Protein AF-A0A8C2ZMA0-F1 (afdb_monomer_lite)

Foldseek 3Di:
DAEEFEDAVVRVVLLVLCVVPDPPLRYHYCVVPCLLVSVVVCLPPPQDAYEQEEALVSVVVNVVSLVVVVRVVFHAYEYAHDYLWRQVCVLLLNFLHDDPDRVVVVVVLSVPFDKDKFWKKFKDWDDDPDDDDPWDSDAPDRMFRWKKKWFPVLVLLVVLVVVCVVPVPQVSDSVSSLVSSVVSLVVVVVPPPQQCQLVFKWKAFPNRTCSVVCNVVRFRMKMWGLGQADSSRFGQAADCVPPPPDDPHDRHPLWIWIFGDDSVQVVCSVVRGHTHTRDIHAKMKMFGRAFIWMDGSSRITGHGGTIIMMHTDDIHIYGRRDQDDDDDDDPDDPPDQAQKAWAWEWEAEPVRCVVCQQPAVVSVVPTHTLAIAIDGSQAFQLRVVVRSLVSQVVVVPDDDDDDDDDRADPQKFWWQPRDDGGTDTDHPVCRRRDGPSSRDHHYTYIYRHDDGDDDDDDDDHDYDDDDPDDDDDPVCPPVQQPDADPVRDGPLLVCLLVLVLVVNLVSLVVPDDEPSLVNNVVNVNVNSNVSRVVSPYDPPDDDDDDDDDDDDDDDDDDDDDDDDDDDDD

Sequence (569 aa):
MPVTVGLSLQGAKVLQMFMWILNPRQVFDLSQGGLREALELYRKVPNLRILACGGDGTVGWILSTLDELQMNPQPPVAVLPLGTGNDLARTLNWGGGYTDEPVSKVLCHVEDGSVVQLDRWNLLVEKGAAEPEEGTQKLPLNVFNNYFSLGFDAHVTLEFHESREANPEKFNSRFRNKMFYAGAAFSDFLQRSSRDLSKHVRVVCDGTDLTPKIQELKFQCIVFLNIPRYCAGTMPWGNTGDHRDFEPQRHDDGCIEVIGFTVASLAALQVGGHGERLHQCREVVLTTFKTVPVQVDGEPCRLAPSTLRISLRNQANMVQKSKRRTSVPLLNDPHAVPDRLRLRVNRISLHEYDRLQYDKERLRDISIPVGIVVVRGDCDLETCRLYIDRLQEDESRGVPRTSSTSRLSPSWSFLDSTSADRFYRIDKAQEHLHFVTEICQDEVFILDHEGPTVNQGSMPDLVVEPTTGYVSRDTYNILFLLVRDSRGCSALHIAAQNGHEDLVGFILQQGVGDTALHKAASQKQHAVCRLLVKAGASLEKTNFQVNTHTRTHTHAHAHTRTHTHTHTL

Structure (mmCIF, N/CA/C/O backbone):
data_AF-A0A8C2ZMA0-F1
#
_entry.id   AF-A0A8C2ZMA0-F1
#
loop_
_atom_site.group_PDB
_atom_site.id
_atom_site.type_symbol
_atom_site.label_atom_id
_atom_site.label_alt_id
_atom_site.label_comp_id
_atom_site.label_asym_id
_atom_site.label_entity_id
_atom_site.label_seq_id
_atom_site.pdbx_PDB_ins_code
_atom_site.Cartn_x
_atom_site.Cartn_y
_atom_site.Cartn_z
_atom_site.occupancy
_atom_site.B_iso_or_equiv
_atom_site.auth_seq_id
_atom_site.auth_comp_id
_atom_site.auth_asym_id
_atom_site.auth_atom_id
_atom_site.pdbx_PDB_model_num
ATOM 1 N N . MET A 1 1 ? -1.664 2.440 -24.358 1.00 49.31 1 MET A N 1
ATOM 2 C CA . MET A 1 1 ? -1.348 2.504 -22.925 1.00 49.31 1 MET A CA 1
ATOM 3 C C . MET A 1 1 ? -1.259 3.964 -22.509 1.00 49.31 1 MET A C 1
ATOM 5 O O . MET A 1 1 ? -0.299 4.609 -22.913 1.00 49.31 1 MET A O 1
ATOM 9 N N . PRO A 1 2 ? -2.268 4.528 -21.829 1.00 58.03 2 PRO A N 1
ATOM 10 C CA . PRO A 1 2 ? -2.147 5.833 -21.202 1.00 58.03 2 PRO A CA 1
ATOM 11 C C . PRO A 1 2 ? -1.283 5.746 -19.932 1.00 58.03 2 PRO A C 1
ATOM 13 O O . PRO A 1 2 ? -1.392 4.795 -19.155 1.00 58.03 2 PRO A O 1
ATOM 16 N N . VAL A 1 3 ? -0.429 6.744 -19.737 1.00 63.84 3 VAL A N 1
ATOM 17 C CA . VAL A 1 3 ? 0.401 6.965 -18.554 1.00 63.84 3 VAL A CA 1
ATOM 18 C C . VAL A 1 3 ? -0.154 8.175 -17.828 1.00 63.84 3 VAL A C 1
ATOM 20 O O . VAL A 1 3 ? -0.266 9.249 -18.410 1.00 63.84 3 VAL A O 1
ATOM 23 N N . THR A 1 4 ? -0.491 8.008 -16.561 1.00 59.19 4 THR A N 1
ATOM 24 C CA . THR A 1 4 ? -1.005 9.080 -15.709 1.00 59.19 4 THR A CA 1
ATOM 25 C C . THR A 1 4 ? 0.021 9.394 -14.634 1.00 59.19 4 THR A C 1
ATOM 27 O O . THR A 1 4 ? 0.420 8.481 -13.914 1.00 59.19 4 THR A O 1
ATOM 30 N N . VAL A 1 5 ? 0.451 10.648 -14.506 1.00 56.09 5 VAL A N 1
ATOM 31 C CA . VAL A 1 5 ? 1.514 11.041 -13.569 1.00 56.09 5 VAL A CA 1
ATOM 32 C C . VAL A 1 5 ? 0.993 12.020 -12.522 1.00 56.09 5 VAL A C 1
ATOM 34 O O . VAL A 1 5 ? 0.485 13.083 -12.865 1.00 56.09 5 VAL A O 1
ATOM 37 N N . GLY A 1 6 ? 1.132 11.665 -11.243 1.00 53.16 6 GLY A N 1
ATOM 38 C CA . GLY A 1 6 ? 0.983 12.579 -10.109 1.00 53.16 6 GLY A CA 1
ATOM 39 C C . GLY A 1 6 ? 2.299 13.309 -9.820 1.00 53.16 6 GLY A C 1
ATOM 40 O O . GLY A 1 6 ? 3.372 12.699 -9.834 1.00 53.16 6 GLY A O 1
ATOM 41 N N . LEU A 1 7 ? 2.245 14.623 -9.577 1.00 48.62 7 LEU A N 1
ATOM 42 C CA . LEU A 1 7 ? 3.454 15.439 -9.445 1.00 48.62 7 LEU A CA 1
ATOM 43 C C . LEU A 1 7 ? 4.131 15.299 -8.072 1.00 48.62 7 LEU A C 1
ATOM 45 O O . LEU A 1 7 ? 3.634 15.743 -7.041 1.00 48.62 7 LEU A O 1
ATOM 49 N N . SER A 1 8 ? 5.345 14.756 -8.114 1.00 56.50 8 SER A N 1
ATOM 50 C CA . SER A 1 8 ? 6.469 15.073 -7.226 1.00 56.50 8 SER A CA 1
ATOM 51 C C . SER A 1 8 ? 7.621 15.615 -8.095 1.00 56.50 8 SER A C 1
ATOM 53 O O . SER A 1 8 ? 7.538 15.543 -9.324 1.00 56.50 8 SER A O 1
ATOM 55 N N . LEU A 1 9 ? 8.725 16.116 -7.518 1.00 59.09 9 LEU A N 1
ATOM 56 C CA . LEU A 1 9 ? 9.923 16.485 -8.305 1.00 59.09 9 LEU A CA 1
ATOM 57 C C . LEU A 1 9 ? 10.379 15.347 -9.242 1.00 59.09 9 LEU A C 1
ATOM 59 O O . LEU A 1 9 ? 10.783 15.588 -10.378 1.00 59.09 9 LEU A O 1
ATOM 63 N N . GLN A 1 10 ? 10.261 14.100 -8.781 1.00 70.94 10 GLN A N 1
ATOM 64 C CA . GLN A 1 10 ? 10.550 12.914 -9.583 1.00 70.94 10 GLN A CA 1
ATOM 65 C C . GLN A 1 10 ? 9.462 12.662 -10.643 1.00 70.94 10 GLN A C 1
ATOM 67 O O . GLN A 1 10 ? 9.783 12.291 -11.770 1.00 70.94 10 GLN A O 1
ATOM 72 N N . GLY A 1 11 ? 8.193 12.934 -10.320 1.00 78.75 11 GLY A N 1
ATOM 73 C CA . GLY A 1 11 ? 7.068 12.856 -11.257 1.00 78.75 11 GLY A CA 1
ATOM 74 C C . GLY A 1 11 ? 7.223 13.759 -12.480 1.00 78.75 11 GLY A C 1
ATOM 75 O O . GLY A 1 11 ? 7.008 13.292 -13.592 1.00 78.75 11 GLY A O 1
ATOM 76 N N . ALA A 1 12 ? 7.690 15.001 -12.320 1.00 80.31 12 ALA A N 1
ATOM 77 C CA . ALA A 1 12 ? 7.911 15.905 -13.456 1.00 80.31 12 ALA A CA 1
ATOM 78 C C . ALA A 1 12 ? 8.969 15.372 -14.444 1.00 80.31 12 ALA A C 1
ATOM 80 O O . ALA A 1 12 ? 8.774 15.414 -15.660 1.00 80.31 12 ALA A O 1
ATOM 81 N N . LYS A 1 13 ? 10.073 14.814 -13.926 1.00 83.56 13 LYS A N 1
ATOM 82 C CA . LYS A 1 13 ? 11.120 14.176 -14.742 1.00 83.56 13 LYS A CA 1
ATOM 83 C C . LYS A 1 13 ? 10.569 12.959 -15.489 1.00 83.56 13 LYS A C 1
ATOM 85 O O . LYS A 1 13 ? 10.774 12.830 -16.692 1.00 83.56 13 LYS A O 1
ATOM 90 N N . VAL A 1 14 ? 9.838 12.092 -14.788 1.00 87.00 14 VAL A N 1
ATOM 91 C CA . VAL A 1 14 ? 9.221 10.887 -15.365 1.00 87.00 14 VAL A CA 1
ATOM 92 C C . VAL A 1 14 ? 8.188 11.243 -16.437 1.00 87.00 14 VAL A C 1
ATOM 94 O O . VAL A 1 14 ? 8.183 10.630 -17.503 1.00 87.00 14 VAL A O 1
ATOM 97 N N . LEU A 1 15 ? 7.361 12.263 -16.195 1.00 87.25 15 LEU A N 1
ATOM 98 C CA . LEU A 1 15 ? 6.395 12.786 -17.161 1.00 87.25 15 LEU A CA 1
ATOM 99 C C . LEU A 1 15 ? 7.092 13.195 -18.463 1.00 87.25 15 LEU A C 1
ATOM 101 O O . LEU A 1 15 ? 6.713 12.720 -19.532 1.00 87.25 15 LEU A O 1
ATOM 105 N N . GLN A 1 16 ? 8.152 14.006 -18.369 1.00 85.88 16 GLN A N 1
ATOM 106 C CA . GLN A 1 16 ? 8.937 14.404 -19.540 1.00 85.88 16 GLN A CA 1
ATOM 107 C C . GLN A 1 16 ? 9.507 13.186 -20.270 1.00 85.88 16 GLN A C 1
ATOM 109 O O . GLN A 1 16 ? 9.354 13.085 -21.483 1.00 85.88 16 GLN A O 1
ATOM 114 N N . MET A 1 17 ? 10.116 12.239 -19.548 1.00 89.00 17 MET A N 1
ATOM 115 C CA . MET A 1 17 ? 10.682 11.024 -20.145 1.00 89.00 17 MET A CA 1
ATOM 116 C C . MET A 1 17 ? 9.637 10.223 -20.934 1.00 89.00 17 MET A C 1
ATOM 118 O O . MET A 1 17 ? 9.930 9.793 -22.046 1.00 89.00 17 MET A O 1
ATOM 122 N N . PHE A 1 18 ? 8.416 10.061 -20.412 1.00 91.25 18 PHE A N 1
ATOM 123 C CA . PHE A 1 18 ? 7.342 9.382 -21.143 1.00 91.25 18 PHE A CA 1
ATOM 124 C C . PHE A 1 18 ? 6.853 10.175 -22.358 1.00 91.25 18 PHE A C 1
ATOM 126 O O . PHE A 1 18 ? 6.614 9.570 -23.401 1.00 91.25 18 PHE A O 1
ATOM 133 N N . MET A 1 19 ? 6.756 11.506 -22.273 1.00 87.50 19 MET A N 1
ATOM 134 C CA . MET A 1 19 ? 6.372 12.353 -23.415 1.00 87.50 19 MET A CA 1
ATOM 135 C C . MET A 1 19 ? 7.363 12.276 -24.587 1.00 87.50 19 MET A C 1
ATOM 137 O O . MET A 1 19 ? 6.974 12.543 -25.721 1.00 87.50 19 MET A O 1
ATOM 141 N N . TRP A 1 20 ? 8.625 11.909 -24.334 1.00 87.25 20 TRP A N 1
ATOM 142 C CA . TRP A 1 20 ? 9.629 11.703 -25.384 1.00 87.25 20 TRP A CA 1
ATOM 143 C C . TRP A 1 20 ? 9.455 10.394 -26.159 1.00 87.25 20 TRP A C 1
ATOM 145 O O . TRP A 1 20 ? 9.854 10.327 -27.320 1.00 87.25 20 TRP A O 1
ATOM 155 N N . ILE A 1 21 ? 8.903 9.353 -25.529 1.00 86.44 21 ILE A N 1
ATOM 156 C CA . ILE A 1 21 ? 8.849 8.000 -26.109 1.00 86.44 21 ILE A CA 1
ATOM 157 C C . ILE A 1 21 ? 7.435 7.540 -26.478 1.00 86.44 21 ILE A C 1
ATOM 159 O O . ILE A 1 21 ? 7.282 6.642 -27.302 1.00 86.44 21 ILE A O 1
ATOM 163 N N . LEU A 1 22 ? 6.404 8.140 -25.882 1.00 88.75 22 LEU A N 1
ATOM 164 C CA . LEU A 1 22 ? 5.000 7.860 -26.167 1.00 88.75 22 LEU A CA 1
ATOM 165 C C . LEU A 1 22 ? 4.364 9.012 -26.941 1.00 88.75 22 LEU A C 1
ATOM 167 O O . LEU A 1 22 ? 4.846 10.144 -26.939 1.00 88.75 22 LEU A O 1
ATOM 171 N N . ASN A 1 23 ? 3.226 8.739 -27.578 1.00 87.31 23 ASN A N 1
ATOM 172 C CA . ASN A 1 23 ? 2.427 9.808 -28.160 1.00 87.31 23 ASN A CA 1
ATOM 173 C C . ASN A 1 23 ? 1.961 10.757 -27.034 1.00 87.31 23 ASN A C 1
ATOM 175 O O . ASN A 1 23 ? 1.447 10.263 -26.031 1.00 87.31 23 ASN A O 1
ATOM 179 N N . PRO A 1 24 ? 2.041 12.093 -27.183 1.00 84.75 24 PRO A N 1
ATOM 180 C CA . PRO A 1 24 ? 1.600 13.028 -26.144 1.00 84.75 24 PRO A CA 1
ATOM 181 C C . PRO A 1 24 ? 0.149 12.829 -25.686 1.00 84.75 24 PRO A C 1
ATOM 183 O O . PRO A 1 24 ? -0.176 13.106 -24.541 1.00 84.75 24 PRO A O 1
ATOM 186 N N . ARG A 1 25 ? -0.729 12.284 -26.542 1.00 86.00 25 ARG A N 1
ATOM 187 C CA . ARG A 1 25 ? -2.114 11.939 -26.167 1.00 86.00 25 ARG A CA 1
ATOM 188 C C . ARG A 1 25 ? -2.220 10.746 -25.219 1.00 86.00 25 ARG A C 1
ATOM 190 O O . ARG A 1 25 ? -3.303 10.483 -24.709 1.00 86.00 25 ARG A O 1
ATOM 197 N N . GLN A 1 26 ? -1.143 9.988 -25.044 1.00 89.00 26 GLN A N 1
ATOM 198 C CA . GLN A 1 26 ? -1.043 8.849 -24.135 1.00 89.00 26 GLN A CA 1
ATOM 199 C C . GLN A 1 26 ? -0.445 9.244 -22.787 1.00 89.00 26 GLN A C 1
ATOM 201 O O . GLN A 1 26 ? -0.376 8.390 -21.917 1.00 89.00 26 GLN A O 1
ATOM 206 N N . VAL A 1 27 ? -0.005 10.485 -22.584 1.00 91.56 27 VAL A N 1
ATOM 207 C CA . VAL A 1 27 ? 0.631 10.901 -21.332 1.00 91.56 27 VAL A CA 1
ATOM 208 C C . VAL A 1 27 ? -0.193 12.018 -20.705 1.00 91.56 27 VAL A C 1
ATOM 210 O O . VAL A 1 27 ? -0.379 13.073 -21.303 1.00 91.56 27 VAL A O 1
ATOM 213 N N . PHE A 1 28 ? -0.697 11.771 -19.500 1.00 89.88 28 PHE A N 1
ATOM 214 C CA . PHE A 1 28 ? -1.606 12.649 -18.774 1.00 89.88 28 PHE A CA 1
ATOM 215 C C . PHE A 1 28 ? -0.977 13.110 -17.466 1.00 89.88 28 PHE A C 1
ATOM 217 O O . PHE A 1 28 ? -0.553 12.299 -16.639 1.00 89.88 28 PHE A O 1
ATOM 224 N N . ASP A 1 29 ? -0.953 14.422 -17.268 1.00 88.12 29 ASP A N 1
ATOM 225 C CA . ASP A 1 29 ? -0.571 15.043 -16.006 1.00 88.12 29 ASP A CA 1
ATOM 226 C C . ASP A 1 29 ? -1.811 15.181 -15.119 1.00 88.12 29 ASP A C 1
ATOM 228 O O . ASP A 1 29 ? -2.701 15.987 -15.390 1.00 88.12 29 ASP A O 1
ATOM 232 N N . LEU A 1 30 ? -1.872 14.387 -14.050 1.00 83.56 30 LEU A N 1
ATOM 233 C CA . LEU A 1 30 ? -3.025 14.362 -13.153 1.00 83.56 30 LEU A CA 1
ATOM 234 C C . LEU A 1 30 ? -3.133 15.610 -12.276 1.00 83.56 30 LEU A C 1
ATOM 236 O O . LEU A 1 30 ? -4.203 15.871 -11.727 1.00 83.56 30 LEU A O 1
ATOM 240 N N . SER A 1 31 ? -2.062 16.398 -12.148 1.00 77.19 31 SER A N 1
ATOM 241 C CA . SER A 1 31 ? -2.116 17.661 -11.402 1.00 77.19 31 SER A CA 1
ATOM 242 C C . SER A 1 31 ? -3.009 18.706 -12.074 1.00 77.19 31 SER A C 1
ATOM 244 O O . SER A 1 31 ? -3.521 19.603 -11.408 1.00 77.19 31 SER A O 1
ATOM 246 N N . GLN A 1 32 ? -3.241 18.561 -13.381 1.00 79.62 32 GLN A N 1
ATOM 247 C CA . GLN A 1 32 ? -4.104 19.441 -14.167 1.00 79.62 32 GLN A CA 1
ATOM 248 C C . GLN A 1 32 ? -5.574 18.989 -14.137 1.00 79.62 32 GLN A C 1
ATOM 250 O O . GLN A 1 32 ? -6.426 19.601 -14.781 1.00 79.62 32 GLN A O 1
ATOM 255 N N . GLY A 1 33 ? -5.889 17.930 -13.379 1.00 76.81 33 GLY A N 1
ATOM 256 C CA . GLY A 1 33 ? -7.208 17.310 -13.360 1.00 76.81 33 GLY A CA 1
ATOM 257 C C . GLY A 1 33 ? -7.492 16.530 -14.645 1.00 76.81 33 GLY A C 1
ATOM 258 O O . GLY A 1 33 ? -6.590 15.984 -15.274 1.00 76.81 33 GLY A O 1
ATOM 259 N N . GLY A 1 34 ? -8.768 16.438 -15.025 1.00 81.69 34 GLY A N 1
ATOM 260 C CA . GLY A 1 34 ? -9.155 15.899 -16.332 1.00 81.69 34 GLY A CA 1
ATOM 261 C C . GLY A 1 34 ? -9.022 14.379 -16.497 1.00 81.69 34 GLY A C 1
ATOM 262 O O . GLY A 1 34 ? -9.092 13.881 -17.618 1.00 81.69 34 GLY A O 1
ATOM 263 N N . LEU A 1 35 ? -8.800 13.623 -15.412 1.00 89.19 35 LEU A N 1
ATOM 264 C CA . LEU A 1 35 ? -8.616 12.165 -15.467 1.00 89.19 35 LEU A CA 1
ATOM 265 C C . LEU A 1 35 ? -9.816 11.454 -16.107 1.00 89.19 35 LEU A C 1
ATOM 267 O O . LEU A 1 35 ? -9.644 10.522 -16.891 1.00 89.19 35 LEU A O 1
ATOM 271 N N . ARG A 1 36 ? -11.032 11.910 -15.798 1.00 91.44 36 ARG A N 1
ATOM 272 C CA . ARG A 1 36 ? -12.263 11.340 -16.346 1.00 91.44 36 ARG A CA 1
ATOM 273 C C . ARG A 1 36 ? -12.320 11.517 -17.860 1.00 91.44 36 ARG A C 1
ATOM 275 O O . ARG A 1 36 ? -12.523 10.548 -18.585 1.00 91.44 36 ARG A O 1
ATOM 282 N N . GLU A 1 37 ? -12.084 12.735 -18.335 1.00 89.31 37 GLU A N 1
ATOM 283 C CA . GLU A 1 37 ? -12.036 13.072 -19.757 1.00 89.31 37 GLU A CA 1
ATOM 284 C C . GLU A 1 37 ? -10.911 12.305 -20.462 1.00 89.31 37 GLU A C 1
ATOM 286 O O . GLU A 1 37 ? -11.116 11.775 -21.553 1.00 89.31 37 GLU A O 1
ATOM 291 N N . ALA A 1 38 ? -9.746 12.187 -19.820 1.00 88.88 38 ALA A N 1
ATOM 292 C CA . ALA A 1 38 ? -8.602 11.440 -20.328 1.00 88.88 38 ALA A CA 1
ATOM 293 C C . ALA A 1 38 ? -8.917 9.951 -20.520 1.00 88.88 38 ALA A C 1
ATOM 295 O O . ALA A 1 38 ? -8.612 9.396 -21.575 1.00 88.88 38 ALA A O 1
ATOM 296 N N . LEU A 1 39 ? -9.539 9.303 -19.533 1.00 91.69 39 LEU A N 1
ATOM 297 C CA . LEU A 1 39 ? -9.908 7.888 -19.614 1.00 91.69 39 LEU A CA 1
ATOM 298 C C . LEU A 1 39 ? -11.035 7.644 -20.628 1.00 91.69 39 LEU A C 1
ATOM 300 O O . LEU A 1 39 ? -10.986 6.651 -21.358 1.00 91.69 39 LEU A O 1
ATOM 304 N N . GLU A 1 40 ? -11.992 8.568 -20.749 1.00 90.75 40 GLU A N 1
ATOM 305 C CA . GLU A 1 40 ? -13.092 8.469 -21.717 1.00 90.75 40 GLU A CA 1
ATOM 306 C C . GLU A 1 40 ? -12.582 8.418 -23.172 1.00 90.75 40 GLU A C 1
ATOM 308 O O . GLU A 1 40 ? -13.131 7.681 -23.995 1.00 90.75 40 GLU A O 1
ATOM 313 N N . LEU A 1 41 ? -11.472 9.107 -23.491 1.00 90.31 41 LEU A N 1
ATOM 314 C CA . LEU A 1 41 ? -10.830 9.042 -24.818 1.00 90.31 41 LEU A CA 1
ATOM 315 C C . LEU A 1 41 ? -10.422 7.616 -25.219 1.00 90.31 41 LEU A C 1
ATOM 317 O O . LEU A 1 41 ? -10.374 7.299 -26.410 1.00 90.31 41 LEU A O 1
ATOM 321 N N . TYR A 1 42 ? -10.133 6.754 -24.242 1.00 90.69 42 TYR A N 1
ATOM 322 C CA . TYR A 1 42 ? -9.668 5.384 -24.459 1.00 90.69 42 TYR A CA 1
ATOM 323 C C . TYR A 1 42 ? -10.765 4.332 -24.292 1.00 90.69 42 TYR A C 1
ATOM 325 O O . TYR A 1 42 ? -10.484 3.144 -24.442 1.00 90.69 42 TYR A O 1
ATOM 333 N N . ARG A 1 43 ? -12.021 4.733 -24.062 1.00 89.94 43 ARG A N 1
ATOM 334 C CA . ARG A 1 43 ? -13.144 3.819 -23.792 1.00 89.94 43 ARG A CA 1
ATOM 335 C C . ARG A 1 43 ? -13.348 2.719 -24.830 1.00 89.94 43 ARG A C 1
ATOM 337 O O . ARG A 1 43 ? -13.800 1.632 -24.495 1.00 89.94 43 ARG A O 1
ATOM 344 N N . LYS A 1 44 ? -13.025 2.998 -26.095 1.00 87.38 44 LYS A N 1
ATOM 345 C CA . LYS A 1 44 ? -13.190 2.061 -27.221 1.00 87.38 44 LYS A CA 1
ATOM 346 C C . LYS A 1 44 ? -11.898 1.342 -27.619 1.00 87.38 44 LYS A C 1
ATOM 348 O O . LYS A 1 44 ? -11.896 0.624 -28.615 1.00 87.38 44 LYS A O 1
ATOM 353 N N . VAL A 1 45 ? -10.795 1.562 -26.903 1.00 88.94 45 VAL A N 1
ATOM 354 C CA . VAL A 1 45 ? -9.496 0.975 -27.244 1.00 88.94 45 VAL A CA 1
ATOM 355 C C . VAL A 1 45 ? -9.415 -0.443 -26.669 1.00 88.94 45 VAL A C 1
ATOM 357 O O . VAL A 1 45 ? -9.469 -0.598 -25.448 1.00 88.94 45 VAL A O 1
ATOM 360 N N . PRO A 1 46 ? -9.275 -1.488 -27.507 1.00 86.44 46 PRO A N 1
ATOM 361 C CA . PRO A 1 46 ? -9.104 -2.851 -27.017 1.00 86.44 46 PRO A CA 1
ATOM 362 C C . PRO A 1 46 ? -7.720 -3.026 -26.376 1.00 86.44 46 PRO A C 1
ATOM 364 O O . PRO A 1 46 ? -6.774 -2.320 -26.724 1.00 86.44 46 PRO A O 1
ATOM 367 N N . ASN A 1 47 ? -7.587 -3.997 -25.467 1.00 87.00 47 ASN A N 1
ATOM 368 C CA . ASN A 1 47 ? -6.320 -4.344 -24.802 1.00 87.00 47 ASN A CA 1
ATOM 369 C C . ASN A 1 47 ? -5.638 -3.151 -24.103 1.00 87.00 47 ASN A C 1
ATOM 371 O O . ASN A 1 47 ? -4.412 -3.029 -24.068 1.00 87.00 47 ASN A O 1
ATOM 375 N N . LEU A 1 48 ? -6.445 -2.242 -23.554 1.00 93.25 48 LEU A N 1
ATOM 376 C CA . LEU A 1 48 ? -5.972 -1.066 -22.841 1.00 93.25 48 LEU A CA 1
ATOM 377 C C . LEU A 1 48 ? -5.338 -1.462 -21.501 1.00 93.25 48 LEU A C 1
ATOM 379 O O . LEU A 1 48 ? -6.021 -1.996 -20.637 1.00 93.25 48 LEU A O 1
ATOM 383 N N . ARG A 1 49 ? -4.060 -1.131 -21.302 1.00 95.81 49 ARG A N 1
ATOM 384 C CA . ARG A 1 49 ? -3.398 -1.114 -19.986 1.00 95.81 49 ARG A CA 1
ATOM 385 C C . ARG A 1 49 ? -3.092 0.322 -19.577 1.00 95.81 49 ARG A C 1
ATOM 387 O O . ARG A 1 49 ? -2.703 1.113 -20.441 1.00 95.81 49 ARG A O 1
ATOM 394 N N . ILE A 1 50 ? -3.250 0.650 -18.299 1.00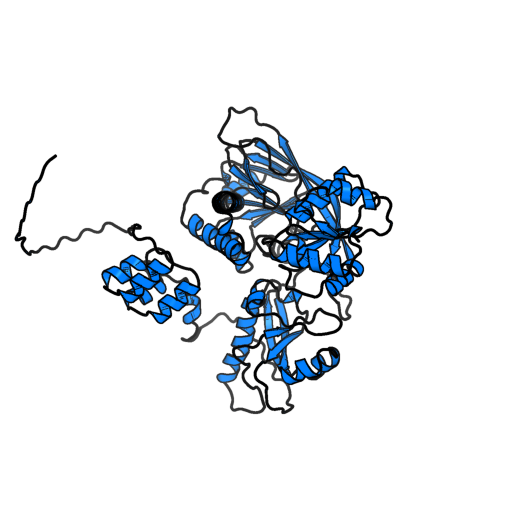 96.88 50 ILE A N 1
ATOM 395 C CA . ILE A 1 50 ? -2.996 1.987 -17.737 1.00 96.88 50 ILE A CA 1
ATOM 396 C C . ILE A 1 50 ? -1.766 1.909 -16.831 1.00 96.88 50 ILE A C 1
ATOM 398 O O . ILE A 1 50 ? -1.649 0.962 -16.061 1.00 96.88 50 ILE A O 1
ATOM 402 N N . LEU A 1 51 ? -0.864 2.891 -16.887 1.00 97.12 51 LEU A N 1
ATOM 403 C CA . LEU A 1 51 ? 0.228 3.028 -15.916 1.00 97.12 51 LEU A CA 1
ATOM 404 C C . LEU A 1 51 ? 0.005 4.242 -15.018 1.00 97.12 51 LEU A C 1
ATOM 406 O O . LEU A 1 51 ? 0.063 5.385 -15.473 1.00 97.12 51 LEU A O 1
ATOM 410 N N . ALA A 1 52 ? -0.212 3.971 -13.736 1.00 96.00 52 ALA A N 1
ATOM 411 C CA . ALA A 1 52 ? -0.340 4.952 -12.675 1.00 96.00 52 ALA A CA 1
ATOM 412 C C . ALA A 1 52 ? 1.037 5.291 -12.088 1.00 96.00 52 ALA A C 1
ATOM 414 O O . ALA A 1 52 ? 1.599 4.525 -11.310 1.00 96.00 52 ALA A O 1
ATOM 415 N N . CYS A 1 53 ? 1.583 6.449 -12.442 1.00 94.12 53 CYS A N 1
ATOM 416 C CA . CYS A 1 53 ? 2.823 6.980 -11.888 1.00 94.12 53 CYS A CA 1
ATOM 417 C C . CYS A 1 53 ? 2.508 7.888 -10.697 1.00 94.12 53 CYS A C 1
ATOM 419 O O . CYS A 1 53 ? 2.183 9.061 -10.871 1.00 94.12 53 CYS A O 1
ATOM 421 N N . GLY A 1 54 ? 2.594 7.361 -9.479 1.00 91.31 54 GLY A N 1
ATOM 422 C CA . GLY A 1 54 ? 2.159 8.079 -8.283 1.00 91.31 54 GLY A CA 1
ATOM 423 C C . GLY A 1 54 ? 2.338 7.273 -7.001 1.00 91.31 54 GLY A C 1
ATOM 424 O O . GLY A 1 54 ? 3.113 6.319 -6.961 1.00 91.31 54 GLY A O 1
ATOM 425 N N . GLY A 1 55 ? 1.647 7.693 -5.941 1.00 89.94 55 GLY A N 1
ATOM 426 C CA . GLY A 1 55 ? 1.481 6.894 -4.722 1.00 89.94 55 GLY A CA 1
ATOM 427 C C . GLY A 1 55 ? 0.173 6.102 -4.737 1.00 89.94 55 GLY A C 1
ATOM 428 O O . GLY A 1 55 ? -0.574 6.152 -5.715 1.00 89.94 55 GLY A O 1
ATOM 429 N N . ASP A 1 56 ? -0.142 5.432 -3.629 1.00 91.19 56 ASP A N 1
ATOM 430 C CA . ASP A 1 56 ? -1.361 4.619 -3.495 1.00 91.19 56 ASP A CA 1
ATOM 431 C C . ASP A 1 56 ? -2.645 5.432 -3.757 1.00 91.19 56 ASP A C 1
ATOM 433 O O . ASP A 1 56 ? -3.514 4.989 -4.505 1.00 91.19 56 ASP A O 1
ATOM 437 N N . GLY A 1 57 ? -2.718 6.680 -3.273 1.00 90.75 57 GLY A N 1
ATOM 438 C CA . GLY A 1 57 ? -3.855 7.574 -3.537 1.00 90.75 57 GLY A CA 1
ATOM 439 C C . GLY A 1 57 ? -4.065 7.902 -5.024 1.00 90.75 57 GLY A C 1
ATOM 440 O O . GLY A 1 57 ? -5.199 8.027 -5.482 1.00 90.75 57 GLY A O 1
ATOM 441 N N . THR A 1 58 ? -2.990 7.968 -5.822 1.00 92.12 58 THR A N 1
ATOM 442 C CA . THR A 1 58 ? -3.095 8.144 -7.282 1.00 92.12 58 THR A CA 1
ATOM 443 C C . THR A 1 58 ? -3.755 6.933 -7.934 1.00 92.12 58 THR A C 1
ATOM 445 O O . THR A 1 58 ? -4.613 7.089 -8.802 1.00 92.12 58 THR A O 1
ATOM 448 N N . VAL A 1 59 ? -3.386 5.726 -7.496 1.00 94.94 59 VAL A N 1
ATOM 449 C CA . VAL A 1 59 ? -3.995 4.482 -7.979 1.00 94.94 59 VAL A CA 1
ATOM 450 C C . VAL A 1 59 ? -5.469 4.429 -7.574 1.00 94.94 59 VAL A C 1
ATOM 452 O O . VAL A 1 59 ? -6.322 4.184 -8.426 1.00 94.94 59 VAL A O 1
ATOM 455 N N . GLY A 1 60 ? -5.789 4.757 -6.318 1.00 94.62 60 GLY A N 1
ATOM 456 C CA . GLY A 1 60 ? -7.167 4.813 -5.822 1.00 94.62 60 GLY A CA 1
ATOM 457 C C . GLY A 1 60 ? -8.065 5.778 -6.608 1.00 94.62 60 GLY A C 1
ATOM 458 O O . GLY A 1 60 ? -9.215 5.444 -6.911 1.00 94.62 60 GLY A O 1
ATOM 459 N N . TRP A 1 61 ? -7.540 6.939 -7.015 1.00 93.12 61 TRP A N 1
ATOM 460 C CA . TRP A 1 61 ? -8.275 7.898 -7.849 1.00 93.12 61 TRP A CA 1
ATOM 461 C C . TRP A 1 61 ? -8.581 7.343 -9.248 1.00 93.12 61 TRP A C 1
ATOM 463 O O . TRP A 1 61 ? -9.712 7.459 -9.732 1.00 93.12 61 TRP A O 1
ATOM 473 N N . ILE A 1 62 ? -7.610 6.676 -9.879 1.00 95.38 62 ILE A N 1
ATOM 474 C CA . ILE A 1 62 ? -7.797 6.015 -11.179 1.00 95.38 62 ILE A CA 1
ATOM 475 C C . ILE A 1 62 ? -8.848 4.913 -11.080 1.00 95.38 62 ILE A C 1
ATOM 477 O O . ILE A 1 62 ? -9.782 4.904 -11.878 1.00 95.38 62 ILE A O 1
ATOM 481 N N . LEU A 1 63 ? -8.750 4.032 -10.083 1.00 96.50 63 LEU A N 1
ATOM 482 C CA . LEU A 1 63 ? -9.710 2.941 -9.893 1.00 96.50 63 LEU A CA 1
ATOM 483 C C . LEU A 1 63 ? -11.134 3.459 -9.650 1.00 96.50 63 LEU A C 1
ATOM 485 O O . LEU A 1 63 ? -12.087 2.943 -10.232 1.00 96.50 63 LEU A O 1
ATOM 489 N N . SER A 1 64 ? -11.282 4.522 -8.857 1.00 94.38 64 SER A N 1
ATOM 490 C CA . SER A 1 64 ? -12.586 5.156 -8.617 1.00 94.38 64 SER A CA 1
ATOM 491 C C . SER A 1 64 ? -13.155 5.785 -9.891 1.00 94.38 64 SER A C 1
ATOM 493 O O . SER A 1 64 ? -14.333 5.616 -10.190 1.00 94.38 64 SER A O 1
ATOM 495 N N . THR A 1 65 ? -12.312 6.428 -10.703 1.00 94.88 65 THR A N 1
ATOM 496 C CA . THR A 1 65 ? -12.756 7.014 -11.978 1.00 94.88 65 THR A CA 1
ATOM 497 C C . THR A 1 65 ? -13.145 5.929 -12.990 1.00 94.88 65 THR A C 1
ATOM 499 O O . THR A 1 65 ? -14.112 6.088 -13.732 1.00 94.88 65 THR A O 1
ATOM 502 N N . LEU A 1 66 ? -12.437 4.795 -13.013 1.00 95.00 66 LEU A N 1
ATOM 503 C CA . LEU A 1 66 ? -12.796 3.645 -13.851 1.00 95.00 66 LEU A CA 1
ATOM 504 C C . LEU A 1 66 ? -14.155 3.041 -13.464 1.00 95.00 66 LEU A C 1
ATOM 506 O O . LEU A 1 66 ? -14.914 2.677 -14.366 1.00 95.00 66 LEU A O 1
ATOM 510 N N . ASP A 1 67 ? -14.476 2.972 -12.165 1.00 93.12 67 ASP A N 1
ATOM 511 C CA . ASP A 1 67 ? -15.808 2.562 -11.689 1.00 93.12 67 ASP A CA 1
ATOM 512 C C . ASP A 1 67 ? -16.896 3.519 -12.195 1.00 93.12 67 ASP A C 1
ATOM 514 O O . ASP A 1 67 ? -17.915 3.077 -12.725 1.00 93.12 67 ASP A O 1
ATOM 518 N N . GLU A 1 68 ? -16.685 4.830 -12.044 1.00 93.62 68 GLU A N 1
ATOM 519 C CA . GLU A 1 68 ? -17.640 5.866 -12.463 1.00 93.62 68 GLU A CA 1
ATOM 520 C C . GLU A 1 68 ? -17.904 5.837 -13.971 1.00 93.62 68 GLU A C 1
ATOM 522 O O . GLU A 1 68 ? -19.034 6.050 -14.418 1.00 93.62 68 GLU A O 1
ATOM 527 N N . LEU A 1 69 ? -16.864 5.566 -14.763 1.00 93.44 69 LEU A N 1
ATOM 528 C CA . LEU A 1 69 ? -16.968 5.445 -16.214 1.00 93.44 69 LEU A CA 1
ATOM 529 C C . LEU A 1 69 ? -17.561 4.109 -16.668 1.00 93.44 69 LEU A C 1
ATOM 531 O O . LEU A 1 69 ? -17.960 4.004 -17.828 1.00 93.44 69 LEU A O 1
ATOM 535 N N . GLN A 1 70 ? -17.639 3.102 -15.790 1.00 92.31 70 GLN A N 1
ATOM 536 C CA . GLN A 1 70 ? -18.125 1.756 -16.116 1.00 92.31 70 GLN A CA 1
ATOM 537 C C . GLN A 1 70 ? -17.430 1.191 -17.369 1.00 92.31 70 GLN A C 1
ATOM 539 O O . GLN A 1 70 ? -18.071 0.762 -18.334 1.00 92.31 70 GLN A O 1
ATOM 544 N N . MET A 1 71 ? -16.096 1.272 -17.393 1.00 87.50 71 MET A N 1
ATOM 545 C CA . MET A 1 71 ? -15.276 0.791 -18.510 1.00 87.50 71 MET A CA 1
ATOM 546 C C . MET A 1 71 ? -15.448 -0.721 -18.702 1.00 87.50 71 MET A C 1
ATOM 548 O O . MET A 1 71 ? -15.325 -1.486 -17.747 1.00 87.50 71 MET A O 1
ATOM 552 N N . ASN A 1 72 ? -15.701 -1.158 -19.939 1.00 85.75 72 ASN A N 1
ATOM 553 C CA . ASN A 1 72 ? -15.897 -2.569 -20.270 1.00 85.75 72 ASN A CA 1
ATOM 554 C C . ASN A 1 72 ? -15.176 -2.941 -21.586 1.00 85.75 72 ASN A C 1
ATOM 556 O O . ASN A 1 72 ? -15.541 -2.393 -22.630 1.00 85.75 72 ASN A O 1
ATOM 560 N N . PRO A 1 73 ? -14.195 -3.867 -21.570 1.00 88.12 73 PRO A N 1
ATOM 561 C CA . PRO A 1 73 ? -13.629 -4.525 -20.386 1.00 88.12 73 PRO A CA 1
ATOM 562 C C . PRO A 1 73 ? -12.888 -3.531 -19.477 1.00 88.12 73 PRO A C 1
ATOM 564 O O . PRO A 1 73 ? -12.355 -2.527 -19.954 1.00 88.12 73 PRO A O 1
ATOM 567 N N . GLN A 1 74 ? -12.849 -3.802 -18.169 1.00 91.12 74 GLN A N 1
ATOM 568 C CA . GLN A 1 74 ? -12.137 -2.943 -17.222 1.00 91.12 74 GLN A CA 1
ATOM 569 C C . GLN A 1 74 ? -10.621 -3.046 -17.471 1.00 91.12 74 GLN A C 1
ATOM 571 O O . GLN A 1 74 ? -10.066 -4.148 -17.391 1.00 91.12 74 GLN A O 1
ATOM 576 N N . PRO A 1 75 ? -9.932 -1.937 -17.788 1.00 95.44 75 PRO A N 1
ATOM 577 C CA . PRO A 1 75 ? -8.515 -1.982 -18.124 1.00 95.44 75 PRO A CA 1
ATOM 578 C C . PRO A 1 75 ? -7.660 -2.283 -16.883 1.00 95.44 75 PRO A C 1
ATOM 580 O O . PRO A 1 75 ? -7.899 -1.678 -15.836 1.00 95.44 75 PRO A O 1
ATOM 583 N N . PRO A 1 76 ? -6.648 -3.168 -16.975 1.00 97.25 76 PRO A N 1
ATOM 584 C CA . PRO A 1 76 ? -5.709 -3.378 -15.884 1.00 97.25 76 PRO A CA 1
ATOM 585 C C . PRO A 1 76 ? -4.831 -2.147 -15.623 1.00 97.25 76 PRO A C 1
ATOM 587 O O . PRO A 1 76 ? -4.371 -1.482 -16.562 1.00 97.25 76 PRO A O 1
ATOM 590 N N . VAL A 1 77 ? -4.560 -1.883 -14.343 1.00 98.25 77 VAL A N 1
ATOM 591 C CA . VAL A 1 77 ? -3.731 -0.759 -13.880 1.00 98.25 77 VAL A CA 1
ATOM 592 C C . VAL A 1 77 ? -2.389 -1.260 -13.339 1.00 98.25 77 VAL A C 1
ATOM 594 O O . VAL A 1 77 ? -2.330 -2.060 -12.409 1.00 98.25 77 VAL A O 1
ATOM 597 N N . ALA A 1 78 ? -1.295 -0.786 -13.926 1.00 97.75 78 ALA A N 1
ATOM 598 C CA . ALA A 1 78 ? 0.067 -0.939 -13.424 1.00 97.75 78 ALA A CA 1
ATOM 599 C C . ALA A 1 78 ? 0.462 0.256 -12.551 1.00 97.75 78 ALA A C 1
ATOM 601 O O . ALA A 1 78 ? -0.083 1.348 -12.715 1.00 97.75 78 ALA A O 1
ATOM 602 N N . VAL A 1 79 ? 1.450 0.077 -11.671 1.00 95.50 79 VAL A N 1
ATOM 603 C CA . VAL A 1 79 ? 1.888 1.122 -10.735 1.00 95.50 79 VAL A CA 1
ATOM 604 C C . VAL A 1 79 ? 3.371 1.424 -10.927 1.00 95.50 79 VAL A C 1
ATOM 606 O O . VAL A 1 79 ? 4.201 0.528 -10.848 1.00 95.50 79 VAL A O 1
ATOM 609 N N . LEU A 1 80 ? 3.719 2.695 -11.123 1.00 95.00 80 LEU A N 1
ATOM 610 C CA . LEU A 1 80 ? 5.087 3.188 -10.974 1.00 95.00 80 LEU A CA 1
ATOM 611 C C . LEU A 1 80 ? 5.185 3.949 -9.638 1.00 95.00 80 LEU A C 1
ATOM 613 O O . LEU A 1 80 ? 4.595 5.029 -9.518 1.00 95.00 80 LEU A O 1
ATOM 617 N N . PRO A 1 81 ? 5.905 3.413 -8.633 1.00 92.50 81 PRO A N 1
ATOM 618 C CA . PRO A 1 81 ? 5.880 3.919 -7.260 1.00 92.50 81 PRO A CA 1
ATOM 619 C C . PRO A 1 81 ? 6.655 5.235 -7.104 1.00 92.50 81 PRO A C 1
ATOM 621 O O . PRO A 1 81 ? 7.861 5.260 -6.842 1.00 92.50 81 PRO A O 1
ATOM 624 N N . LEU A 1 82 ? 5.954 6.360 -7.237 1.00 89.38 82 LEU A N 1
ATOM 625 C CA . LEU A 1 82 ? 6.500 7.709 -7.041 1.00 89.38 82 LEU A CA 1
ATOM 626 C C . LEU A 1 82 ? 6.143 8.310 -5.670 1.00 89.38 82 LEU A C 1
ATOM 628 O O . LEU A 1 82 ? 6.658 9.374 -5.318 1.00 89.38 82 LEU A O 1
ATOM 632 N N . GLY A 1 83 ? 5.281 7.645 -4.893 1.00 82.12 83 GLY A N 1
ATOM 633 C CA . GLY A 1 83 ? 4.860 8.069 -3.556 1.00 82.12 83 GLY A CA 1
ATOM 634 C C . GLY A 1 83 ? 5.857 7.731 -2.439 1.00 82.12 83 GLY A C 1
ATOM 635 O O . GLY A 1 83 ? 6.977 7.280 -2.687 1.00 82.12 83 GLY A O 1
ATOM 636 N N . THR A 1 84 ? 5.438 7.964 -1.187 1.00 75.88 84 THR A N 1
ATOM 637 C CA . THR A 1 84 ? 6.202 7.601 0.029 1.00 75.88 84 THR A CA 1
ATOM 638 C C . THR A 1 84 ? 5.777 6.231 0.586 1.00 75.88 84 THR A C 1
ATOM 640 O O . THR A 1 84 ? 6.647 5.460 0.989 1.00 75.88 84 THR A O 1
ATOM 643 N N . GLY A 1 85 ? 4.464 5.941 0.582 1.00 77.56 85 GLY A N 1
ATOM 644 C CA . GLY A 1 85 ? 3.829 4.730 1.130 1.00 77.56 85 GLY A CA 1
ATOM 645 C C . GLY A 1 85 ? 3.987 3.502 0.235 1.00 77.56 85 GLY A C 1
ATOM 646 O O . GLY A 1 85 ? 4.620 2.558 0.666 1.00 77.56 85 GLY A O 1
ATOM 647 N N . ASN A 1 86 ? 3.541 3.548 -1.023 1.00 90.12 86 ASN A N 1
ATOM 648 C CA . ASN A 1 86 ? 3.743 2.562 -2.106 1.00 90.12 86 ASN A CA 1
ATOM 649 C C . ASN A 1 86 ? 3.517 1.085 -1.720 1.00 90.12 86 ASN A C 1
ATOM 651 O O . ASN A 1 86 ? 4.146 0.187 -2.289 1.00 90.12 86 ASN A O 1
ATOM 655 N N . ASP A 1 87 ? 2.641 0.809 -0.760 1.00 94.06 87 ASP A N 1
ATOM 656 C CA . ASP A 1 87 ? 2.418 -0.553 -0.271 1.00 94.06 87 ASP A CA 1
ATOM 657 C C . ASP A 1 87 ? 1.674 -1.415 -1.302 1.00 94.06 87 ASP A C 1
ATOM 659 O O . ASP A 1 87 ? 1.986 -2.603 -1.463 1.00 94.06 87 ASP A O 1
ATOM 663 N N . LEU A 1 88 ? 0.798 -0.810 -2.112 1.00 95.81 88 LEU A N 1
ATOM 664 C CA . LEU A 1 88 ? 0.167 -1.498 -3.238 1.00 95.81 88 LEU A CA 1
ATOM 665 C C . LEU A 1 88 ? 1.198 -1.884 -4.305 1.00 95.81 88 LEU A C 1
ATOM 667 O O . LEU A 1 88 ? 1.188 -3.000 -4.822 1.00 95.81 88 LEU A O 1
ATOM 671 N N . ALA A 1 89 ? 2.139 -0.983 -4.600 1.00 94.56 89 ALA A N 1
ATOM 672 C CA . ALA A 1 89 ? 3.207 -1.246 -5.560 1.00 94.56 89 ALA A CA 1
ATOM 673 C C . ALA A 1 89 ? 4.102 -2.408 -5.101 1.00 94.56 89 ALA A C 1
ATOM 675 O O . ALA A 1 89 ? 4.412 -3.290 -5.903 1.00 94.56 89 ALA A O 1
ATOM 676 N N . ARG A 1 90 ? 4.458 -2.466 -3.809 1.00 90.94 90 ARG A N 1
ATOM 677 C CA . ARG A 1 90 ? 5.201 -3.600 -3.231 1.00 90.94 90 ARG A CA 1
ATOM 678 C C . ARG A 1 90 ? 4.425 -4.909 -3.327 1.00 90.94 90 ARG A C 1
ATOM 680 O O . ARG A 1 90 ? 5.003 -5.926 -3.698 1.00 90.94 90 ARG A O 1
ATOM 687 N N . THR A 1 91 ? 3.123 -4.882 -3.042 1.00 93.12 91 THR A N 1
ATOM 688 C CA . THR A 1 91 ? 2.236 -6.055 -3.169 1.00 93.12 91 THR A CA 1
ATOM 689 C C . THR A 1 91 ? 2.218 -6.594 -4.603 1.00 93.12 91 THR A C 1
ATOM 691 O O . THR A 1 91 ? 2.272 -7.801 -4.833 1.00 93.12 91 THR A O 1
ATOM 694 N N . LEU A 1 92 ? 2.231 -5.691 -5.584 1.00 94.62 92 LEU A N 1
ATOM 695 C CA . LEU A 1 92 ? 2.210 -6.008 -7.011 1.00 94.62 92 LEU A CA 1
ATOM 696 C C . LEU A 1 92 ? 3.613 -6.170 -7.635 1.00 94.62 92 LEU A C 1
ATOM 698 O O . LEU A 1 92 ? 3.740 -6.223 -8.859 1.00 94.62 92 LEU A O 1
ATOM 702 N N . ASN A 1 93 ? 4.663 -6.283 -6.813 1.00 91.19 93 ASN A N 1
ATOM 703 C CA . ASN A 1 93 ? 6.069 -6.454 -7.211 1.00 91.19 93 ASN A CA 1
ATOM 704 C C . ASN A 1 93 ? 6.688 -5.292 -8.014 1.00 91.19 93 ASN A C 1
ATOM 706 O O . ASN A 1 93 ? 7.723 -5.470 -8.651 1.00 91.19 93 ASN A O 1
ATOM 710 N N . TRP A 1 94 ? 6.096 -4.100 -7.984 1.00 90.56 94 TRP A N 1
ATOM 711 C CA . TRP A 1 94 ? 6.663 -2.891 -8.598 1.00 90.56 94 TRP A CA 1
ATOM 712 C C . TRP A 1 94 ? 7.704 -2.192 -7.712 1.00 90.56 94 TRP A C 1
ATOM 714 O O . TRP A 1 94 ? 8.411 -1.305 -8.187 1.00 90.56 94 TRP A O 1
ATOM 724 N N . GLY A 1 95 ? 7.827 -2.623 -6.453 1.00 85.50 95 GLY A N 1
ATOM 725 C CA . GLY A 1 95 ? 8.836 -2.164 -5.500 1.00 85.50 95 GLY A CA 1
ATOM 726 C C . GLY A 1 95 ? 8.411 -0.956 -4.664 1.00 85.50 95 GLY A C 1
ATOM 727 O O . GLY A 1 95 ? 7.321 -0.401 -4.817 1.00 85.50 95 GLY A O 1
ATOM 728 N N . GLY A 1 96 ? 9.288 -0.551 -3.741 1.00 81.56 96 GLY A N 1
ATOM 729 C CA . GLY A 1 96 ? 9.018 0.523 -2.780 1.00 81.56 96 GLY A CA 1
ATOM 730 C C . GLY A 1 96 ? 9.186 1.952 -3.308 1.00 81.56 96 GLY A C 1
ATOM 731 O O . GLY A 1 96 ? 8.765 2.906 -2.645 1.00 81.56 96 GLY A O 1
ATOM 732 N N . GLY A 1 97 ? 9.795 2.130 -4.479 1.00 85.25 97 GLY A N 1
ATOM 733 C CA . GLY A 1 97 ? 10.036 3.440 -5.074 1.00 85.25 97 GLY A CA 1
ATOM 734 C C . GLY A 1 97 ? 10.752 3.361 -6.420 1.00 85.25 97 GLY A C 1
ATOM 735 O O . GLY A 1 97 ? 11.544 2.458 -6.654 1.00 85.25 97 GLY A O 1
ATOM 736 N N . TYR A 1 98 ? 10.506 4.336 -7.294 1.00 84.69 98 TYR A N 1
ATOM 737 C CA . TYR A 1 98 ? 11.215 4.452 -8.568 1.00 84.69 98 TYR A CA 1
ATOM 738 C C . TYR A 1 98 ? 12.669 4.905 -8.369 1.00 84.69 98 TYR A C 1
ATOM 740 O O . TYR A 1 98 ? 12.934 5.899 -7.674 1.00 84.69 98 TYR A O 1
ATOM 748 N N . THR A 1 99 ? 13.593 4.192 -9.014 1.00 80.69 99 THR A N 1
ATOM 749 C CA . THR A 1 99 ? 15.053 4.363 -8.916 1.00 80.69 99 THR A CA 1
ATOM 750 C C . THR A 1 99 ? 15.703 4.767 -10.242 1.00 80.69 99 THR A C 1
ATOM 752 O O . THR A 1 99 ? 16.831 4.385 -10.530 1.00 80.69 99 THR A O 1
ATOM 755 N N . ASP A 1 100 ? 15.008 5.582 -11.046 1.00 78.81 100 ASP A N 1
ATOM 756 C CA . ASP A 1 100 ? 15.513 6.097 -12.331 1.00 78.81 100 ASP A CA 1
ATOM 757 C C . ASP A 1 100 ? 15.845 5.001 -13.371 1.00 78.81 100 ASP A C 1
ATOM 759 O O . ASP A 1 100 ? 16.646 5.218 -14.284 1.00 78.81 100 ASP A O 1
ATOM 763 N N . GLU A 1 101 ? 15.208 3.827 -13.281 1.00 80.00 101 GLU A N 1
ATOM 764 C CA . GLU A 1 101 ? 15.315 2.818 -14.338 1.00 80.00 101 GLU A CA 1
ATOM 765 C C . GLU A 1 101 ? 14.753 3.348 -15.673 1.00 80.00 101 GLU A C 1
ATOM 767 O O . GLU A 1 101 ? 13.828 4.160 -15.672 1.00 80.00 101 GLU A O 1
ATOM 772 N N . PRO A 1 102 ? 15.269 2.920 -16.841 1.00 81.56 102 PRO A N 1
ATOM 773 C CA . PRO A 1 102 ? 14.781 3.428 -18.119 1.00 81.56 102 PRO A CA 1
ATOM 774 C C . PRO A 1 102 ? 13.264 3.255 -18.267 1.00 81.56 102 PRO A C 1
ATOM 776 O O . PRO A 1 102 ? 12.745 2.149 -18.135 1.00 81.56 102 PRO A O 1
ATOM 779 N N . VAL A 1 103 ? 12.546 4.327 -18.613 1.00 86.94 103 VAL A N 1
ATOM 780 C CA . VAL A 1 103 ? 11.081 4.279 -18.785 1.00 86.94 103 VAL A CA 1
ATOM 781 C C . VAL A 1 103 ? 10.638 3.271 -19.851 1.00 86.94 103 VAL A C 1
ATOM 783 O O . VAL A 1 103 ? 9.562 2.700 -19.734 1.00 86.94 103 VAL A O 1
ATOM 786 N N . SER A 1 104 ? 11.479 2.972 -20.846 1.00 81.12 104 SER A N 1
ATOM 787 C CA . SER A 1 104 ? 11.234 1.893 -21.812 1.00 81.12 104 SER A CA 1
ATOM 788 C C . SER A 1 104 ? 11.156 0.516 -21.147 1.00 81.12 104 SER A C 1
ATOM 790 O O . SER A 1 104 ? 10.276 -0.272 -21.475 1.00 81.12 104 SER A O 1
ATOM 792 N N . LYS A 1 105 ? 12.018 0.244 -20.162 1.00 83.31 105 LYS A N 1
ATOM 793 C CA . LYS A 1 105 ? 11.999 -0.995 -19.374 1.00 83.31 105 LYS A CA 1
ATOM 794 C C . LYS A 1 105 ? 10.731 -1.090 -18.525 1.00 83.31 105 LYS A C 1
ATOM 796 O O . LYS A 1 105 ? 10.125 -2.156 -18.447 1.00 83.31 105 LYS A O 1
ATOM 801 N N . VAL A 1 106 ? 10.289 0.031 -17.950 1.00 89.62 106 VAL A N 1
ATOM 802 C CA . VAL A 1 106 ? 8.997 0.108 -17.251 1.00 89.62 106 VAL A CA 1
ATOM 803 C C . VAL A 1 106 ? 7.856 -0.268 -18.198 1.00 89.62 106 VAL A C 1
ATOM 805 O O . VAL A 1 106 ? 7.020 -1.085 -17.827 1.00 89.62 106 VAL A O 1
ATOM 808 N N . LEU A 1 107 ? 7.836 0.263 -19.427 1.00 88.69 107 LEU A N 1
ATOM 809 C CA . LEU A 1 107 ? 6.809 -0.086 -20.416 1.00 88.69 107 LEU A CA 1
ATOM 810 C C . LEU A 1 107 ? 6.815 -1.579 -20.760 1.00 88.69 107 LEU A C 1
ATOM 812 O O . LEU A 1 107 ? 5.741 -2.175 -20.765 1.00 88.69 107 LEU A O 1
ATOM 816 N N . CYS A 1 108 ? 7.988 -2.196 -20.952 1.00 87.62 108 CYS A N 1
ATOM 817 C CA . CYS A 1 108 ? 8.081 -3.646 -21.163 1.00 87.62 108 CYS A CA 1
ATOM 818 C C . CYS A 1 108 ? 7.487 -4.423 -19.981 1.00 87.62 108 CYS A C 1
ATOM 820 O O . CYS A 1 108 ? 6.709 -5.348 -20.174 1.00 87.62 108 CYS A O 1
ATOM 822 N N . HIS A 1 109 ? 7.775 -4.014 -18.741 1.00 89.81 109 HIS A N 1
ATOM 823 C CA . HIS A 1 109 ? 7.173 -4.646 -17.565 1.00 89.81 109 HIS A CA 1
ATOM 824 C C . HIS A 1 109 ? 5.651 -4.479 -17.502 1.00 89.81 109 HIS A C 1
ATOM 826 O O . HIS A 1 109 ? 4.965 -5.375 -17.011 1.00 89.81 109 HIS A O 1
ATOM 832 N N . VAL A 1 110 ? 5.109 -3.358 -17.988 1.00 93.44 110 VAL A N 1
ATOM 833 C CA . VAL A 1 110 ? 3.653 -3.174 -18.059 1.00 93.44 110 VAL A CA 1
ATOM 834 C C . VAL A 1 110 ? 3.041 -4.038 -19.153 1.00 93.44 110 VAL A C 1
ATOM 836 O O . VAL A 1 110 ? 1.933 -4.532 -18.966 1.00 93.44 110 VAL A O 1
ATOM 839 N N . GLU A 1 111 ? 3.731 -4.230 -20.272 1.00 89.00 111 GLU A N 1
ATOM 840 C CA . GLU A 1 111 ? 3.299 -5.118 -21.352 1.00 89.00 111 GLU A CA 1
ATOM 841 C C . GLU A 1 111 ? 3.322 -6.593 -20.913 1.00 89.00 111 GLU A C 1
ATOM 843 O O . GLU A 1 111 ? 2.293 -7.267 -20.990 1.00 89.00 111 GLU A O 1
ATOM 848 N N . ASP A 1 112 ? 4.445 -7.046 -20.349 1.00 89.50 112 ASP A N 1
ATOM 849 C CA . ASP A 1 112 ? 4.708 -8.440 -19.957 1.00 89.50 112 ASP A CA 1
ATOM 850 C C . ASP A 1 112 ? 4.040 -8.859 -18.637 1.00 89.50 112 ASP A C 1
ATOM 852 O O . ASP A 1 112 ? 3.976 -10.048 -18.313 1.00 89.50 112 ASP A O 1
ATOM 856 N N . GLY A 1 113 ? 3.598 -7.895 -17.826 1.00 91.94 113 GLY A N 1
ATOM 857 C CA . GLY A 1 113 ? 3.022 -8.163 -16.511 1.00 91.94 113 GLY A CA 1
ATOM 858 C C . GLY A 1 113 ? 1.737 -8.993 -16.578 1.00 91.94 113 GLY A C 1
ATOM 859 O O . GLY A 1 113 ? 0.908 -8.829 -17.485 1.00 91.94 113 GLY A O 1
ATOM 860 N N . SER A 1 114 ? 1.540 -9.864 -15.590 1.00 94.12 114 SER A N 1
ATOM 861 C CA . SER A 1 114 ? 0.306 -10.639 -15.444 1.00 94.12 114 SER A CA 1
ATOM 862 C C . SER A 1 114 ? -0.811 -9.780 -14.861 1.00 94.12 114 SER A C 1
ATOM 864 O O . SER A 1 114 ? -0.570 -8.923 -14.013 1.00 94.12 114 SER A O 1
ATOM 866 N N . VAL A 1 115 ? -2.046 -10.024 -15.296 1.00 96.31 115 VAL A N 1
ATOM 867 C CA . VAL A 1 115 ? -3.220 -9.388 -14.692 1.00 96.31 115 VAL A CA 1
ATOM 868 C C . VAL A 1 115 ? -3.646 -10.195 -13.469 1.00 96.31 115 VAL A C 1
ATOM 870 O O . VAL A 1 115 ? -3.857 -11.401 -13.577 1.00 96.31 115 VAL A O 1
ATOM 873 N N . VAL A 1 116 ? -3.765 -9.527 -12.325 1.00 96.50 116 VAL A N 1
ATOM 874 C CA . VAL A 1 116 ? -4.266 -10.074 -11.057 1.00 96.50 116 VAL A CA 1
ATOM 875 C C . VAL A 1 116 ? -5.486 -9.275 -10.603 1.00 96.50 116 VAL A C 1
ATOM 877 O O . VAL A 1 116 ? -5.680 -8.140 -11.047 1.00 96.50 116 VAL A O 1
ATOM 880 N N . GLN A 1 117 ? -6.324 -9.872 -9.760 1.00 97.81 117 GLN A N 1
ATOM 881 C CA . GLN A 1 117 ? -7.450 -9.167 -9.150 1.00 97.81 117 GLN A CA 1
ATOM 882 C C . GLN A 1 117 ? -6.996 -8.450 -7.877 1.00 97.81 117 GLN A C 1
ATOM 884 O O . GLN A 1 117 ? -6.068 -8.891 -7.209 1.00 97.81 117 GLN A O 1
ATOM 889 N N . LEU A 1 118 ? -7.654 -7.339 -7.566 1.00 98.31 118 LEU A N 1
ATOM 890 C CA . LEU A 1 118 ? -7.533 -6.627 -6.302 1.00 98.31 118 LEU A CA 1
ATOM 891 C C . LEU A 1 118 ? -8.935 -6.368 -5.762 1.00 98.31 118 LEU A C 1
ATOM 893 O O . LEU A 1 118 ? -9.692 -5.614 -6.377 1.00 98.31 118 LEU A O 1
ATOM 897 N N . ASP A 1 119 ? -9.266 -6.964 -4.625 1.00 98.56 119 ASP A N 1
ATOM 898 C CA . ASP A 1 119 ? -10.492 -6.673 -3.895 1.00 98.56 119 ASP A CA 1
ATOM 899 C C . ASP A 1 119 ? -10.522 -5.209 -3.463 1.00 98.56 119 ASP A C 1
ATOM 901 O O . ASP A 1 119 ? -9.505 -4.597 -3.136 1.00 9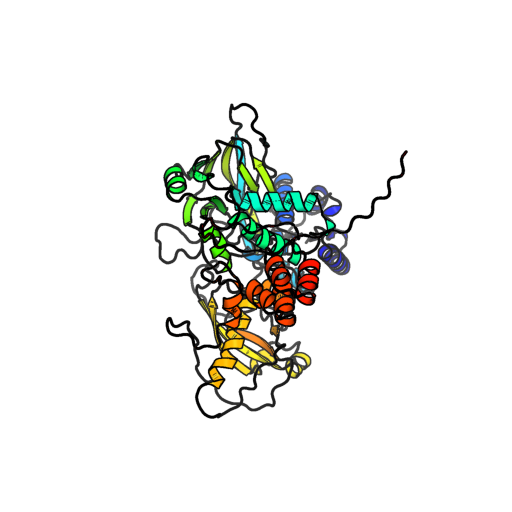8.56 119 ASP A O 1
ATOM 905 N N . ARG A 1 120 ? -11.706 -4.607 -3.496 1.00 98.25 120 ARG A N 1
ATOM 906 C CA . ARG A 1 120 ? -11.928 -3.220 -3.082 1.00 98.25 120 ARG A CA 1
ATOM 907 C C . ARG A 1 120 ? -13.115 -3.173 -2.153 1.00 98.25 120 ARG A C 1
ATOM 909 O O . ARG A 1 120 ? -14.091 -3.893 -2.356 1.00 98.25 120 ARG A O 1
ATOM 916 N N . TRP A 1 121 ? -13.062 -2.294 -1.161 1.00 98.50 121 TRP A N 1
ATOM 917 C CA . TRP A 1 121 ? -13.956 -2.371 -0.010 1.00 98.50 121 TRP A CA 1
ATOM 918 C C . TRP A 1 121 ? -14.699 -1.066 0.208 1.00 98.50 121 TRP A C 1
ATOM 920 O O . TRP A 1 121 ? -14.092 -0.001 0.279 1.00 98.50 121 TRP A O 1
ATOM 930 N N . ASN A 1 122 ? -16.023 -1.146 0.315 1.00 98.06 122 ASN A N 1
ATOM 931 C CA . ASN A 1 122 ? -16.870 -0.006 0.642 1.00 98.06 122 ASN A CA 1
ATOM 932 C C . ASN A 1 122 ? -16.759 0.344 2.128 1.00 98.06 122 ASN A C 1
ATOM 934 O O . ASN A 1 122 ? -16.734 -0.544 2.977 1.00 98.06 122 ASN A O 1
ATOM 938 N N . LEU A 1 123 ? -16.804 1.640 2.429 1.00 96.75 123 LEU A N 1
ATOM 939 C CA . LEU A 1 123 ? -16.937 2.204 3.770 1.00 96.75 123 LEU A CA 1
ATOM 940 C C . LEU A 1 123 ? -18.216 3.038 3.838 1.00 96.75 123 LEU A C 1
ATOM 942 O O . LEU A 1 123 ? -18.261 4.188 3.393 1.00 96.75 123 LEU A O 1
ATOM 946 N N . LEU A 1 124 ? -19.272 2.453 4.400 1.00 95.94 124 LEU A N 1
ATOM 947 C CA . LEU A 1 124 ? -20.536 3.148 4.629 1.00 95.94 124 LEU A CA 1
ATOM 948 C C . LEU A 1 124 ? -20.575 3.684 6.060 1.00 95.94 124 LEU A C 1
ATOM 950 O O . LEU A 1 124 ? -20.498 2.903 7.003 1.00 95.94 124 LEU A O 1
ATOM 954 N N . VAL A 1 125 ? -20.744 4.998 6.220 1.00 94.06 125 VAL A N 1
ATOM 955 C CA . VAL A 1 125 ? -20.921 5.636 7.532 1.00 94.06 125 VAL A CA 1
ATOM 956 C C . VAL A 1 125 ? -22.408 5.854 7.802 1.00 94.06 125 VAL A C 1
ATOM 958 O O . VAL A 1 125 ? -23.065 6.651 7.131 1.00 94.06 125 VAL A O 1
ATOM 961 N N . GLU A 1 126 ? -22.934 5.165 8.807 1.00 90.50 126 GLU A N 1
ATOM 962 C CA . GLU A 1 126 ? -24.264 5.387 9.364 1.00 90.50 126 GLU A CA 1
ATOM 963 C C . GLU A 1 126 ? -24.166 6.389 10.521 1.00 90.50 126 GLU A C 1
ATOM 965 O O . GLU A 1 126 ? -23.376 6.227 11.459 1.00 90.50 126 GLU A O 1
ATOM 970 N N . LYS A 1 127 ? -24.971 7.455 10.448 1.00 72.44 127 LYS A N 1
ATOM 971 C CA . LYS A 1 127 ? -24.973 8.515 11.459 1.00 72.44 127 LYS A CA 1
ATOM 972 C C . LYS A 1 127 ? -25.512 7.990 12.787 1.00 72.44 127 LYS A C 1
ATOM 974 O O . LYS A 1 127 ? -26.622 7.462 12.840 1.00 72.44 127 LYS A O 1
ATOM 979 N N . GLY A 1 128 ? -24.756 8.207 13.862 1.00 65.56 128 GLY A N 1
ATOM 980 C CA . GLY A 1 128 ? -25.270 8.075 15.222 1.00 65.56 128 GLY A CA 1
ATOM 981 C C . GLY A 1 128 ? -26.288 9.176 15.541 1.00 65.56 128 GLY A C 1
ATOM 982 O O . GLY A 1 128 ? -26.202 10.284 15.018 1.00 65.56 128 GLY A O 1
ATOM 983 N N . ALA A 1 129 ? -27.249 8.882 16.418 1.00 57.19 129 ALA A N 1
ATOM 984 C CA . ALA A 1 129 ? -28.283 9.823 16.865 1.00 57.19 129 ALA A CA 1
ATOM 985 C C . ALA A 1 129 ? -27.792 10.860 17.906 1.00 57.19 129 ALA A C 1
ATOM 987 O O . ALA A 1 129 ? -28.611 11.527 18.531 1.00 57.19 129 ALA A O 1
ATOM 988 N N . ALA A 1 130 ? -26.480 10.959 18.144 1.00 57.62 130 ALA A N 1
ATOM 989 C CA . ALA A 1 130 ? -25.907 11.765 19.219 1.00 57.62 130 ALA A CA 1
ATOM 990 C C . ALA A 1 130 ? -25.560 13.203 18.779 1.00 57.62 130 ALA A C 1
ATOM 992 O O . ALA A 1 130 ? -25.179 13.441 17.633 1.00 57.62 130 ALA A O 1
ATOM 993 N N . GLU A 1 131 ? -25.693 14.134 19.730 1.00 57.53 131 GLU A N 1
ATOM 994 C CA . GLU A 1 131 ? -25.273 15.546 19.680 1.00 57.53 131 GLU A CA 1
ATOM 995 C C . GLU A 1 131 ? -23.783 15.703 19.283 1.00 57.53 131 GLU A C 1
ATOM 997 O O . GLU A 1 131 ? -22.999 14.763 19.443 1.00 57.53 131 GLU A O 1
ATOM 1002 N N . PRO A 1 132 ? -23.368 16.867 18.749 1.00 54.91 132 PRO A N 1
ATOM 1003 C CA . PRO A 1 132 ? -22.084 17.022 18.072 1.00 54.91 132 PRO A CA 1
ATOM 1004 C C . PRO A 1 132 ? -20.897 16.980 19.050 1.00 54.91 132 PRO A C 1
ATOM 1006 O O . PRO A 1 132 ? -20.581 17.973 19.701 1.00 54.91 132 PRO A O 1
ATOM 1009 N N . GLU A 1 133 ? -20.196 15.844 19.119 1.00 62.38 133 GLU A N 1
ATOM 1010 C CA . GLU A 1 133 ? -18.780 15.834 19.517 1.00 62.38 133 GLU A CA 1
ATOM 1011 C C . GLU A 1 133 ? -17.921 16.490 18.415 1.00 62.38 133 GLU A C 1
ATOM 1013 O O . GLU A 1 133 ? -18.289 16.486 17.237 1.00 62.38 133 GLU A O 1
ATOM 1018 N N . GLU A 1 134 ? -16.757 17.044 18.779 1.00 71.81 134 GLU A N 1
ATOM 1019 C CA . GLU A 1 134 ? -15.760 17.521 17.808 1.00 71.81 134 GLU A CA 1
ATOM 1020 C C . GLU A 1 134 ? -15.363 16.377 16.865 1.00 71.81 134 GLU A C 1
ATOM 1022 O O . GLU A 1 134 ? -14.803 15.381 17.311 1.00 71.81 134 GLU A O 1
ATOM 1027 N N . GLY A 1 135 ? -15.636 16.497 15.565 1.00 75.81 135 GLY A N 1
ATOM 1028 C CA . GLY A 1 135 ? -15.273 15.487 14.568 1.00 75.81 135 GLY A CA 1
ATOM 1029 C C . GLY A 1 135 ? -16.126 15.564 13.302 1.00 75.81 135 GLY A C 1
ATOM 1030 O O . GLY A 1 135 ? -17.189 16.183 13.276 1.00 75.81 135 GLY A O 1
ATOM 1031 N N . THR A 1 136 ? -15.663 14.931 12.227 1.00 84.56 136 THR A N 1
ATOM 1032 C CA . THR A 1 136 ? -16.433 14.794 10.984 1.00 84.56 136 THR A CA 1
ATOM 1033 C C . THR A 1 136 ? -17.345 13.570 11.046 1.00 84.56 136 THR A C 1
ATOM 1035 O O . THR A 1 136 ? -16.983 12.531 11.591 1.00 84.56 136 THR A O 1
ATOM 1038 N N . GLN A 1 137 ? -18.533 13.676 10.448 1.00 83.38 137 GLN A N 1
ATOM 1039 C CA . GLN A 1 137 ? -19.444 12.545 10.204 1.00 83.38 137 GLN A CA 1
ATOM 1040 C C . GLN A 1 137 ? -19.223 11.893 8.827 1.00 83.38 137 GLN A C 1
ATOM 1042 O O . GLN A 1 137 ? -20.001 11.040 8.405 1.00 83.38 137 GLN A O 1
ATOM 1047 N N . LYS A 1 138 ? -18.215 12.348 8.077 1.00 88.00 138 LYS A N 1
ATOM 1048 C CA . LYS A 1 138 ? -17.865 11.845 6.748 1.00 88.00 138 LYS A CA 1
ATOM 1049 C C . LYS A 1 138 ? -16.402 11.439 6.722 1.00 88.00 138 LYS A C 1
ATOM 1051 O O . LYS A 1 138 ? -15.550 12.207 7.166 1.00 88.00 138 LYS A O 1
ATOM 1056 N N . LEU A 1 139 ? -16.138 10.267 6.159 1.00 92.50 139 LEU A N 1
ATOM 1057 C CA . LEU A 1 139 ? -14.786 9.826 5.843 1.00 92.50 139 LEU A CA 1
ATOM 1058 C C . LEU A 1 139 ? -14.244 10.566 4.608 1.00 92.50 139 LEU A C 1
ATOM 1060 O O . LEU A 1 139 ? -15.041 10.961 3.751 1.00 92.50 139 LEU A O 1
ATOM 1064 N N . PRO A 1 140 ? -12.912 10.720 4.493 1.00 89.88 140 PRO A N 1
ATOM 1065 C CA . PRO A 1 140 ? -12.278 11.309 3.312 1.00 89.88 140 PRO A CA 1
ATOM 1066 C C . PRO A 1 140 ? -12.489 10.451 2.058 1.00 89.88 140 PRO A C 1
ATOM 1068 O O . PRO A 1 140 ? -12.639 10.987 0.964 1.00 89.88 140 PRO A O 1
ATOM 1071 N N . LEU A 1 141 ? -12.558 9.128 2.230 1.00 93.19 141 LEU A N 1
ATOM 1072 C CA . LEU A 1 141 ? -12.816 8.152 1.177 1.00 93.19 141 LEU A CA 1
ATOM 1073 C C . LEU A 1 141 ? -13.921 7.187 1.624 1.00 93.19 141 LEU A C 1
ATOM 1075 O O . LEU A 1 141 ? -13.993 6.798 2.789 1.00 93.19 141 LEU A O 1
ATOM 1079 N N . ASN A 1 142 ? -14.782 6.792 0.687 1.00 94.50 142 ASN A N 1
ATOM 1080 C CA . ASN A 1 142 ? -15.840 5.795 0.889 1.00 94.50 142 ASN A CA 1
ATOM 1081 C C . ASN A 1 142 ? -15.472 4.409 0.331 1.00 94.50 142 ASN A C 1
ATOM 1083 O O . ASN A 1 142 ? -16.296 3.495 0.369 1.00 94.50 142 ASN A O 1
ATOM 1087 N N . VAL A 1 143 ? -14.263 4.264 -0.212 1.00 96.50 143 VAL A N 1
ATOM 1088 C CA . VAL A 1 143 ? -13.690 3.014 -0.710 1.00 96.50 143 VAL A CA 1
ATOM 1089 C C . VAL A 1 143 ? -12.224 2.974 -0.310 1.00 96.50 143 VAL A C 1
ATOM 1091 O O . VAL A 1 143 ? -11.548 3.997 -0.411 1.00 96.50 143 VAL A O 1
ATOM 1094 N N . PHE A 1 144 ? -11.734 1.808 0.100 1.00 97.56 144 PHE A N 1
ATOM 1095 C CA . PHE A 1 144 ? -10.303 1.569 0.267 1.00 97.56 144 PHE A CA 1
ATOM 1096 C C . PHE A 1 144 ? -9.841 0.371 -0.559 1.00 97.56 144 PHE A C 1
ATOM 1098 O O . PHE A 1 144 ? -10.611 -0.551 -0.846 1.00 97.56 144 PHE A O 1
ATOM 1105 N N . ASN A 1 145 ? -8.577 0.426 -0.964 1.00 97.69 145 ASN A N 1
ATOM 1106 C CA . ASN A 1 145 ? -7.891 -0.565 -1.786 1.00 97.69 145 ASN A CA 1
ATOM 1107 C C . ASN A 1 145 ? -6.749 -1.228 -1.007 1.00 97.69 145 ASN A C 1
ATOM 1109 O O . ASN A 1 145 ? -6.392 -2.359 -1.317 1.00 97.69 145 ASN A O 1
ATOM 1113 N N . ASN A 1 146 ? -6.184 -0.555 -0.000 1.00 97.25 146 ASN A N 1
ATOM 1114 C CA . ASN A 1 146 ? -5.060 -1.071 0.771 1.00 97.25 146 ASN A CA 1
ATOM 1115 C C . ASN A 1 146 ? -5.495 -1.440 2.185 1.00 97.25 146 ASN A C 1
ATOM 1117 O O . ASN A 1 146 ? -5.435 -2.612 2.563 1.00 97.25 146 ASN A O 1
ATOM 1121 N N . TYR A 1 147 ? -5.904 -0.447 2.977 1.00 97.06 147 TYR A N 1
ATOM 1122 C CA . TYR A 1 147 ? -6.276 -0.666 4.372 1.00 97.06 147 TYR A CA 1
ATOM 1123 C C . TYR A 1 147 ? -7.027 0.523 4.987 1.00 97.06 147 TYR A C 1
ATOM 1125 O O . TYR A 1 147 ? -6.806 1.694 4.664 1.00 97.06 147 TYR A O 1
ATOM 1133 N N . PHE A 1 148 ? -7.878 0.204 5.958 1.00 97.94 148 PHE A N 1
ATOM 1134 C CA . PHE A 1 148 ? -8.552 1.149 6.846 1.00 97.94 148 PHE A CA 1
ATOM 1135 C C . PHE A 1 148 ? -8.073 0.909 8.282 1.00 97.94 148 PHE A C 1
ATOM 1137 O O . PHE A 1 148 ? -7.977 -0.237 8.719 1.00 97.94 148 PHE A O 1
ATOM 1144 N N . SER A 1 149 ? -7.758 1.960 9.042 1.00 96.25 149 SER A N 1
ATOM 1145 C CA . SER A 1 149 ? -7.323 1.798 10.438 1.00 96.25 149 SER A CA 1
ATOM 1146 C C . SER A 1 149 ? -7.863 2.882 11.361 1.00 96.25 149 SER A C 1
ATOM 1148 O O . SER A 1 149 ? -8.239 3.980 10.942 1.00 96.25 149 SER A O 1
ATOM 1150 N N . LEU A 1 150 ? -7.901 2.553 12.651 1.00 95.06 150 LEU A N 1
ATOM 1151 C CA . LEU A 1 150 ? -8.282 3.457 13.727 1.00 95.06 150 LEU A CA 1
ATOM 1152 C C . LEU A 1 150 ? -7.320 3.345 14.906 1.00 95.06 150 LEU A C 1
ATOM 1154 O O . LEU A 1 150 ? -6.725 2.291 15.155 1.00 95.06 150 LEU A O 1
ATOM 1158 N N . GLY A 1 151 ? -7.200 4.438 15.657 1.00 91.50 151 GLY A N 1
ATOM 1159 C CA . GLY A 1 151 ? -6.322 4.518 16.820 1.00 91.50 151 GLY A CA 1
ATOM 1160 C C . GLY A 1 151 ? -4.943 5.076 16.496 1.00 91.50 151 GLY A C 1
ATOM 1161 O O . GLY A 1 151 ? -4.826 6.041 15.750 1.00 91.50 151 GLY A O 1
ATOM 1162 N N . PHE A 1 152 ? -3.906 4.494 17.100 1.00 86.94 152 PHE A N 1
ATOM 1163 C CA . PHE A 1 152 ? -2.543 5.037 17.089 1.00 86.94 152 PHE A CA 1
ATOM 1164 C C . PHE A 1 152 ? -2.002 5.313 15.677 1.00 86.94 152 PHE A C 1
ATOM 1166 O O . PHE A 1 152 ? -1.516 6.406 15.421 1.00 86.94 152 PHE A O 1
ATOM 1173 N N . ASP A 1 153 ? -2.140 4.367 14.747 1.00 87.44 153 ASP A N 1
ATOM 1174 C CA . ASP A 1 153 ? -1.690 4.543 13.358 1.00 87.44 153 ASP A CA 1
ATOM 1175 C C . ASP A 1 153 ? -2.371 5.730 12.658 1.00 87.44 153 ASP A C 1
ATOM 1177 O O . ASP A 1 153 ? -1.725 6.615 12.092 1.00 87.44 153 ASP A O 1
ATOM 1181 N N . ALA A 1 154 ? -3.697 5.797 12.767 1.00 91.12 154 ALA A N 1
ATOM 1182 C CA . ALA A 1 154 ? -4.472 6.900 12.226 1.00 91.12 154 ALA A CA 1
ATOM 1183 C C . ALA A 1 154 ? -4.135 8.238 12.900 1.00 91.12 154 ALA A C 1
ATOM 1185 O O . ALA A 1 154 ? -4.181 9.278 12.250 1.00 91.12 154 ALA A O 1
ATOM 1186 N N . HIS A 1 155 ? -3.784 8.224 14.189 1.00 88.75 155 HIS A N 1
ATOM 1187 C CA . HIS A 1 155 ? -3.364 9.418 14.915 1.00 88.75 155 HIS A CA 1
ATOM 1188 C C . HIS A 1 155 ? -2.046 9.974 14.375 1.00 88.75 155 HIS A C 1
ATOM 1190 O O . HIS A 1 155 ? -1.986 11.153 14.037 1.00 88.75 155 HIS A O 1
ATOM 1196 N N . VAL A 1 156 ? -1.036 9.116 14.206 1.00 84.06 156 VAL A N 1
ATOM 1197 C CA . VAL A 1 156 ? 0.254 9.494 13.606 1.00 84.06 156 VAL A CA 1
ATOM 1198 C C . VAL A 1 156 ? 0.063 9.979 12.168 1.00 84.06 156 VAL A C 1
ATOM 1200 O O . VAL A 1 156 ? 0.659 10.972 11.752 1.00 84.06 156 VAL A O 1
ATOM 1203 N N . THR A 1 157 ? -0.808 9.313 11.407 1.00 85.69 157 THR A N 1
ATOM 1204 C CA . THR A 1 157 ? -1.144 9.723 10.037 1.00 85.69 157 THR A CA 1
ATOM 1205 C C . THR A 1 157 ? -1.815 11.099 10.013 1.00 85.69 157 THR A C 1
ATOM 1207 O O . THR A 1 157 ? -1.477 11.928 9.167 1.00 85.69 157 THR A O 1
ATOM 1210 N N . LEU A 1 158 ? -2.716 11.378 10.960 1.00 86.00 158 LEU A N 1
ATOM 1211 C CA . LEU A 1 158 ? -3.362 12.681 11.113 1.00 86.00 158 LEU A CA 1
ATOM 1212 C C . LEU A 1 158 ? -2.357 13.779 11.473 1.00 86.00 158 LEU A C 1
ATOM 1214 O O . LEU A 1 158 ? -2.349 14.820 10.824 1.00 86.00 158 LEU A O 1
ATOM 1218 N N . GLU A 1 159 ? -1.478 13.536 12.445 1.00 83.38 159 GLU A N 1
ATOM 1219 C CA . GLU A 1 159 ? -0.445 14.498 12.846 1.00 83.38 159 GLU A CA 1
ATOM 1220 C C . GLU A 1 159 ? 0.523 14.800 11.692 1.00 83.38 159 GLU A C 1
ATOM 1222 O O . GLU A 1 159 ? 0.898 15.955 11.470 1.00 83.38 159 GLU A O 1
ATOM 1227 N N . PHE A 1 160 ? 0.892 13.778 10.909 1.00 80.88 160 PHE A N 1
ATOM 1228 C CA . PHE A 1 160 ? 1.679 13.954 9.688 1.00 80.88 160 PHE A CA 1
ATOM 1229 C C . PHE A 1 160 ? 0.960 14.853 8.682 1.00 80.88 160 PHE A C 1
ATOM 1231 O O . PHE A 1 160 ? 1.574 15.764 8.123 1.00 80.88 160 PHE A O 1
ATOM 1238 N N . HIS A 1 161 ? -0.333 14.614 8.454 1.00 82.38 161 HIS A N 1
ATOM 1239 C CA . HIS A 1 161 ? -1.139 15.394 7.520 1.00 82.38 161 HIS A CA 1
ATOM 1240 C C . HIS A 1 161 ? -1.246 16.861 7.959 1.00 82.38 161 HIS A C 1
ATOM 1242 O O . HIS A 1 161 ? -0.870 17.744 7.189 1.00 82.38 161 HIS A O 1
ATOM 1248 N N . GLU A 1 162 ? -1.642 17.115 9.209 1.00 81.50 162 GLU A N 1
ATOM 1249 C CA . GLU A 1 162 ? -1.748 18.462 9.794 1.00 81.50 162 GLU A CA 1
ATOM 1250 C C . GLU A 1 162 ? -0.387 19.193 9.755 1.00 81.50 162 GLU A C 1
ATOM 1252 O O . GLU A 1 162 ? -0.295 20.361 9.367 1.00 81.50 162 GLU A O 1
ATOM 1257 N N . SER A 1 163 ? 0.708 18.489 10.070 1.00 77.81 163 SER A N 1
ATOM 1258 C CA . SER A 1 163 ? 2.069 19.041 10.003 1.00 77.81 163 SER A CA 1
ATOM 1259 C C . SER A 1 163 ? 2.494 19.389 8.577 1.00 77.81 163 SER A C 1
ATOM 1261 O O . SER A 1 163 ? 3.166 20.407 8.361 1.00 77.81 163 SER A O 1
ATOM 1263 N N . ARG A 1 164 ? 2.117 18.551 7.604 1.00 74.88 164 ARG A N 1
ATOM 1264 C CA . ARG A 1 164 ? 2.413 18.745 6.181 1.00 74.88 164 ARG A CA 1
ATOM 1265 C C . ARG A 1 164 ? 1.642 19.920 5.603 1.00 74.88 164 ARG A C 1
ATOM 1267 O O . ARG A 1 164 ? 2.239 20.705 4.871 1.00 74.88 164 ARG A O 1
ATOM 1274 N N . GLU A 1 165 ? 0.367 20.063 5.947 1.00 75.00 165 GLU A N 1
ATOM 1275 C CA . GLU A 1 165 ? -0.446 21.218 5.552 1.00 75.00 165 GLU A CA 1
ATOM 1276 C C . GLU A 1 165 ? 0.095 22.519 6.155 1.00 75.00 165 GLU A C 1
ATOM 1278 O O . GLU A 1 165 ? 0.178 23.534 5.465 1.00 75.00 165 GLU A O 1
ATOM 1283 N N . ALA A 1 166 ? 0.555 22.478 7.409 1.00 74.12 166 ALA A N 1
ATOM 1284 C CA . ALA A 1 166 ? 1.142 23.639 8.068 1.00 74.12 166 ALA A CA 1
ATOM 1285 C C . ALA A 1 166 ? 2.528 24.026 7.515 1.00 74.12 166 ALA A C 1
ATOM 1287 O O . ALA A 1 166 ? 2.893 25.200 7.547 1.00 74.12 166 ALA A O 1
ATOM 1288 N N . ASN A 1 167 ? 3.335 23.063 7.041 1.00 72.94 167 ASN A N 1
ATOM 1289 C CA . ASN A 1 167 ? 4.711 23.313 6.586 1.00 72.94 167 ASN A CA 1
ATOM 1290 C C . ASN A 1 167 ? 5.113 22.512 5.323 1.00 72.94 167 ASN A C 1
ATOM 1292 O O . ASN A 1 167 ? 6.043 21.703 5.405 1.00 72.94 167 ASN A O 1
ATOM 1296 N N . PRO A 1 168 ? 4.526 22.761 4.137 1.00 69.69 168 PRO A N 1
ATOM 1297 C CA . PRO A 1 168 ? 4.737 21.926 2.944 1.00 69.69 168 PRO A CA 1
ATOM 1298 C C . PRO A 1 168 ? 6.212 21.748 2.534 1.00 69.69 168 PRO A C 1
ATOM 1300 O O . PRO A 1 168 ? 6.642 20.650 2.176 1.00 69.69 168 PRO A O 1
ATOM 1303 N N . GLU A 1 169 ? 7.022 22.803 2.673 1.00 67.50 169 GLU A N 1
ATOM 1304 C CA . GLU A 1 169 ? 8.462 22.835 2.352 1.00 67.50 169 GLU A CA 1
ATOM 1305 C C . GLU A 1 169 ? 9.297 21.789 3.123 1.00 67.50 169 GLU A C 1
ATOM 1307 O O . GLU A 1 169 ? 10.344 21.336 2.652 1.00 67.50 169 GLU A O 1
ATOM 1312 N N . LYS A 1 170 ? 8.848 21.364 4.313 1.00 61.22 170 LYS A N 1
ATOM 1313 C CA . LYS A 1 170 ? 9.562 20.368 5.134 1.00 61.22 170 LYS A CA 1
ATOM 1314 C C . LYS A 1 170 ? 9.335 18.927 4.660 1.00 61.22 170 LYS A C 1
ATOM 1316 O O . LYS A 1 170 ? 10.153 18.064 4.983 1.00 61.22 170 LYS A O 1
ATOM 1321 N N . PHE A 1 171 ? 8.299 18.686 3.852 1.00 61.34 171 PHE A N 1
ATOM 1322 C CA . PHE A 1 171 ? 7.807 17.353 3.469 1.00 61.34 171 PHE A CA 1
ATOM 1323 C C . PHE A 1 171 ? 7.984 17.027 1.975 1.00 61.34 171 PHE A C 1
ATOM 1325 O O . PHE A 1 171 ? 7.372 16.105 1.431 1.00 61.34 171 PHE A O 1
ATOM 1332 N N . ASN A 1 172 ? 8.867 17.760 1.295 1.00 58.47 172 ASN A N 1
ATOM 1333 C CA . ASN A 1 172 ? 9.180 17.575 -0.126 1.00 58.47 172 ASN A CA 1
ATOM 1334 C C . ASN A 1 172 ? 10.091 16.366 -0.429 1.00 58.47 172 ASN A C 1
ATOM 1336 O O . ASN A 1 172 ? 10.448 16.134 -1.584 1.00 58.47 172 ASN A O 1
ATOM 1340 N N . SER A 1 173 ? 10.476 15.586 0.587 1.00 62.12 173 SER A N 1
ATOM 1341 C CA . SER A 1 173 ? 11.389 14.451 0.450 1.00 62.12 173 SER A CA 1
ATOM 1342 C C . SER A 1 173 ? 10.816 13.195 1.092 1.00 62.12 173 SER A C 1
ATOM 1344 O O . SER A 1 173 ? 10.475 13.196 2.274 1.00 62.12 173 SER A O 1
ATOM 1346 N N . ARG A 1 174 ? 10.809 12.086 0.338 1.00 63.53 174 ARG A N 1
ATOM 1347 C CA . ARG A 1 174 ? 10.395 10.757 0.829 1.00 63.53 174 ARG A CA 1
ATOM 1348 C C . ARG A 1 174 ? 11.161 10.345 2.087 1.00 63.53 174 ARG A C 1
ATOM 1350 O O . ARG A 1 174 ? 10.565 9.795 3.003 1.00 63.53 174 ARG A O 1
ATOM 1357 N N . PHE A 1 175 ? 12.460 10.647 2.144 1.00 54.75 175 PHE A N 1
ATOM 1358 C CA . PHE A 1 175 ? 13.298 10.341 3.304 1.00 54.75 175 PHE A CA 1
ATOM 1359 C C . PHE A 1 175 ? 12.835 11.102 4.553 1.00 54.75 175 PHE A C 1
ATOM 1361 O O . PHE A 1 175 ? 12.641 10.506 5.608 1.00 54.75 175 PHE A O 1
ATOM 1368 N N . ARG A 1 176 ? 12.584 12.413 4.422 1.00 59.97 176 ARG A N 1
ATOM 1369 C CA . ARG A 1 176 ? 12.081 13.242 5.531 1.00 59.97 176 ARG A CA 1
ATOM 1370 C C . ARG A 1 176 ? 10.694 12.800 5.982 1.00 59.97 176 ARG A C 1
ATOM 1372 O O . ARG A 1 176 ? 10.437 12.745 7.178 1.00 59.97 176 ARG A O 1
ATOM 1379 N N . ASN A 1 177 ? 9.839 12.429 5.033 1.00 64.88 177 ASN A N 1
ATOM 1380 C CA . ASN A 1 177 ? 8.498 11.939 5.326 1.00 64.88 177 ASN A CA 1
ATOM 1381 C C . ASN A 1 177 ? 8.559 10.630 6.120 1.00 64.88 177 ASN A C 1
ATOM 1383 O O . ASN A 1 177 ? 7.929 10.532 7.165 1.00 64.88 177 ASN A O 1
ATOM 1387 N N . LYS A 1 178 ? 9.387 9.662 5.698 1.00 62.41 178 LYS A N 1
ATOM 1388 C CA . LYS A 1 178 ? 9.620 8.425 6.464 1.00 62.41 178 LYS A CA 1
ATOM 1389 C C . LYS A 1 178 ? 10.173 8.704 7.866 1.00 62.41 178 LYS A C 1
ATOM 1391 O O . LYS A 1 178 ? 9.716 8.096 8.829 1.00 62.41 178 LYS A O 1
ATOM 1396 N N . MET A 1 179 ? 11.109 9.648 7.990 1.00 57.69 179 MET A N 1
ATOM 1397 C CA . MET A 1 179 ? 11.687 10.029 9.283 1.00 57.69 179 MET A CA 1
ATOM 1398 C C . MET A 1 179 ? 10.648 10.645 10.228 1.00 57.69 179 MET A C 1
ATOM 1400 O O . MET A 1 179 ? 10.711 10.409 11.431 1.00 57.69 179 MET A O 1
ATOM 1404 N N . PHE A 1 180 ? 9.668 11.388 9.704 1.00 65.44 180 PHE A N 1
ATOM 1405 C CA . PHE A 1 180 ? 8.548 11.867 10.512 1.00 65.44 180 PHE A CA 1
ATOM 1406 C C . PHE A 1 180 ? 7.772 10.697 11.114 1.00 65.44 180 PHE A C 1
ATOM 1408 O O . PHE A 1 180 ? 7.576 10.677 12.322 1.00 65.44 180 PHE A O 1
ATOM 1415 N N . TYR A 1 181 ? 7.378 9.708 10.305 1.00 61.38 181 TYR A N 1
ATOM 1416 C CA . TYR A 1 181 ? 6.636 8.545 10.805 1.00 61.38 181 TYR A CA 1
ATOM 1417 C C . TYR A 1 181 ? 7.428 7.776 11.871 1.00 61.38 181 TYR A C 1
ATOM 1419 O O . TYR A 1 181 ? 6.868 7.404 12.901 1.00 61.38 181 TYR A O 1
ATOM 1427 N N . ALA A 1 182 ? 8.739 7.604 11.671 1.00 59.38 182 ALA A N 1
ATOM 1428 C CA . ALA A 1 182 ? 9.616 6.991 12.668 1.00 59.38 182 ALA A CA 1
ATOM 1429 C C . ALA A 1 182 ? 9.699 7.821 13.966 1.00 59.38 182 ALA A C 1
ATOM 1431 O O . ALA A 1 182 ? 9.636 7.269 15.065 1.00 59.38 182 ALA A O 1
ATOM 1432 N N . GLY A 1 183 ? 9.808 9.148 13.845 1.00 57.97 183 GLY A N 1
ATOM 1433 C CA . GLY A 1 183 ? 9.876 10.076 14.974 1.00 57.97 183 GLY A CA 1
ATOM 1434 C C . GLY A 1 183 ? 8.567 10.178 15.758 1.00 57.97 183 GLY A C 1
ATOM 1435 O O . GLY A 1 183 ? 8.602 10.121 16.984 1.00 57.97 183 GLY A O 1
ATOM 1436 N N . ALA A 1 184 ? 7.429 10.259 15.068 1.00 58.44 184 ALA A N 1
ATOM 1437 C CA . ALA A 1 184 ? 6.092 10.336 15.654 1.00 58.44 184 ALA A CA 1
ATOM 1438 C C . ALA A 1 184 ? 5.724 9.043 16.398 1.00 58.44 184 ALA A C 1
ATOM 1440 O O . ALA A 1 184 ? 5.280 9.077 17.546 1.00 58.44 184 ALA A O 1
ATOM 1441 N N . ALA A 1 185 ? 6.033 7.883 15.803 1.00 54.56 185 ALA A N 1
ATOM 1442 C CA . ALA A 1 185 ? 5.889 6.595 16.479 1.00 54.56 185 ALA A CA 1
ATOM 1443 C C . ALA A 1 185 ? 6.698 6.535 17.793 1.00 54.56 185 ALA A C 1
ATOM 1445 O O . ALA A 1 185 ? 6.267 5.897 18.754 1.00 54.56 185 ALA A O 1
ATOM 1446 N N . PHE A 1 186 ? 7.843 7.227 17.864 1.00 52.09 186 PHE A N 1
ATOM 1447 C CA . PHE A 1 186 ? 8.694 7.293 19.054 1.00 52.09 186 PHE A CA 1
ATOM 1448 C C . PHE A 1 186 ? 8.265 8.370 20.069 1.00 52.09 186 PHE A C 1
ATOM 1450 O O . PHE A 1 186 ? 8.351 8.134 21.278 1.00 52.09 186 PHE A O 1
ATOM 1457 N N . SER A 1 187 ? 7.796 9.542 19.628 1.00 52.59 187 SER A N 1
ATOM 1458 C CA . SER A 1 187 ? 7.323 10.612 20.522 1.00 52.59 187 SER A CA 1
ATOM 1459 C C . SER A 1 187 ? 6.028 10.229 21.229 1.00 52.59 187 SER A C 1
ATOM 1461 O O . SER A 1 187 ? 5.912 10.430 22.440 1.00 52.59 187 SER A O 1
ATOM 1463 N N . ASP A 1 188 ? 5.104 9.585 20.520 1.00 54.69 188 ASP A N 1
ATOM 1464 C CA . ASP A 1 188 ? 3.839 9.132 21.096 1.00 54.69 188 ASP A CA 1
ATOM 1465 C C . ASP A 1 188 ? 3.965 7.820 21.868 1.00 54.69 188 ASP A C 1
ATOM 1467 O O . ASP A 1 188 ? 3.183 7.562 22.777 1.00 54.69 188 ASP A O 1
ATOM 1471 N N . PHE A 1 189 ? 5.018 7.027 21.643 1.00 49.06 189 PHE A N 1
ATOM 1472 C CA . PHE A 1 189 ? 5.395 5.972 22.592 1.00 49.06 189 PHE A CA 1
ATOM 1473 C C . PHE A 1 189 ? 5.663 6.549 23.999 1.00 49.06 189 PHE A C 1
ATOM 1475 O O . PHE A 1 189 ? 5.409 5.895 25.017 1.00 49.06 189 PHE A O 1
ATOM 1482 N N . LEU A 1 190 ? 6.156 7.793 24.071 1.00 43.44 190 LEU A N 1
ATOM 1483 C CA . LEU A 1 190 ? 6.411 8.509 25.321 1.00 43.44 190 LEU A CA 1
ATOM 1484 C C . LEU A 1 190 ? 5.179 9.281 25.830 1.00 43.44 190 LEU A C 1
ATOM 1486 O O . LEU A 1 190 ? 5.038 9.445 27.048 1.00 43.44 190 LEU A O 1
ATOM 1490 N N . GLN A 1 191 ? 4.270 9.712 24.947 1.00 47.72 191 GLN A N 1
ATOM 1491 C CA . GLN A 1 191 ? 3.023 10.390 25.317 1.00 47.72 191 GLN A CA 1
ATOM 1492 C C . GLN A 1 191 ? 1.853 9.408 25.510 1.00 47.72 191 GLN A C 1
ATOM 1494 O O . GLN A 1 191 ? 1.469 8.623 24.659 1.00 47.72 191 GLN A O 1
ATOM 1499 N N . ARG A 1 192 ? 1.225 9.441 26.687 1.00 53.66 192 ARG A N 1
ATOM 1500 C CA . ARG A 1 192 ? 0.208 8.460 27.120 1.00 53.66 192 ARG A CA 1
ATOM 1501 C C . ARG A 1 192 ? -1.191 8.651 26.492 1.00 53.66 192 ARG A C 1
ATOM 1503 O O . ARG A 1 192 ? -2.166 8.199 27.094 1.00 53.66 192 ARG A O 1
ATOM 1510 N N . SER A 1 193 ? -1.322 9.325 25.352 1.00 44.12 193 SER A N 1
ATOM 1511 C CA . SER A 1 193 ? -2.594 9.883 24.854 1.00 44.12 193 SER A CA 1
ATOM 1512 C C . SER A 1 193 ? -3.554 8.879 24.187 1.00 44.12 193 SER A C 1
ATOM 1514 O O . SER A 1 193 ? -4.744 9.165 24.130 1.00 44.12 193 SER A O 1
ATOM 1516 N N . SER A 1 194 ? -3.120 7.675 23.784 1.00 52.38 194 SER A N 1
ATOM 1517 C CA . SER A 1 194 ? -3.985 6.678 23.099 1.00 52.38 194 SER A CA 1
ATOM 1518 C C . SER A 1 194 ? -4.409 5.477 23.973 1.00 52.38 194 SER A C 1
ATOM 1520 O O . SER A 1 194 ? -4.526 4.338 23.523 1.00 52.38 194 SER A O 1
ATOM 1522 N N . ARG A 1 195 ? -4.593 5.673 25.285 1.00 58.97 195 ARG A N 1
ATOM 1523 C CA . ARG A 1 195 ? -4.747 4.542 26.227 1.00 58.97 195 ARG A CA 1
ATOM 1524 C C . ARG A 1 195 ? -6.112 3.849 26.250 1.00 58.97 195 ARG A C 1
ATOM 1526 O O . ARG A 1 195 ? -6.209 2.805 26.889 1.00 58.97 195 ARG A O 1
ATOM 1533 N N . ASP A 1 196 ? -7.125 4.368 25.558 1.00 74.31 196 ASP A N 1
ATOM 1534 C CA . ASP A 1 196 ? -8.506 3.904 25.744 1.00 74.31 196 ASP A CA 1
ATOM 1535 C C . ASP A 1 196 ? -9.275 3.565 24.452 1.00 74.31 196 ASP A C 1
ATOM 1537 O O . ASP A 1 196 ? -10.497 3.444 24.517 1.00 74.31 196 ASP A O 1
ATOM 1541 N N . LEU A 1 197 ? -8.623 3.372 23.293 1.00 85.12 197 LEU A N 1
ATOM 1542 C CA . LEU A 1 197 ? -9.332 2.992 22.052 1.00 85.12 197 LEU A CA 1
ATOM 1543 C C . LEU A 1 197 ? -10.265 1.794 22.277 1.00 85.12 197 LEU A C 1
ATOM 1545 O O . LEU A 1 197 ? -11.453 1.860 21.976 1.00 85.12 197 LEU A O 1
ATOM 1549 N N . SER A 1 198 ? -9.733 0.731 22.880 1.00 87.06 198 SER A N 1
ATOM 1550 C CA . SER A 1 198 ? -10.438 -0.527 23.131 1.00 87.06 198 SER A CA 1
ATOM 1551 C C . SER A 1 198 ? -11.731 -0.385 23.945 1.00 87.06 198 SER A C 1
ATOM 1553 O O . SER A 1 198 ? -12.631 -1.207 23.806 1.00 87.06 198 SER A O 1
ATOM 1555 N N . LYS A 1 199 ? -11.870 0.669 24.760 1.00 88.75 199 LYS A N 1
ATOM 1556 C CA . LYS A 1 199 ? -13.078 0.935 25.564 1.00 88.75 199 LYS A CA 1
ATOM 1557 C C . LYS A 1 199 ? -14.186 1.647 24.790 1.00 88.75 199 LYS A C 1
ATOM 1559 O O . LYS A 1 199 ? -15.313 1.707 25.271 1.00 88.75 199 LYS A O 1
ATOM 1564 N N . HIS A 1 200 ? -13.868 2.224 23.634 1.00 90.88 200 HIS A N 1
ATOM 1565 C CA . HIS A 1 200 ? -14.766 3.105 22.884 1.00 90.88 200 HIS A CA 1
ATOM 1566 C C . HIS A 1 200 ? -15.091 2.567 21.491 1.00 90.88 200 HIS A C 1
ATOM 1568 O O . HIS A 1 200 ? -15.586 3.314 20.646 1.00 90.88 200 HIS A O 1
ATOM 1574 N N . VAL A 1 201 ? -14.837 1.280 21.257 1.00 94.88 201 VAL A N 1
ATOM 1575 C CA . VAL A 1 201 ? -15.125 0.609 19.992 1.00 94.88 201 VAL A CA 1
ATOM 1576 C C . VAL A 1 201 ? -15.894 -0.681 20.234 1.00 94.88 201 VAL A C 1
ATOM 1578 O O . VAL A 1 201 ? -15.679 -1.367 21.233 1.00 94.88 201 VAL A O 1
ATOM 1581 N N . ARG A 1 202 ? -16.774 -1.011 19.294 1.00 97.19 202 ARG A N 1
ATOM 1582 C CA . ARG A 1 202 ? -17.374 -2.335 19.140 1.00 97.19 202 ARG A CA 1
ATOM 1583 C C . ARG A 1 202 ? -17.078 -2.820 17.731 1.00 97.19 202 ARG A C 1
ATOM 1585 O O . ARG A 1 202 ? -17.333 -2.078 16.784 1.00 97.19 202 ARG A O 1
ATOM 1592 N N . VAL A 1 203 ? -16.551 -4.031 17.592 1.00 98.31 203 VAL A N 1
ATOM 1593 C CA . VAL A 1 203 ? -16.176 -4.602 16.291 1.00 98.31 203 VAL A CA 1
ATOM 1594 C C . VAL A 1 203 ? -16.840 -5.955 16.137 1.00 98.31 203 VAL A C 1
ATOM 1596 O O . VAL A 1 203 ? -16.596 -6.854 16.936 1.00 98.31 203 VAL A O 1
ATOM 1599 N N . VAL A 1 204 ? -17.667 -6.089 15.106 1.00 98.56 204 VAL A N 1
ATOM 1600 C CA . VAL A 1 204 ? -18.327 -7.344 14.746 1.00 98.56 204 VAL A CA 1
ATOM 1601 C C . VAL A 1 204 ? -17.891 -7.732 13.339 1.00 98.56 204 VAL A C 1
ATOM 1603 O O . VAL A 1 204 ? -18.062 -6.936 12.418 1.00 98.56 204 VAL A O 1
ATOM 1606 N N . CYS A 1 205 ? -17.353 -8.937 13.181 1.00 98.31 205 CYS A N 1
ATOM 1607 C CA . CYS A 1 205 ? -16.851 -9.486 11.918 1.00 98.31 205 CYS A CA 1
ATOM 1608 C C . CYS A 1 205 ? -17.638 -10.751 11.577 1.00 98.31 205 CYS A C 1
ATOM 1610 O O . CYS A 1 205 ? -17.657 -11.674 12.386 1.00 98.31 205 CYS A O 1
ATOM 1612 N N . ASP A 1 206 ? -18.327 -10.780 10.434 1.00 97.56 206 ASP A N 1
ATOM 1613 C CA . ASP A 1 206 ? -19.193 -11.899 10.009 1.00 97.56 206 ASP A CA 1
ATOM 1614 C C . ASP A 1 206 ? -20.149 -12.409 11.116 1.00 97.56 206 ASP A C 1
ATOM 1616 O O . ASP A 1 206 ? -20.419 -13.599 11.259 1.00 97.56 206 ASP A O 1
ATOM 1620 N N . GLY A 1 207 ? -20.658 -11.490 11.945 1.00 96.44 207 GLY A N 1
ATOM 1621 C CA . GLY A 1 207 ? -21.533 -11.795 13.086 1.00 96.44 207 GLY A CA 1
ATOM 1622 C C . GLY A 1 207 ? -20.813 -12.150 14.396 1.00 96.44 207 GLY A C 1
ATOM 1623 O O . GLY A 1 207 ? -21.456 -12.166 15.446 1.00 96.44 207 GLY A O 1
ATOM 1624 N N . THR A 1 208 ? -19.496 -12.358 14.376 1.00 97.69 208 THR A N 1
ATOM 1625 C CA . THR A 1 208 ? -18.668 -12.606 15.565 1.00 97.69 208 THR A CA 1
ATOM 1626 C C . THR A 1 208 ? -18.278 -11.292 16.237 1.00 97.69 208 THR A C 1
ATOM 1628 O O . THR A 1 208 ? -17.626 -10.445 15.629 1.00 97.69 208 THR A O 1
ATOM 1631 N N . ASP A 1 209 ? -18.647 -11.111 17.507 1.00 98.19 209 ASP A N 1
ATOM 1632 C CA . ASP A 1 209 ? -18.264 -9.930 18.289 1.00 98.19 209 ASP A CA 1
ATOM 1633 C C . ASP A 1 209 ? -16.834 -10.065 18.840 1.00 98.19 209 ASP A C 1
ATOM 1635 O O . ASP A 1 209 ? -16.558 -10.872 19.730 1.00 98.19 209 ASP A O 1
ATOM 1639 N N . LEU A 1 210 ? -15.919 -9.248 18.316 1.00 97.50 210 LEU A N 1
ATOM 1640 C CA . LEU A 1 210 ? -14.503 -9.210 18.697 1.00 97.50 210 LEU A CA 1
ATOM 1641 C C . LEU A 1 210 ? -14.216 -8.230 19.840 1.00 97.50 210 LEU A C 1
ATOM 1643 O O . LEU A 1 210 ? -13.089 -8.165 20.340 1.00 97.50 210 LEU A O 1
ATOM 1647 N N . THR A 1 211 ? -15.219 -7.468 20.274 1.00 96.75 211 THR A N 1
ATOM 1648 C CA . THR A 1 211 ? -15.089 -6.431 21.306 1.00 96.75 211 THR A CA 1
ATOM 1649 C C . THR A 1 211 ? -14.482 -6.954 22.614 1.00 96.75 211 THR A C 1
ATOM 1651 O O . THR A 1 211 ? -13.582 -6.286 23.132 1.00 96.75 211 THR A O 1
ATOM 1654 N N . PRO A 1 212 ? -14.858 -8.145 23.134 1.00 96.69 212 PRO A N 1
ATOM 1655 C CA . PRO A 1 212 ? -14.238 -8.688 24.342 1.00 96.69 212 PRO A CA 1
ATOM 1656 C C . PRO A 1 212 ? -12.726 -8.902 24.187 1.00 96.69 212 PRO A C 1
ATOM 1658 O O . PRO A 1 212 ? -11.960 -8.447 25.036 1.00 96.69 212 PRO A O 1
ATOM 1661 N N . LYS A 1 213 ? -12.283 -9.496 23.066 1.00 95.44 213 LYS A N 1
ATOM 1662 C CA . LYS A 1 213 ? -10.856 -9.740 22.774 1.00 95.44 213 LYS A CA 1
ATOM 1663 C C . LYS A 1 213 ? -10.085 -8.421 22.640 1.00 95.44 213 LYS A C 1
ATOM 1665 O O . LYS A 1 213 ? -8.986 -8.281 23.174 1.00 95.44 213 LYS A O 1
ATOM 1670 N N . ILE A 1 214 ? -10.678 -7.422 21.978 1.00 95.31 214 ILE A N 1
ATOM 1671 C CA . ILE A 1 214 ? -10.089 -6.081 21.820 1.00 95.31 214 ILE A CA 1
ATOM 1672 C C . ILE A 1 214 ? -9.889 -5.387 23.176 1.00 95.31 214 ILE A C 1
ATOM 1674 O O . ILE A 1 214 ? -8.854 -4.750 23.406 1.00 95.31 214 ILE A O 1
ATOM 1678 N N . GLN A 1 215 ? -10.865 -5.505 24.078 1.00 93.94 215 GLN A N 1
ATOM 1679 C CA . GLN A 1 215 ? -10.810 -4.934 25.426 1.00 93.94 215 GLN A CA 1
ATOM 1680 C C . GLN A 1 215 ? -9.810 -5.657 26.327 1.00 93.94 215 GLN A C 1
ATOM 1682 O O . GLN A 1 215 ? -9.040 -4.998 27.029 1.00 93.94 215 GLN A O 1
ATOM 1687 N N . GLU A 1 216 ? -9.789 -6.988 26.276 1.00 94.25 216 GLU A N 1
ATOM 1688 C CA . GLU A 1 216 ? -8.877 -7.833 27.047 1.00 94.25 216 GLU A CA 1
ATOM 1689 C C . GLU A 1 216 ? -7.411 -7.541 26.703 1.00 94.25 216 GLU A C 1
ATOM 1691 O O . GLU A 1 216 ? -6.605 -7.249 27.592 1.00 94.25 216 GLU A O 1
ATOM 1696 N N . LEU A 1 217 ? -7.084 -7.531 25.407 1.00 92.12 217 LEU A N 1
ATOM 1697 C CA . LEU A 1 217 ? -5.723 -7.314 24.908 1.00 92.12 217 LEU A CA 1
ATOM 1698 C C . LEU A 1 217 ? -5.336 -5.830 24.819 1.00 92.12 217 LEU A C 1
ATOM 1700 O O . LEU A 1 217 ? -4.174 -5.499 24.585 1.00 92.12 217 LEU A O 1
ATOM 1704 N N . LYS A 1 218 ? -6.294 -4.926 25.066 1.00 91.88 218 LYS A N 1
ATOM 1705 C CA . LYS A 1 218 ? -6.104 -3.469 25.133 1.00 91.88 218 LYS A CA 1
ATOM 1706 C C . LYS A 1 218 ? -5.431 -2.889 23.888 1.00 91.88 218 LYS A C 1
ATOM 1708 O O . LYS A 1 218 ? -4.512 -2.071 24.007 1.00 91.88 218 LYS A O 1
ATOM 1713 N N . PHE A 1 219 ? -5.894 -3.286 22.705 1.00 92.81 219 PHE A N 1
ATOM 1714 C CA . PHE A 1 219 ? -5.349 -2.744 21.462 1.00 92.81 219 PHE A CA 1
ATOM 1715 C C . PHE A 1 219 ? -5.483 -1.221 21.402 1.00 92.81 219 PHE A C 1
ATOM 1717 O O . PHE A 1 219 ? -6.516 -0.649 21.759 1.00 92.81 219 PHE A O 1
ATOM 1724 N N . GLN A 1 220 ? -4.410 -0.577 20.944 1.00 89.44 220 GLN A N 1
ATOM 1725 C CA . GLN A 1 220 ? -4.352 0.865 20.688 1.00 89.44 220 GLN A CA 1
ATOM 1726 C C . GLN A 1 220 ? -4.496 1.190 19.203 1.00 89.44 220 GLN A C 1
ATOM 1728 O O . GLN A 1 220 ? -4.651 2.356 18.845 1.00 89.44 220 GLN A O 1
ATOM 1733 N N . CYS A 1 221 ? -4.438 0.181 18.341 1.00 92.62 221 CYS A N 1
ATOM 1734 C CA . CYS A 1 221 ? -4.703 0.312 16.923 1.00 92.62 221 CYS A CA 1
ATOM 1735 C C . CYS A 1 221 ? -5.387 -0.959 16.416 1.00 92.62 221 CYS A C 1
ATOM 1737 O O . CYS A 1 221 ? -5.046 -2.065 16.837 1.00 92.62 221 CYS A O 1
ATOM 1739 N N . ILE A 1 222 ? -6.381 -0.779 15.554 1.00 97.00 222 ILE A N 1
ATOM 1740 C CA . ILE A 1 222 ? -7.048 -1.860 14.829 1.00 97.00 222 ILE A CA 1
ATOM 1741 C C . ILE A 1 222 ? -6.906 -1.531 13.347 1.00 97.00 222 ILE A C 1
ATOM 1743 O O . ILE A 1 222 ? -7.142 -0.388 12.945 1.00 97.00 222 ILE A O 1
ATOM 1747 N N . VAL A 1 223 ? -6.500 -2.518 12.558 1.00 97.81 223 VAL A N 1
ATOM 1748 C CA . VAL A 1 223 ? -6.270 -2.377 11.120 1.00 97.81 223 VAL A CA 1
ATOM 1749 C C . VAL A 1 223 ? -7.103 -3.418 10.384 1.00 97.81 223 VAL A C 1
ATOM 1751 O O . VAL A 1 223 ? -7.097 -4.593 10.746 1.00 97.81 223 VAL A O 1
ATOM 1754 N N . PHE A 1 224 ? -7.808 -2.960 9.358 1.00 98.31 224 PHE A N 1
ATOM 1755 C CA . PHE A 1 224 ? -8.529 -3.761 8.379 1.00 98.31 224 PHE A CA 1
ATOM 1756 C C . PHE A 1 224 ? -7.709 -3.739 7.092 1.00 98.31 224 PHE A C 1
ATOM 1758 O O . PHE A 1 224 ? -7.631 -2.699 6.431 1.00 98.31 224 PHE A O 1
ATOM 1765 N N . LEU A 1 225 ? -7.039 -4.844 6.784 1.00 97.31 225 LEU A N 1
ATOM 1766 C CA . LEU A 1 225 ? -6.135 -4.957 5.646 1.00 97.31 225 LEU A CA 1
ATOM 1767 C C . LEU A 1 225 ? -6.785 -5.698 4.490 1.00 97.31 225 LEU A C 1
ATOM 1769 O O . LEU A 1 225 ? -7.453 -6.702 4.691 1.00 97.31 225 LEU A O 1
ATOM 1773 N N . ASN A 1 226 ? -6.530 -5.185 3.291 1.00 97.94 226 ASN A N 1
ATOM 1774 C CA . ASN A 1 226 ? -6.833 -5.846 2.029 1.00 97.94 226 ASN A CA 1
ATOM 1775 C C . ASN A 1 226 ? -5.561 -6.323 1.309 1.00 97.94 226 ASN A C 1
ATOM 1777 O O . ASN A 1 226 ? -5.592 -7.281 0.549 1.00 97.94 226 ASN A O 1
ATOM 1781 N N . ILE A 1 227 ? -4.427 -5.643 1.523 1.00 96.50 227 ILE A N 1
ATOM 1782 C CA . ILE A 1 227 ? -3.140 -6.026 0.930 1.00 96.50 227 ILE A CA 1
ATOM 1783 C C . ILE A 1 227 ? -2.142 -6.502 1.996 1.00 96.50 227 ILE A C 1
ATOM 1785 O O . ILE A 1 227 ? -2.184 -6.023 3.132 1.00 96.50 227 ILE A O 1
ATOM 1789 N N . PRO A 1 228 ? -1.167 -7.361 1.635 1.00 91.00 228 PRO A N 1
ATOM 1790 C CA . PRO A 1 228 ? -0.180 -7.876 2.584 1.00 91.00 228 PRO A CA 1
ATOM 1791 C C . PRO A 1 228 ? 0.832 -6.859 3.105 1.00 91.00 228 PRO A C 1
ATOM 1793 O O . PRO A 1 228 ? 1.547 -7.135 4.068 1.00 91.00 228 PRO A O 1
ATOM 1796 N N . ARG A 1 229 ? 0.965 -5.712 2.432 1.00 91.12 229 ARG A N 1
ATOM 1797 C CA . ARG A 1 229 ? 1.979 -4.704 2.739 1.00 91.12 229 ARG A CA 1
ATOM 1798 C C . ARG A 1 229 ? 1.363 -3.535 3.486 1.00 91.12 229 ARG A C 1
ATOM 1800 O O . ARG A 1 229 ? 0.323 -3.013 3.102 1.00 91.12 229 ARG A O 1
ATOM 1807 N N . TYR A 1 230 ? 2.051 -3.112 4.533 1.00 90.06 230 TYR A N 1
ATOM 1808 C CA . TYR A 1 230 ? 1.621 -2.029 5.403 1.00 90.06 230 TYR A CA 1
ATOM 1809 C C . TYR A 1 230 ? 2.836 -1.311 5.981 1.00 90.06 230 TYR A C 1
ATOM 1811 O O . TYR A 1 230 ? 3.890 -1.923 6.163 1.00 90.06 230 TYR A O 1
ATOM 1819 N N . CYS A 1 231 ? 2.690 -0.028 6.310 1.00 83.06 231 CYS A N 1
ATOM 1820 C CA . CYS A 1 231 ? 3.718 0.766 6.985 1.00 83.06 231 CYS A CA 1
ATOM 1821 C C . CYS A 1 231 ? 5.100 0.631 6.311 1.00 83.06 231 CYS A C 1
ATOM 1823 O O . CYS A 1 231 ? 6.077 0.204 6.928 1.00 83.06 231 CYS A O 1
ATOM 1825 N N . ALA A 1 232 ? 5.164 0.981 5.020 1.00 78.75 232 ALA A N 1
ATOM 1826 C CA . ALA A 1 232 ? 6.381 0.932 4.204 1.00 78.75 232 ALA A CA 1
ATOM 1827 C C . ALA A 1 232 ? 6.918 -0.485 3.914 1.00 78.75 232 ALA A C 1
ATOM 1829 O O . ALA A 1 232 ? 8.122 -0.679 3.748 1.00 78.75 232 ALA A O 1
ATOM 1830 N N . GLY A 1 233 ? 6.019 -1.454 3.749 1.00 77.94 233 GLY A N 1
ATOM 1831 C CA . GLY A 1 233 ? 6.338 -2.794 3.257 1.00 77.94 233 GLY A CA 1
ATOM 1832 C C . GLY A 1 233 ? 6.426 -3.891 4.315 1.00 77.94 233 GLY A C 1
ATOM 1833 O O . GLY A 1 233 ? 6.707 -5.034 3.948 1.00 77.94 233 GLY A O 1
ATOM 1834 N N . THR A 1 234 ? 6.148 -3.588 5.585 1.00 82.06 234 THR A N 1
ATOM 1835 C CA . THR A 1 234 ? 6.002 -4.612 6.634 1.00 82.06 234 THR A CA 1
ATOM 1836 C C . THR A 1 234 ? 4.820 -5.541 6.331 1.00 82.06 234 THR A C 1
ATOM 1838 O O . THR A 1 234 ? 3.933 -5.186 5.550 1.00 82.06 234 THR A O 1
ATOM 1841 N N . MET A 1 235 ? 4.818 -6.738 6.925 1.00 86.62 235 MET A N 1
ATOM 1842 C CA . MET A 1 235 ? 3.783 -7.761 6.717 1.00 86.62 235 MET A CA 1
ATOM 1843 C C . MET A 1 235 ? 3.030 -8.029 8.025 1.00 86.62 235 MET A C 1
ATOM 1845 O O . MET A 1 235 ? 3.378 -8.952 8.762 1.00 86.62 235 MET A O 1
ATOM 1849 N N . PRO A 1 236 ? 2.007 -7.224 8.347 1.00 89.56 236 PRO A N 1
ATOM 1850 C CA . PRO A 1 236 ? 1.380 -7.237 9.662 1.00 89.56 236 PRO A CA 1
ATOM 1851 C C . PRO A 1 236 ? 0.583 -8.510 9.949 1.00 89.56 236 PRO A C 1
ATOM 1853 O O . PRO A 1 236 ? 0.433 -8.853 11.120 1.00 89.56 236 PRO A O 1
ATOM 1856 N N . TRP A 1 237 ? 0.105 -9.214 8.915 1.00 90.88 237 TRP A N 1
ATOM 1857 C CA . TRP A 1 237 ? -0.529 -10.527 9.063 1.00 90.88 237 TRP A CA 1
ATOM 1858 C C . TRP A 1 237 ? 0.488 -11.637 9.340 1.00 90.88 237 TRP A C 1
ATOM 1860 O O . TRP A 1 237 ? 0.148 -12.616 9.995 1.00 90.88 237 TRP A O 1
ATOM 1870 N N . GLY A 1 238 ? 1.746 -11.497 8.909 1.00 83.88 238 GLY A N 1
ATOM 1871 C CA . GLY A 1 238 ? 2.787 -12.520 9.055 1.00 83.88 238 GLY A CA 1
ATOM 1872 C C . GLY A 1 238 ? 2.457 -13.859 8.373 1.00 83.88 238 GLY A C 1
ATOM 1873 O O . GLY A 1 238 ? 1.523 -13.957 7.583 1.00 83.88 238 GLY A O 1
ATOM 1874 N N . ASN A 1 239 ? 3.218 -14.907 8.702 1.00 76.81 239 ASN A N 1
ATOM 1875 C CA . ASN A 1 239 ? 3.001 -16.261 8.181 1.00 76.81 239 ASN A CA 1
ATOM 1876 C C . ASN A 1 239 ? 2.062 -17.068 9.103 1.00 76.81 239 ASN A C 1
ATOM 1878 O O . ASN A 1 239 ? 2.220 -17.037 10.328 1.00 76.81 239 ASN A O 1
ATOM 1882 N N . THR A 1 240 ? 1.073 -17.765 8.539 1.00 66.69 240 THR A N 1
ATOM 1883 C CA . THR A 1 240 ? 0.065 -18.547 9.285 1.00 66.69 240 THR A CA 1
ATOM 1884 C C . THR A 1 240 ? 0.510 -19.977 9.608 1.00 66.69 240 THR A C 1
ATOM 1886 O O . THR A 1 240 ? -0.218 -20.680 10.299 1.00 66.69 240 THR A O 1
ATOM 1889 N N . GLY A 1 241 ? 1.720 -20.380 9.188 1.00 53.66 241 GLY A N 1
ATOM 1890 C CA . GLY A 1 241 ? 2.233 -21.762 9.173 1.00 53.66 241 GLY A CA 1
ATOM 1891 C C . GLY A 1 241 ? 2.062 -22.638 10.427 1.00 53.66 241 GLY A C 1
ATOM 1892 O O . GLY A 1 241 ? 2.047 -23.858 10.284 1.00 53.66 241 GLY A O 1
ATOM 1893 N N . ASP A 1 242 ? 1.856 -22.062 11.616 1.00 47.75 242 ASP A N 1
ATOM 1894 C CA . ASP A 1 242 ? 1.660 -22.812 12.869 1.00 47.75 242 ASP A CA 1
ATOM 1895 C C . ASP A 1 242 ? 0.225 -22.744 13.443 1.00 47.75 242 ASP A C 1
ATOM 1897 O O . ASP A 1 242 ? -0.116 -23.508 14.350 1.00 47.75 242 ASP A O 1
ATOM 1901 N N . HIS A 1 243 ? -0.648 -21.874 12.919 1.00 54.09 243 HIS A N 1
ATOM 1902 C CA . HIS A 1 243 ? -2.004 -21.641 13.435 1.00 54.09 243 HIS A CA 1
ATOM 1903 C C . HIS A 1 243 ? -3.068 -22.030 12.401 1.00 54.09 243 HIS A C 1
ATOM 1905 O O . HIS A 1 243 ? -3.225 -21.367 11.383 1.00 54.09 243 HIS A O 1
ATOM 1911 N N . ARG A 1 244 ? -3.847 -23.083 12.687 1.00 62.88 244 ARG A N 1
ATOM 1912 C CA . ARG A 1 244 ? -4.885 -23.618 11.778 1.00 62.88 244 ARG A CA 1
ATOM 1913 C C . ARG A 1 244 ? -6.166 -22.780 11.683 1.00 62.88 244 ARG A C 1
ATOM 1915 O O . ARG A 1 244 ? -7.077 -23.172 10.966 1.00 62.88 244 ARG A O 1
ATOM 1922 N N . ASP A 1 245 ? -6.249 -21.673 12.413 1.00 79.62 245 ASP A N 1
ATOM 1923 C CA . ASP A 1 245 ? -7.477 -20.876 12.508 1.00 79.62 245 ASP A CA 1
ATOM 1924 C C . ASP A 1 245 ? -7.595 -19.824 11.390 1.00 79.62 245 ASP A C 1
ATOM 1926 O O . ASP A 1 245 ? -8.667 -19.252 11.204 1.00 79.62 245 ASP A O 1
ATOM 1930 N N . PHE A 1 246 ? -6.507 -19.563 10.652 1.00 87.69 246 PHE A N 1
ATOM 1931 C CA . PHE A 1 246 ? -6.431 -18.517 9.631 1.00 87.69 246 PHE A CA 1
ATOM 1932 C C . PHE A 1 246 ? -5.730 -18.997 8.361 1.00 87.69 246 PHE A C 1
ATOM 1934 O O . PHE A 1 246 ? -4.694 -19.660 8.426 1.00 87.69 246 PHE A O 1
ATOM 1941 N N . GLU A 1 247 ? -6.251 -18.579 7.210 1.00 87.69 247 GLU A N 1
ATOM 1942 C CA . GLU A 1 247 ? -5.622 -18.814 5.913 1.00 87.69 247 GLU A CA 1
ATOM 1943 C C . GLU A 1 247 ? -4.526 -17.767 5.618 1.00 87.69 247 GLU A C 1
ATOM 1945 O O . GLU A 1 247 ? -4.488 -16.688 6.233 1.00 87.69 247 GLU A O 1
ATOM 1950 N N . PRO A 1 248 ? -3.597 -18.062 4.687 1.00 87.38 248 PRO A N 1
ATOM 1951 C CA . PRO A 1 248 ? -2.673 -17.065 4.161 1.00 87.38 248 PRO A CA 1
ATOM 1952 C C . PRO A 1 248 ? -3.419 -15.852 3.594 1.00 87.38 248 PRO A C 1
ATOM 1954 O O . PRO A 1 248 ? -4.437 -15.993 2.919 1.00 87.38 248 PRO A O 1
ATOM 1957 N N . GLN A 1 249 ? -2.891 -14.655 3.850 1.00 90.12 249 GLN A N 1
ATOM 1958 C CA . GLN A 1 249 ? -3.491 -13.413 3.368 1.00 90.12 249 GLN A CA 1
ATOM 1959 C C . GLN A 1 249 ? -3.412 -13.314 1.843 1.00 90.12 249 GLN A C 1
ATOM 1961 O O . GLN A 1 249 ? -2.343 -13.481 1.244 1.00 90.12 249 GLN A O 1
ATOM 1966 N N . ARG A 1 250 ? -4.542 -12.965 1.229 1.00 91.12 250 ARG A N 1
ATOM 1967 C CA . ARG A 1 250 ? -4.687 -12.739 -0.209 1.00 91.12 250 ARG A CA 1
ATOM 1968 C C . ARG A 1 250 ? -5.453 -11.440 -0.434 1.00 91.12 250 ARG A C 1
ATOM 1970 O O . ARG A 1 250 ? -6.164 -10.982 0.440 1.00 91.12 250 ARG A O 1
ATOM 1977 N N . HIS A 1 251 ? -5.248 -10.823 -1.593 1.00 95.19 251 HIS A N 1
ATOM 1978 C CA . HIS A 1 251 ? -5.871 -9.538 -1.946 1.00 95.19 251 HIS A CA 1
ATOM 1979 C C . HIS A 1 251 ? -6.957 -9.702 -3.018 1.00 95.19 251 HIS A C 1
ATOM 1981 O O . HIS A 1 251 ? -7.316 -8.742 -3.695 1.00 95.19 251 HIS A O 1
ATOM 1987 N N . ASP A 1 252 ? -7.398 -10.940 -3.236 1.00 95.81 252 ASP A N 1
ATOM 1988 C CA . ASP A 1 252 ? -8.298 -11.375 -4.305 1.00 95.81 252 ASP A CA 1
ATOM 1989 C C . ASP A 1 252 ? -9.212 -12.545 -3.881 1.00 95.81 252 ASP A C 1
ATOM 1991 O O . ASP A 1 252 ? -9.702 -13.308 -4.722 1.00 95.81 252 ASP A O 1
ATOM 1995 N N . ASP A 1 253 ? -9.403 -12.746 -2.578 1.00 95.44 253 ASP A N 1
ATOM 1996 C CA . ASP A 1 253 ? -10.201 -13.830 -1.995 1.00 95.44 253 ASP A CA 1
ATOM 1997 C C . ASP A 1 253 ? -11.578 -13.380 -1.470 1.00 95.44 253 ASP A C 1
ATOM 1999 O O . ASP A 1 253 ? -12.398 -14.211 -1.059 1.00 95.44 253 ASP A O 1
ATOM 2003 N N . GLY A 1 254 ? -11.864 -12.082 -1.545 1.00 96.75 254 GLY A N 1
ATOM 2004 C CA . GLY A 1 254 ? -13.073 -11.458 -1.035 1.00 96.75 254 GLY A CA 1
ATOM 2005 C C . GLY A 1 254 ? -13.105 -11.358 0.488 1.00 96.75 254 GLY A C 1
ATOM 2006 O O . GLY A 1 254 ? -14.206 -11.263 1.036 1.00 96.75 254 GLY A O 1
ATOM 2007 N N . CYS A 1 255 ? -11.954 -11.405 1.162 1.00 97.19 255 CYS A N 1
ATOM 2008 C CA . CYS A 1 255 ? -11.821 -11.270 2.610 1.00 97.19 255 CYS A CA 1
ATOM 2009 C C . CYS A 1 255 ? -10.964 -10.051 2.998 1.00 97.19 255 CYS A C 1
ATOM 2011 O O . CYS A 1 255 ? -10.109 -9.603 2.243 1.00 97.19 255 CYS A O 1
ATOM 2013 N N . ILE A 1 256 ? -11.193 -9.516 4.200 1.00 97.31 256 ILE A N 1
ATOM 2014 C CA . ILE A 1 256 ? -10.275 -8.586 4.869 1.00 97.31 256 ILE A CA 1
ATOM 2015 C C . ILE A 1 256 ? -9.694 -9.210 6.123 1.00 97.31 256 ILE A C 1
ATOM 2017 O O . ILE A 1 256 ? -10.406 -9.842 6.916 1.00 97.31 256 ILE A O 1
ATOM 2021 N N . GLU A 1 257 ? -8.418 -8.940 6.355 1.00 97.38 257 GLU A N 1
ATOM 2022 C CA . GLU A 1 257 ? -7.722 -9.289 7.582 1.00 97.38 257 GLU A CA 1
ATOM 2023 C C . GLU A 1 257 ? -7.940 -8.214 8.645 1.00 97.38 257 GLU A C 1
ATOM 2025 O O . GLU A 1 257 ? -7.650 -7.031 8.451 1.00 97.38 257 GLU A O 1
ATOM 2030 N N . VAL A 1 258 ? -8.415 -8.634 9.815 1.00 97.94 258 VAL A N 1
ATOM 2031 C CA . VAL A 1 258 ? -8.609 -7.772 10.981 1.00 97.94 258 VAL A CA 1
ATOM 2032 C C . VAL A 1 258 ? -7.493 -8.041 11.976 1.00 97.94 258 VAL A C 1
ATOM 2034 O O . VAL A 1 258 ? -7.380 -9.144 12.520 1.00 97.94 258 VAL A O 1
ATOM 2037 N N . ILE A 1 259 ? -6.670 -7.024 12.221 1.00 96.56 259 ILE A N 1
ATOM 2038 C CA . ILE A 1 259 ? -5.468 -7.120 13.051 1.00 96.56 259 ILE A CA 1
ATOM 2039 C C . ILE A 1 259 ? -5.530 -6.113 14.195 1.00 96.56 259 ILE A C 1
ATOM 2041 O O . ILE A 1 259 ? -5.843 -4.936 14.001 1.00 96.56 259 ILE A O 1
ATOM 2045 N N . GLY A 1 260 ? -5.203 -6.578 15.399 1.00 95.81 260 GLY A N 1
ATOM 2046 C CA . GLY A 1 260 ? -5.045 -5.752 16.590 1.00 95.81 260 GLY A CA 1
ATOM 2047 C C . GLY A 1 260 ? -3.577 -5.467 16.895 1.00 95.81 260 GLY A C 1
ATOM 2048 O O . GLY A 1 260 ? -2.737 -6.367 16.893 1.00 95.81 260 GLY A O 1
ATOM 2049 N N . PHE A 1 261 ? -3.274 -4.215 17.230 1.00 92.56 261 PHE A N 1
ATOM 2050 C CA . PHE A 1 261 ? -1.946 -3.787 17.649 1.00 92.56 261 PHE A CA 1
ATOM 2051 C C . PHE A 1 261 ? -1.957 -3.178 19.044 1.00 92.56 261 PHE A C 1
ATOM 2053 O O . PHE A 1 261 ? -2.679 -2.225 19.355 1.00 92.56 261 PHE A O 1
ATOM 2060 N N . THR A 1 262 ? -1.069 -3.701 19.880 1.00 88.62 262 THR A N 1
ATOM 2061 C CA . THR A 1 262 ? -0.472 -2.931 20.968 1.00 88.62 262 THR A CA 1
ATOM 2062 C C . THR A 1 262 ? 0.657 -2.063 20.409 1.00 88.62 262 THR A C 1
ATOM 2064 O O . THR A 1 262 ? 1.223 -2.355 19.354 1.00 88.62 262 THR A O 1
ATOM 2067 N N . VAL A 1 263 ? 1.048 -1.030 21.147 1.00 77.81 263 VAL A N 1
ATOM 2068 C CA . VAL A 1 263 ? 2.206 -0.187 20.832 1.00 77.81 263 VAL A CA 1
ATOM 2069 C C . VAL A 1 263 ? 3.480 -1.031 20.668 1.00 77.81 263 VAL A C 1
ATOM 2071 O O . VAL A 1 263 ? 4.277 -0.773 19.771 1.00 77.81 263 VAL A O 1
ATOM 2074 N N . ALA A 1 264 ? 3.653 -2.082 21.478 1.00 77.69 264 ALA A N 1
ATOM 2075 C CA . ALA A 1 264 ? 4.806 -2.974 21.375 1.00 77.69 264 ALA A CA 1
ATOM 2076 C C . ALA A 1 264 ? 4.794 -3.794 20.075 1.00 77.69 264 ALA A C 1
ATOM 2078 O O . ALA A 1 264 ? 5.807 -3.852 19.382 1.00 77.69 264 ALA A O 1
ATOM 2079 N N . SER A 1 265 ? 3.651 -4.386 19.711 1.00 82.25 265 SER A N 1
ATOM 2080 C CA . SER A 1 265 ? 3.527 -5.145 18.457 1.00 82.25 265 SER A CA 1
ATOM 2081 C C . SER A 1 265 ? 3.646 -4.251 17.222 1.00 82.25 265 SER A C 1
ATOM 2083 O O . SER A 1 265 ? 4.214 -4.678 16.225 1.00 82.25 265 SER A O 1
ATOM 2085 N N . LEU A 1 266 ? 3.165 -3.004 17.294 1.00 80.81 266 LEU A N 1
ATOM 2086 C CA . LEU A 1 266 ? 3.303 -2.048 16.194 1.00 80.81 266 LEU A CA 1
ATOM 2087 C C . LEU A 1 266 ? 4.774 -1.659 15.987 1.00 80.81 266 LEU A C 1
ATOM 2089 O O . LEU A 1 266 ? 5.257 -1.661 14.860 1.00 80.81 266 LEU A O 1
ATOM 2093 N N . ALA A 1 267 ? 5.512 -1.407 17.074 1.00 72.56 267 ALA A N 1
ATOM 2094 C CA . ALA A 1 267 ? 6.951 -1.146 17.011 1.00 72.56 267 ALA A CA 1
ATOM 2095 C C . ALA A 1 267 ? 7.747 -2.359 16.492 1.00 72.56 267 ALA A C 1
ATOM 2097 O O . ALA A 1 267 ? 8.740 -2.195 15.785 1.00 72.56 267 ALA A O 1
ATOM 2098 N N . ALA A 1 268 ? 7.300 -3.577 16.808 1.00 74.50 268 ALA A N 1
ATOM 2099 C CA . ALA A 1 268 ? 7.946 -4.804 16.356 1.00 74.50 268 ALA A CA 1
ATOM 2100 C C . ALA A 1 268 ? 7.794 -5.066 14.844 1.00 74.50 268 ALA A C 1
ATOM 2102 O O . ALA A 1 268 ? 8.593 -5.825 14.299 1.00 74.50 268 ALA A O 1
ATOM 2103 N N . LEU A 1 269 ? 6.833 -4.442 14.145 1.00 74.31 269 LEU A N 1
ATOM 2104 C CA . LEU A 1 269 ? 6.636 -4.641 12.699 1.00 74.31 269 LEU A CA 1
ATOM 2105 C C . LEU A 1 269 ? 7.902 -4.356 11.880 1.00 74.31 269 LEU A C 1
ATOM 2107 O O . LEU A 1 269 ? 8.205 -5.086 10.941 1.00 74.31 269 LEU A O 1
ATOM 2111 N N . GLN A 1 270 ? 8.672 -3.337 12.270 1.00 68.88 270 GLN A N 1
ATOM 2112 C CA . GLN A 1 270 ? 9.886 -2.926 11.554 1.00 68.88 270 GLN A CA 1
ATOM 2113 C C . GLN A 1 270 ? 11.030 -3.947 11.662 1.00 68.88 270 GLN A C 1
ATOM 2115 O O . GLN A 1 270 ? 11.941 -3.942 10.846 1.00 68.88 270 GLN A O 1
ATOM 2120 N N . VAL A 1 271 ? 10.981 -4.851 12.646 1.00 65.12 271 VAL A N 1
ATOM 2121 C CA . VAL A 1 271 ? 11.937 -5.966 12.793 1.00 65.12 271 VAL A CA 1
ATOM 2122 C C . VAL A 1 271 ? 11.318 -7.305 12.377 1.00 65.12 271 VAL A C 1
ATOM 2124 O O . VAL A 1 271 ? 11.778 -8.378 12.779 1.00 65.12 271 VAL A O 1
ATOM 2127 N N . GLY A 1 272 ? 10.247 -7.241 11.580 1.00 64.19 272 GLY A N 1
ATOM 2128 C CA . GLY A 1 272 ? 9.538 -8.400 11.058 1.00 64.19 272 GLY A CA 1
ATOM 2129 C C . GLY A 1 272 ? 8.648 -9.099 12.090 1.00 64.19 272 GLY A C 1
ATOM 2130 O O . GLY A 1 272 ? 8.436 -10.312 12.015 1.00 64.19 272 GLY A O 1
ATOM 2131 N N . GLY A 1 273 ? 8.170 -8.364 13.094 1.00 75.50 273 GLY A N 1
ATOM 2132 C CA . GLY A 1 273 ? 7.035 -8.784 13.909 1.00 75.50 273 GLY A CA 1
ATOM 2133 C C . GLY A 1 273 ? 5.721 -8.730 13.123 1.00 75.50 273 GLY A C 1
ATOM 2134 O O . GLY A 1 273 ? 5.669 -8.262 11.989 1.00 75.50 273 GLY A O 1
ATOM 2135 N N . HIS A 1 274 ? 4.647 -9.183 13.759 1.00 87.62 274 HIS A N 1
ATOM 2136 C CA . HIS A 1 274 ? 3.281 -9.168 13.229 1.00 87.62 274 HIS A CA 1
ATOM 2137 C C . HIS A 1 274 ? 2.303 -8.667 14.302 1.00 87.62 274 HIS A C 1
ATOM 2139 O O . HIS A 1 274 ? 2.634 -8.658 15.496 1.00 87.62 274 HIS A O 1
ATOM 2145 N N . GLY A 1 275 ? 1.102 -8.266 13.894 1.00 90.38 275 GLY A N 1
ATOM 2146 C CA . GLY A 1 275 ? 0.023 -7.948 14.828 1.00 90.38 275 GLY A CA 1
ATOM 2147 C C . GLY A 1 275 ? -0.713 -9.192 15.325 1.00 90.38 275 GLY A C 1
ATOM 2148 O O . GLY A 1 275 ? -0.476 -10.306 14.862 1.00 90.38 275 GLY A O 1
ATOM 2149 N N . GLU A 1 276 ? -1.627 -8.997 16.273 1.00 93.62 276 GLU A N 1
ATOM 2150 C CA . GLU A 1 276 ? -2.522 -10.067 16.716 1.00 93.62 276 GLU A CA 1
ATOM 2151 C C . GLU A 1 276 ? -3.627 -10.266 15.673 1.00 93.62 276 GLU A C 1
ATOM 2153 O O . GLU A 1 276 ? -4.395 -9.343 15.392 1.00 93.62 276 GLU A O 1
ATOM 2158 N N . ARG A 1 277 ? -3.737 -11.478 15.126 1.00 94.50 277 ARG A N 1
ATOM 2159 C CA . ARG A 1 277 ? -4.787 -11.841 14.164 1.00 94.50 277 ARG A CA 1
ATOM 2160 C C . ARG A 1 277 ? -6.123 -11.981 14.891 1.00 94.50 277 ARG A C 1
ATOM 2162 O O . ARG A 1 277 ? -6.248 -12.736 15.862 1.00 94.50 277 ARG A O 1
ATOM 2169 N N . LEU A 1 278 ? -7.125 -11.223 14.455 1.00 95.38 278 LEU A N 1
ATOM 2170 C CA . LEU A 1 278 ? -8.449 -11.222 15.078 1.00 95.38 278 LEU A CA 1
ATOM 2171 C C . LEU A 1 278 ? -9.475 -11.962 14.230 1.00 95.38 278 LEU A C 1
ATOM 2173 O O . LEU A 1 278 ? -10.238 -12.748 14.784 1.00 95.38 278 LEU A O 1
ATOM 2177 N N . HIS A 1 279 ? -9.496 -11.713 12.920 1.00 96.44 279 HIS A N 1
ATOM 2178 C CA . HIS A 1 279 ? -10.430 -12.352 11.994 1.00 96.44 279 HIS A CA 1
ATOM 2179 C C . HIS A 1 279 ? -9.945 -12.232 10.544 1.00 96.44 279 HIS A C 1
ATOM 2181 O O . HIS A 1 279 ? -9.219 -11.296 10.220 1.00 96.44 279 HIS A O 1
ATOM 2187 N N . GLN A 1 280 ? -10.410 -13.127 9.674 1.00 96.06 280 GLN A N 1
ATOM 2188 C CA . GLN A 1 280 ? -10.449 -12.940 8.221 1.00 96.06 280 GLN A CA 1
ATOM 2189 C C . GLN A 1 280 ? -11.928 -12.998 7.807 1.00 96.06 280 GLN A C 1
ATOM 2191 O O . GLN A 1 280 ? -12.593 -13.980 8.133 1.00 96.06 280 GLN A O 1
ATOM 2196 N N . CYS A 1 281 ? -12.498 -11.914 7.274 1.00 96.81 281 CYS A N 1
ATOM 2197 C CA . CYS A 1 281 ? -13.964 -11.758 7.170 1.00 96.81 281 CYS A CA 1
ATOM 2198 C C . CYS A 1 281 ? -14.433 -11.027 5.910 1.00 96.81 281 CYS A C 1
ATOM 2200 O O . CYS A 1 281 ? -13.643 -10.359 5.250 1.00 96.81 281 CYS A O 1
ATOM 2202 N N . ARG A 1 282 ? -15.732 -11.124 5.596 1.00 97.62 282 ARG A N 1
ATOM 2203 C CA . ARG A 1 282 ? -16.354 -10.477 4.421 1.00 97.62 282 ARG A CA 1
ATOM 2204 C C . ARG A 1 282 ? -17.185 -9.249 4.758 1.00 97.62 282 ARG A C 1
ATOM 2206 O O . ARG A 1 282 ? -17.418 -8.404 3.895 1.00 97.62 282 ARG A O 1
ATOM 2213 N N . GLU A 1 283 ? -17.660 -9.152 5.991 1.00 97.88 283 GLU A N 1
ATOM 2214 C CA . GLU A 1 283 ? -18.412 -8.004 6.472 1.00 97.88 283 GLU A CA 1
ATOM 2215 C C . GLU A 1 283 ? -17.938 -7.590 7.862 1.00 97.88 283 GLU A C 1
ATOM 2217 O O . GLU A 1 283 ? -17.762 -8.414 8.764 1.00 97.88 283 GLU A O 1
ATOM 2222 N N . VAL A 1 284 ? -17.791 -6.277 8.055 1.00 98.62 284 VAL A N 1
ATOM 2223 C CA . VAL A 1 284 ? -17.495 -5.697 9.368 1.00 98.62 284 VAL A CA 1
ATOM 2224 C C . VAL A 1 284 ? -18.503 -4.624 9.717 1.00 98.62 284 VAL A C 1
ATOM 2226 O O . VAL A 1 284 ? -18.797 -3.739 8.915 1.00 98.62 284 VAL A O 1
ATOM 2229 N N . VAL A 1 285 ? -18.971 -4.664 10.963 1.00 98.44 285 VAL A N 1
ATOM 2230 C CA . VAL A 1 285 ? -19.682 -3.565 11.612 1.00 98.44 285 VAL A CA 1
ATOM 2231 C C . VAL A 1 285 ? -18.806 -3.023 12.738 1.00 98.44 285 VAL A C 1
ATOM 2233 O O . VAL A 1 285 ? -18.630 -3.665 13.775 1.00 98.44 285 VAL A O 1
ATOM 2236 N N . LEU A 1 286 ? -18.262 -1.826 12.530 1.00 97.62 286 LEU A N 1
ATOM 2237 C CA . LEU A 1 286 ? -17.467 -1.090 13.510 1.00 97.62 286 LEU A CA 1
ATOM 2238 C C . LEU A 1 286 ? -18.320 0.040 14.085 1.00 97.62 286 LEU A C 1
ATOM 2240 O O . LEU A 1 286 ? -18.752 0.918 13.352 1.00 97.62 286 LEU A O 1
ATOM 2244 N N . THR A 1 287 ? -18.535 0.068 15.394 1.00 96.44 287 THR A N 1
ATOM 2245 C CA . THR A 1 287 ? -19.184 1.197 16.075 1.00 96.44 287 THR A CA 1
ATOM 2246 C C . THR A 1 287 ? -18.160 1.920 16.943 1.00 96.44 287 THR A C 1
ATOM 2248 O O . THR A 1 287 ? -17.497 1.284 17.762 1.00 96.44 287 THR A O 1
ATOM 2251 N N . THR A 1 288 ? -18.050 3.240 16.795 1.00 93.62 288 THR A N 1
ATOM 2252 C CA . THR A 1 288 ? -17.243 4.111 17.659 1.00 93.62 288 THR A CA 1
ATOM 2253 C C . THR A 1 288 ? -18.161 4.902 18.592 1.00 93.62 288 THR A C 1
ATOM 2255 O O . THR A 1 288 ? -19.189 5.433 18.174 1.00 93.62 288 THR A O 1
ATOM 2258 N N . PHE A 1 289 ? -17.807 4.971 19.876 1.00 91.88 289 PHE A N 1
ATOM 2259 C CA . PHE A 1 289 ? -18.609 5.646 20.910 1.00 91.88 289 PHE A CA 1
ATOM 2260 C C . PHE A 1 289 ? -18.044 7.005 21.337 1.00 91.88 289 PHE A C 1
ATOM 2262 O O . PHE A 1 289 ? -18.624 7.665 22.193 1.00 91.88 289 PHE A O 1
ATOM 2269 N N . LYS A 1 290 ? -16.902 7.395 20.766 1.00 90.19 290 LYS A N 1
ATOM 2270 C CA . LYS A 1 290 ? -16.250 8.698 20.923 1.00 90.19 290 LYS A CA 1
ATOM 2271 C C . LYS A 1 290 ? -15.618 9.105 19.605 1.00 90.19 290 LYS A C 1
ATOM 2273 O O . LYS A 1 290 ? -15.362 8.236 18.762 1.00 90.19 290 LYS A O 1
ATOM 2278 N N . THR A 1 291 ? -15.295 10.385 19.469 1.00 90.75 291 THR A N 1
ATOM 2279 C CA . THR A 1 291 ? -14.411 10.827 18.396 1.00 90.75 291 THR A CA 1
ATOM 2280 C C . THR A 1 291 ? -13.085 10.078 18.448 1.00 90.75 291 THR A C 1
ATOM 2282 O O . THR A 1 291 ? -12.374 10.103 19.456 1.00 90.75 291 THR A O 1
ATOM 2285 N N . VAL A 1 292 ? -12.731 9.432 17.338 1.00 91.00 292 VAL A N 1
ATOM 2286 C CA . VAL A 1 292 ? -11.476 8.690 17.190 1.00 91.00 292 VAL A CA 1
ATOM 2287 C C . VAL A 1 292 ? -10.757 9.089 15.901 1.00 91.00 292 VAL A C 1
ATOM 2289 O O . VAL A 1 292 ? -11.408 9.354 14.887 1.00 91.00 292 VAL A O 1
ATOM 2292 N N . PRO A 1 293 ? -9.414 9.142 15.903 1.00 93.12 293 PRO A N 1
ATOM 2293 C CA . PRO A 1 293 ? -8.663 9.259 14.666 1.00 93.12 293 PRO A CA 1
ATOM 2294 C C . PRO A 1 293 ? -8.821 7.969 13.856 1.00 93.12 293 PRO A C 1
ATOM 2296 O O . PRO A 1 293 ? -8.648 6.861 14.380 1.00 93.12 293 PRO A O 1
ATOM 2299 N N . VAL A 1 294 ? -9.142 8.134 12.578 1.00 95.75 294 VAL A N 1
ATOM 2300 C CA . VAL A 1 294 ? -9.221 7.061 11.580 1.00 95.75 294 VAL A CA 1
ATOM 2301 C C . VAL A 1 294 ? -8.472 7.482 10.320 1.00 95.75 294 VAL A C 1
ATOM 2303 O O . VAL A 1 294 ? -8.310 8.678 10.076 1.00 95.75 294 VAL A O 1
ATOM 2306 N N . GLN A 1 295 ? -8.026 6.521 9.519 1.00 95.25 295 GLN A N 1
ATOM 2307 C CA . GLN A 1 295 ? -7.461 6.786 8.197 1.00 95.25 295 GLN A CA 1
ATOM 2308 C C . GLN A 1 295 ? -7.949 5.755 7.181 1.00 95.25 295 GLN A C 1
ATOM 2310 O O . GLN A 1 295 ? -8.195 4.599 7.535 1.00 95.25 295 GLN A O 1
ATOM 2315 N N . VAL A 1 296 ? -8.089 6.190 5.931 1.00 96.88 296 VAL A N 1
ATOM 2316 C CA . VAL A 1 296 ? -8.487 5.360 4.790 1.00 96.88 296 VAL A CA 1
ATOM 2317 C C . VAL A 1 296 ? -7.419 5.499 3.706 1.00 96.88 296 VAL A C 1
ATOM 2319 O O . VAL A 1 296 ? -7.242 6.599 3.191 1.00 96.88 296 VAL A O 1
ATOM 2322 N N . ASP A 1 297 ? -6.700 4.425 3.361 1.00 95.00 297 ASP A N 1
ATOM 2323 C CA . ASP A 1 297 ? -5.631 4.432 2.338 1.00 95.00 297 ASP A CA 1
ATOM 2324 C C . ASP A 1 297 ? -4.601 5.584 2.481 1.00 95.00 297 ASP A C 1
ATOM 2326 O O . ASP A 1 297 ? -4.052 6.092 1.503 1.00 95.00 297 ASP A O 1
ATOM 2330 N N . GLY A 1 298 ? -4.311 5.995 3.717 1.00 90.62 298 GLY A N 1
ATOM 2331 C CA . GLY A 1 298 ? -3.383 7.077 4.053 1.00 90.62 298 GLY A CA 1
ATOM 2332 C C . GLY A 1 298 ? -4.020 8.461 4.215 1.00 90.62 298 GLY A C 1
ATOM 2333 O O . GLY A 1 298 ? -3.305 9.393 4.578 1.00 90.62 298 GLY A O 1
ATOM 2334 N N . GLU A 1 299 ? -5.332 8.608 4.004 1.00 92.06 299 GLU A N 1
ATOM 2335 C CA . GLU A 1 299 ? -6.071 9.860 4.213 1.00 92.06 299 GLU A CA 1
ATOM 2336 C C . GLU A 1 299 ? -6.744 9.871 5.602 1.00 92.06 299 GLU A C 1
ATOM 2338 O O . GLU A 1 299 ? -7.686 9.102 5.836 1.00 92.06 299 GLU A O 1
ATOM 2343 N N . PRO A 1 300 ? -6.273 10.701 6.554 1.00 93.88 300 PRO A N 1
ATOM 2344 C CA . PRO A 1 300 ? -6.750 10.689 7.933 1.00 93.88 300 PRO A CA 1
ATOM 2345 C C . PRO A 1 300 ? -7.913 11.658 8.187 1.00 93.88 300 PRO A C 1
ATOM 2347 O O . PRO A 1 300 ? -8.048 12.694 7.540 1.00 93.88 300 PRO A O 1
ATOM 2350 N N . CYS A 1 301 ? -8.728 11.369 9.203 1.00 93.81 301 CYS A N 1
ATOM 2351 C CA . CYS A 1 301 ? -9.681 12.326 9.769 1.00 93.81 301 CYS A CA 1
ATOM 2352 C C . CYS A 1 301 ? -10.030 11.998 11.232 1.00 93.81 301 CYS A C 1
ATOM 2354 O O . CYS A 1 301 ? -9.838 10.875 11.702 1.00 93.81 301 CYS A O 1
ATOM 2356 N N . ARG A 1 302 ? -10.607 12.967 11.953 1.00 93.00 302 ARG A N 1
ATOM 2357 C CA . ARG A 1 302 ? -11.237 12.735 13.265 1.00 93.00 302 ARG A CA 1
ATOM 2358 C C . ARG A 1 302 ? -12.693 12.337 13.063 1.00 93.00 302 ARG A C 1
ATOM 2360 O O . ARG A 1 302 ? -13.521 13.198 12.777 1.00 93.00 302 ARG A O 1
ATOM 2367 N N . LEU A 1 303 ? -13.008 11.055 13.198 1.00 92.25 303 LEU A N 1
ATOM 2368 C CA . LEU A 1 303 ? -14.358 10.540 12.992 1.00 92.25 303 LEU A CA 1
ATOM 2369 C C . LEU A 1 303 ? -15.176 10.675 14.276 1.00 92.25 303 LEU A C 1
ATOM 2371 O O . LEU A 1 303 ? -14.814 10.076 15.286 1.00 92.25 303 LEU A O 1
ATOM 2375 N N . ALA A 1 304 ? -16.277 11.423 14.218 1.00 92.06 304 ALA A N 1
ATOM 2376 C CA . ALA A 1 304 ? -17.261 11.512 15.298 1.00 92.06 304 ALA A CA 1
ATOM 2377 C C . ALA A 1 304 ? -17.934 10.142 15.557 1.00 92.06 304 ALA A C 1
ATOM 2379 O O . ALA A 1 304 ? -17.933 9.295 14.656 1.00 92.06 304 ALA A O 1
ATOM 2380 N N . PRO A 1 305 ? -18.551 9.905 16.733 1.00 93.00 305 PRO A N 1
ATOM 2381 C CA . PRO A 1 305 ? -19.226 8.641 17.050 1.00 93.00 305 PRO A CA 1
ATOM 2382 C C . PRO A 1 305 ? -20.153 8.162 15.924 1.00 93.00 305 PRO A C 1
ATOM 2384 O O . PRO A 1 305 ? -21.125 8.834 15.571 1.00 93.00 305 PRO A O 1
ATOM 2387 N N . SER A 1 306 ? -19.829 7.015 15.326 1.00 93.31 306 SER A N 1
ATOM 2388 C CA . SER A 1 306 ? -20.479 6.522 14.106 1.00 93.31 306 SER A CA 1
ATOM 2389 C C . SER A 1 306 ? -20.510 4.997 14.063 1.00 93.31 306 SER A C 1
ATOM 2391 O O . SER A 1 306 ? -19.711 4.327 14.719 1.00 93.31 306 SER A O 1
ATOM 2393 N N . THR A 1 307 ? -21.413 4.436 13.255 1.00 95.94 307 THR A N 1
ATOM 2394 C CA . THR A 1 307 ? -21.336 3.023 12.858 1.00 95.94 307 THR A CA 1
ATOM 2395 C C . THR A 1 307 ? -20.874 2.937 11.412 1.00 95.94 307 THR A C 1
ATOM 2397 O O . THR A 1 307 ? -21.466 3.548 10.530 1.00 95.94 307 THR A O 1
ATOM 2400 N N . LEU A 1 308 ? -19.801 2.196 11.173 1.00 96.62 308 LEU A N 1
ATOM 2401 C CA . LEU A 1 308 ? -19.243 1.937 9.859 1.00 96.62 308 LEU A CA 1
ATOM 2402 C C . LEU A 1 308 ? -19.551 0.508 9.443 1.00 96.62 308 LEU A C 1
ATOM 2404 O O . LEU A 1 308 ? -19.415 -0.419 10.246 1.00 96.62 308 LEU A O 1
ATOM 2408 N N . ARG A 1 309 ? -19.916 0.339 8.175 1.00 97.94 309 ARG A N 1
ATOM 2409 C CA . ARG A 1 309 ? -20.047 -0.971 7.542 1.00 97.94 309 ARG A CA 1
ATOM 2410 C C . ARG A 1 309 ? -18.997 -1.116 6.459 1.00 97.94 309 ARG A C 1
ATOM 2412 O O . ARG A 1 309 ? -18.930 -0.281 5.554 1.00 97.94 309 ARG A O 1
ATOM 2419 N N . ILE A 1 310 ? -18.207 -2.176 6.575 1.00 98.50 310 ILE A N 1
ATOM 2420 C CA . ILE A 1 310 ? -17.205 -2.578 5.594 1.00 98.50 310 ILE A CA 1
ATOM 2421 C C . ILE A 1 310 ? -17.745 -3.789 4.850 1.00 98.50 310 ILE A C 1
ATOM 2423 O O . ILE A 1 310 ? -18.198 -4.742 5.480 1.00 98.50 310 ILE A O 1
ATOM 2427 N N . SER A 1 311 ? -17.730 -3.728 3.523 1.00 98.12 311 SER A N 1
ATOM 2428 C CA . SER A 1 311 ? -18.204 -4.811 2.654 1.00 98.12 311 SER A CA 1
ATOM 2429 C C . SER A 1 311 ? -17.468 -4.790 1.323 1.00 98.12 311 SER A C 1
ATOM 2431 O O . SER A 1 311 ? -17.025 -3.726 0.872 1.00 98.12 311 SER A O 1
ATOM 2433 N N . LEU A 1 312 ? -17.352 -5.954 0.688 1.00 98.19 312 LEU A N 1
ATOM 2434 C CA . LEU A 1 312 ? -16.739 -6.070 -0.628 1.00 98.19 312 LEU A CA 1
ATOM 2435 C C . LEU A 1 312 ? -17.516 -5.216 -1.647 1.00 98.19 312 LEU A C 1
ATOM 2437 O O . LEU A 1 312 ? -18.744 -5.272 -1.730 1.00 98.19 312 LEU A O 1
ATOM 2441 N N . ARG A 1 313 ? -16.796 -4.402 -2.419 1.00 96.44 313 ARG A N 1
ATOM 2442 C CA . ARG A 1 313 ? -17.344 -3.545 -3.479 1.00 96.44 313 ARG A CA 1
ATOM 2443 C C . ARG A 1 313 ? -17.309 -4.260 -4.819 1.00 96.44 313 ARG A C 1
ATOM 2445 O O . ARG A 1 313 ? -18.348 -4.498 -5.427 1.00 96.44 313 ARG A O 1
ATOM 2452 N N . ASN A 1 314 ? -16.098 -4.505 -5.301 1.00 96.00 314 ASN A N 1
ATOM 2453 C CA . ASN A 1 314 ? -15.775 -5.142 -6.569 1.00 96.00 314 ASN A CA 1
ATOM 2454 C C . ASN A 1 314 ? -14.305 -5.584 -6.551 1.00 96.00 314 ASN A C 1
ATOM 2456 O O . ASN A 1 314 ? -13.592 -5.337 -5.579 1.00 96.00 314 ASN A O 1
ATOM 2460 N N . GLN A 1 315 ? -13.870 -6.210 -7.641 1.00 96.94 315 GLN A N 1
ATOM 2461 C CA . GLN A 1 315 ? -12.464 -6.472 -7.916 1.00 96.94 315 GLN A CA 1
ATOM 2462 C C . GLN A 1 315 ? -11.981 -5.565 -9.047 1.00 96.94 315 GLN A C 1
ATOM 2464 O O . GLN A 1 315 ? -12.719 -5.307 -9.999 1.00 96.94 315 GLN A O 1
ATOM 2469 N N . ALA A 1 316 ? -10.756 -5.061 -8.929 1.00 97.38 316 ALA A N 1
ATOM 2470 C CA . ALA A 1 316 ? -10.076 -4.311 -9.973 1.00 97.38 316 ALA A CA 1
ATOM 2471 C C . ALA A 1 316 ? -8.987 -5.157 -10.634 1.00 97.38 316 ALA A C 1
ATOM 2473 O O . ALA A 1 316 ? -8.232 -5.863 -9.969 1.00 97.38 316 ALA A O 1
ATOM 2474 N N . ASN A 1 317 ? -8.849 -5.006 -11.949 1.00 97.88 317 ASN A N 1
ATOM 2475 C CA . ASN A 1 317 ? -7.730 -5.577 -12.685 1.00 97.88 317 ASN A CA 1
ATOM 2476 C C . ASN A 1 317 ? -6.452 -4.772 -12.399 1.00 97.88 317 ASN A C 1
ATOM 2478 O O . ASN A 1 317 ? -6.368 -3.584 -12.721 1.00 97.88 317 ASN A O 1
ATOM 2482 N N . MET A 1 318 ? -5.430 -5.430 -11.866 1.00 98.06 318 MET A N 1
ATOM 2483 C CA . MET A 1 318 ? -4.114 -4.845 -11.612 1.00 98.06 318 MET A CA 1
ATOM 2484 C C . MET A 1 318 ? -3.046 -5.570 -12.425 1.00 98.06 318 MET A C 1
ATOM 2486 O O . MET A 1 318 ? -3.150 -6.768 -12.675 1.00 98.06 318 MET A O 1
ATOM 2490 N N . VAL A 1 319 ? -2.000 -4.860 -12.845 1.00 97.94 319 VAL A N 1
ATOM 2491 C CA . VAL A 1 319 ? -0.822 -5.490 -13.453 1.00 97.94 319 VAL A CA 1
ATOM 2492 C C . VAL A 1 319 ? 0.178 -5.800 -12.349 1.00 97.94 319 VAL A C 1
ATOM 2494 O O . VAL A 1 319 ? 0.663 -4.890 -11.677 1.00 97.94 319 VAL A O 1
ATOM 2497 N N . GLN A 1 320 ? 0.530 -7.069 -12.193 1.00 95.50 320 GLN A N 1
ATOM 2498 C CA . GLN A 1 320 ? 1.618 -7.512 -11.333 1.00 95.50 320 GLN A CA 1
ATOM 2499 C C . GLN A 1 320 ? 2.901 -7.646 -12.161 1.00 95.50 320 GLN A C 1
ATOM 2501 O O . GLN A 1 320 ? 2.905 -8.265 -13.230 1.00 95.50 320 GLN A O 1
ATOM 2506 N N . LYS A 1 321 ? 4.007 -7.068 -11.677 1.00 90.88 321 LYS A N 1
ATOM 2507 C CA . LYS A 1 321 ? 5.310 -7.183 -12.344 1.00 90.88 321 LYS A CA 1
ATOM 2508 C C . LYS A 1 321 ? 5.815 -8.625 -12.222 1.00 90.88 321 LYS A C 1
ATOM 2510 O O . LYS A 1 321 ? 5.917 -9.173 -11.121 1.00 90.88 321 LYS A O 1
ATOM 2515 N N . SER A 1 322 ? 6.132 -9.238 -13.360 1.00 81.50 322 SER A N 1
ATOM 2516 C CA . SER A 1 322 ? 6.593 -10.627 -13.439 1.00 81.50 322 SER A CA 1
ATOM 2517 C C . SER A 1 322 ? 7.932 -10.820 -12.715 1.00 81.50 322 SER A C 1
ATOM 2519 O O . SER A 1 322 ? 8.930 -10.191 -13.068 1.00 81.50 322 SER A O 1
ATOM 2521 N N . LYS A 1 323 ? 7.985 -11.742 -11.743 1.00 64.69 323 LYS A N 1
ATOM 2522 C CA . LYS A 1 323 ? 9.244 -12.272 -11.189 1.00 64.69 323 LYS A CA 1
ATOM 2523 C C . LYS A 1 323 ? 9.758 -13.351 -12.147 1.00 64.69 323 LYS A C 1
ATOM 2525 O O . LYS A 1 323 ? 9.075 -14.352 -12.352 1.00 64.69 323 LYS A O 1
ATOM 2530 N N . ARG A 1 324 ? 10.929 -13.180 -12.774 1.00 50.06 324 ARG A N 1
ATOM 2531 C CA . ARG A 1 324 ? 11.492 -14.197 -13.690 1.00 50.06 324 ARG A CA 1
ATOM 2532 C C . ARG A 1 324 ? 11.807 -15.497 -12.937 1.00 50.06 324 ARG A C 1
ATOM 2534 O O . ARG A 1 324 ? 12.851 -15.589 -12.313 1.00 50.06 324 ARG A O 1
ATOM 2541 N N . ARG A 1 325 ? 10.924 -16.498 -12.994 1.00 44.12 325 ARG A N 1
ATOM 2542 C CA . ARG A 1 325 ? 11.143 -17.865 -12.479 1.00 44.12 325 ARG A CA 1
ATOM 2543 C C . ARG A 1 325 ? 12.091 -18.623 -13.419 1.00 44.12 325 ARG A C 1
ATOM 2545 O O . ARG A 1 325 ? 11.682 -18.995 -14.518 1.00 44.12 325 ARG A O 1
ATOM 2552 N N . THR A 1 326 ? 13.322 -18.909 -13.003 1.00 28.27 326 THR A N 1
ATOM 2553 C CA . THR A 1 326 ? 14.123 -19.972 -13.637 1.00 28.27 326 THR A CA 1
ATOM 2554 C C . THR A 1 326 ? 13.677 -21.333 -13.089 1.00 28.27 326 THR A C 1
ATOM 2556 O O . THR A 1 326 ? 14.079 -21.752 -12.014 1.00 28.27 326 THR A O 1
ATOM 2559 N N . SER A 1 327 ? 12.759 -21.968 -13.825 1.00 33.25 327 SER A N 1
ATOM 2560 C CA . SER A 1 327 ? 12.503 -23.418 -13.922 1.00 33.25 327 SER A CA 1
ATOM 2561 C C . SER A 1 327 ? 12.611 -24.307 -12.664 1.00 33.25 327 SER A C 1
ATOM 2563 O O . SER A 1 327 ? 13.576 -25.051 -12.559 1.00 33.25 327 SER A O 1
ATOM 2565 N N . VAL A 1 328 ? 11.559 -24.367 -11.830 1.00 27.64 328 VAL A N 1
ATOM 2566 C CA . VAL A 1 328 ? 10.974 -25.616 -11.267 1.00 27.64 328 VAL A CA 1
ATOM 2567 C C . VAL A 1 328 ? 9.500 -25.338 -10.897 1.00 27.64 328 VAL A C 1
ATOM 2569 O O . VAL A 1 328 ? 9.234 -24.338 -10.225 1.00 27.64 328 VAL A O 1
ATOM 2572 N N . PRO A 1 329 ? 8.514 -26.168 -11.297 1.00 30.72 329 PRO A N 1
ATOM 2573 C CA . PRO A 1 329 ? 7.143 -26.033 -10.822 1.00 30.72 329 PRO A CA 1
ATOM 2574 C C . PRO A 1 329 ? 7.018 -26.672 -9.434 1.00 30.72 329 PRO A C 1
ATOM 2576 O O . PRO A 1 329 ? 6.822 -27.876 -9.305 1.00 30.72 329 PRO A O 1
ATOM 2579 N N . LEU A 1 330 ? 7.120 -25.858 -8.385 1.00 33.06 330 LEU A N 1
ATOM 2580 C CA . LEU A 1 330 ? 6.556 -26.207 -7.084 1.00 33.06 330 LEU A CA 1
ATOM 2581 C C . LEU A 1 330 ? 5.145 -25.622 -7.027 1.00 33.06 330 LEU A C 1
ATOM 2583 O O . LEU A 1 330 ? 4.957 -24.405 -7.094 1.00 33.06 330 LEU A O 1
ATOM 2587 N N . LEU A 1 331 ? 4.161 -26.519 -6.952 1.00 36.88 331 LEU A N 1
ATOM 2588 C CA . LEU A 1 331 ? 2.840 -26.251 -6.392 1.00 36.88 331 LEU A CA 1
ATOM 2589 C C . LEU A 1 331 ? 3.063 -25.718 -4.974 1.00 36.88 331 LEU A C 1
ATOM 2591 O O . LEU A 1 331 ? 3.232 -26.515 -4.064 1.00 36.88 331 LEU A O 1
ATOM 2595 N N . ASN A 1 332 ? 3.189 -24.403 -4.820 1.00 35.59 332 ASN A N 1
ATOM 2596 C CA . ASN A 1 332 ? 3.045 -23.694 -3.556 1.00 35.59 332 ASN A CA 1
ATOM 2597 C C . ASN A 1 332 ? 2.845 -22.200 -3.837 1.00 35.59 332 ASN A C 1
ATOM 2599 O O . ASN A 1 332 ? 3.405 -21.638 -4.781 1.00 35.59 332 ASN A O 1
ATOM 2603 N N . ASP A 1 333 ? 1.968 -21.638 -3.019 1.00 40.34 333 ASP A N 1
ATOM 2604 C CA . ASP A 1 333 ? 1.338 -20.323 -3.048 1.00 40.34 333 ASP A CA 1
ATOM 2605 C C . ASP A 1 333 ? 2.242 -19.161 -3.540 1.00 40.34 333 ASP A C 1
ATOM 2607 O O . ASP A 1 333 ? 3.305 -18.924 -2.960 1.00 40.34 333 ASP A O 1
ATOM 2611 N N . PRO A 1 334 ? 1.856 -18.403 -4.591 1.00 40.88 334 PRO A N 1
ATOM 2612 C CA . PRO A 1 334 ? 2.613 -17.244 -5.081 1.00 40.88 334 PRO A CA 1
ATOM 2613 C C . PRO A 1 334 ? 2.711 -16.073 -4.081 1.00 40.88 334 PRO A C 1
ATOM 2615 O O . PRO A 1 334 ? 3.448 -15.118 -4.356 1.00 40.88 334 PRO A O 1
ATOM 2618 N N . HIS A 1 335 ? 2.009 -16.126 -2.942 1.00 42.50 335 HIS A N 1
ATOM 2619 C CA . HIS A 1 335 ? 2.003 -15.070 -1.923 1.00 42.50 335 HIS A CA 1
ATOM 2620 C C . HIS A 1 335 ? 2.821 -15.375 -0.660 1.00 42.50 335 HIS A C 1
ATOM 2622 O O . HIS A 1 335 ? 3.050 -14.466 0.139 1.00 42.50 335 HIS A O 1
ATOM 2628 N N . ALA A 1 336 ? 3.353 -16.591 -0.500 1.00 46.06 336 ALA A N 1
ATOM 2629 C CA . ALA A 1 336 ? 4.218 -16.912 0.631 1.00 46.06 336 ALA A CA 1
ATOM 2630 C C . ALA A 1 336 ? 5.643 -16.379 0.395 1.00 46.06 336 ALA A C 1
ATOM 2632 O O . ALA A 1 336 ? 6.416 -16.915 -0.403 1.00 46.06 336 ALA A O 1
ATOM 2633 N N . VAL A 1 337 ? 6.011 -15.306 1.095 1.00 50.06 337 VAL A N 1
ATOM 2634 C CA . VAL A 1 337 ? 7.417 -14.909 1.237 1.00 50.06 337 VAL A CA 1
ATOM 2635 C C . VAL A 1 337 ? 8.108 -15.985 2.087 1.00 50.06 337 VAL A C 1
ATOM 2637 O O . VAL A 1 337 ? 7.644 -16.229 3.198 1.00 50.06 337 VAL A O 1
ATOM 2640 N N . PRO A 1 338 ? 9.184 -16.645 1.612 1.00 57.59 338 PRO A N 1
ATOM 2641 C CA . PRO A 1 338 ? 9.863 -17.669 2.402 1.00 57.59 338 PRO A CA 1
ATOM 2642 C C . PRO A 1 338 ? 10.338 -17.094 3.741 1.00 57.59 338 PRO A C 1
ATOM 2644 O O . PRO A 1 338 ? 10.994 -16.051 3.755 1.00 57.59 338 PRO A O 1
ATOM 2647 N N . ASP A 1 339 ? 10.054 -17.774 4.857 1.00 57.28 339 ASP A N 1
ATOM 2648 C CA . ASP A 1 339 ? 10.431 -17.305 6.204 1.00 57.28 339 ASP A CA 1
ATOM 2649 C C . ASP A 1 339 ? 11.931 -16.998 6.313 1.00 57.28 339 ASP A C 1
ATOM 2651 O O . ASP A 1 339 ? 12.356 -16.071 7.010 1.00 57.28 339 ASP A O 1
ATOM 2655 N N . ARG A 1 340 ? 12.746 -17.767 5.583 1.00 71.19 340 ARG A N 1
ATOM 2656 C CA . ARG A 1 340 ? 14.182 -17.555 5.424 1.00 71.19 340 ARG A CA 1
ATOM 2657 C C . ARG A 1 340 ? 14.597 -17.781 3.975 1.00 71.19 340 ARG A C 1
ATOM 2659 O O . ARG A 1 340 ? 14.216 -18.771 3.357 1.00 71.19 340 ARG A O 1
ATOM 2666 N N . LEU A 1 341 ? 15.426 -16.882 3.466 1.00 79.25 341 LEU A N 1
ATOM 2667 C CA . LEU A 1 341 ? 16.104 -16.976 2.182 1.00 79.25 341 LEU A CA 1
ATOM 2668 C C . LEU A 1 341 ? 17.557 -17.358 2.421 1.00 79.25 341 LEU A C 1
ATOM 2670 O O . LEU A 1 341 ? 18.271 -16.674 3.156 1.00 79.25 341 LEU A O 1
ATOM 2674 N N . ARG A 1 342 ? 17.998 -18.434 1.774 1.00 85.31 342 ARG A N 1
ATOM 2675 C CA . ARG A 1 342 ? 19.403 -18.834 1.731 1.00 85.31 342 ARG A CA 1
ATOM 2676 C C . ARG A 1 342 ? 19.997 -18.325 0.426 1.00 85.31 342 ARG A C 1
ATOM 2678 O O . ARG A 1 342 ? 19.695 -18.861 -0.633 1.00 85.31 342 ARG A O 1
ATOM 2685 N N . LEU A 1 343 ? 20.827 -17.295 0.517 1.00 88.69 343 LEU A N 1
ATOM 2686 C CA . LEU A 1 343 ? 21.327 -16.558 -0.635 1.00 88.69 343 LEU A CA 1
ATOM 2687 C C . LEU A 1 343 ? 22.812 -16.815 -0.823 1.00 88.69 343 LEU A C 1
ATOM 2689 O O . LEU A 1 343 ? 23.608 -16.594 0.092 1.00 88.69 343 LEU A O 1
ATOM 2693 N N . ARG A 1 344 ? 23.196 -17.221 -2.031 1.00 89.62 344 ARG A N 1
ATOM 2694 C CA . ARG A 1 344 ? 24.600 -17.247 -2.436 1.00 89.62 344 ARG A CA 1
ATOM 2695 C C . ARG A 1 344 ? 25.030 -15.842 -2.842 1.00 89.62 344 ARG A C 1
ATOM 2697 O O . ARG A 1 344 ? 24.453 -15.255 -3.752 1.00 89.62 344 ARG A O 1
ATOM 2704 N N . VAL A 1 345 ? 26.044 -15.310 -2.174 1.00 93.19 345 VAL A N 1
ATOM 2705 C CA . VAL A 1 345 ? 26.626 -14.003 -2.481 1.00 93.19 345 VAL A CA 1
ATOM 2706 C C . VAL A 1 345 ? 27.734 -14.202 -3.504 1.00 93.19 345 VAL A C 1
ATOM 2708 O O . VAL A 1 345 ? 28.694 -14.922 -3.235 1.00 93.19 345 VAL A O 1
ATOM 2711 N N . ASN A 1 346 ? 27.625 -13.556 -4.660 1.00 93.12 346 ASN A N 1
ATOM 2712 C CA . ASN A 1 346 ? 28.643 -13.574 -5.704 1.00 93.12 346 ASN A CA 1
ATOM 2713 C C . ASN A 1 346 ? 29.142 -12.144 -5.964 1.00 93.12 346 ASN A C 1
ATOM 2715 O O . ASN A 1 346 ? 28.348 -11.219 -6.131 1.00 93.12 346 ASN A O 1
ATOM 2719 N N . ARG A 1 347 ? 30.459 -11.943 -6.017 1.00 91.69 347 ARG A N 1
ATOM 2720 C CA . ARG A 1 347 ? 31.074 -10.651 -6.344 1.00 91.69 347 ARG A CA 1
ATOM 2721 C C . ARG A 1 347 ? 31.449 -10.570 -7.820 1.00 91.69 347 ARG A C 1
ATOM 2723 O O . ARG A 1 347 ? 31.922 -11.542 -8.406 1.00 91.69 347 ARG A O 1
ATOM 2730 N N . ILE A 1 348 ? 31.295 -9.382 -8.384 1.00 92.19 348 ILE A N 1
ATOM 2731 C CA . ILE A 1 348 ? 31.733 -8.999 -9.726 1.00 92.19 348 ILE A CA 1
ATOM 2732 C C . ILE A 1 348 ? 32.650 -7.788 -9.564 1.00 92.19 348 ILE A C 1
ATOM 2734 O O . ILE A 1 348 ? 32.307 -6.847 -8.846 1.00 92.19 348 ILE A O 1
ATOM 2738 N N . SER A 1 349 ? 33.818 -7.796 -10.207 1.00 89.19 349 SER A N 1
ATOM 2739 C CA . SER A 1 349 ? 34.705 -6.629 -10.176 1.00 89.19 349 SER A CA 1
ATOM 2740 C C . SER A 1 349 ? 34.174 -5.507 -11.074 1.00 89.19 349 SER A C 1
ATOM 2742 O O . SER A 1 349 ? 33.582 -5.769 -12.124 1.00 89.19 349 SER A O 1
ATOM 2744 N N . LEU A 1 350 ? 34.435 -4.248 -10.712 1.00 86.56 350 LEU A N 1
ATOM 2745 C CA . LEU A 1 350 ? 34.047 -3.094 -11.533 1.00 86.56 350 LEU A CA 1
ATOM 2746 C C . LEU A 1 350 ? 34.558 -3.186 -12.981 1.00 86.56 350 LEU A C 1
ATOM 2748 O O . LEU A 1 350 ? 33.821 -2.911 -13.922 1.00 86.56 350 LEU A O 1
ATOM 2752 N N . HIS A 1 351 ? 35.790 -3.663 -13.167 1.00 85.88 351 HIS A N 1
ATOM 2753 C CA . HIS A 1 351 ? 36.381 -3.846 -14.493 1.00 85.88 351 HIS A CA 1
ATOM 2754 C C . HIS A 1 351 ? 35.619 -4.873 -15.351 1.00 85.88 351 HIS A C 1
ATOM 2756 O O . HIS A 1 351 ? 35.423 -4.673 -16.551 1.00 85.88 351 HIS A O 1
ATOM 2762 N N . GLU A 1 352 ? 35.193 -5.990 -14.758 1.00 88.00 352 GLU A N 1
ATOM 2763 C CA . GLU A 1 352 ? 34.404 -7.002 -15.465 1.00 88.00 352 GLU A CA 1
ATOM 2764 C C . GLU A 1 352 ? 33.000 -6.502 -15.779 1.00 88.00 352 GLU A C 1
ATOM 2766 O O . GLU A 1 352 ? 32.534 -6.691 -16.906 1.00 88.00 352 GLU A O 1
ATOM 2771 N N . TYR A 1 353 ? 32.374 -5.825 -14.814 1.00 88.19 353 TYR A N 1
ATOM 2772 C CA . TYR A 1 353 ? 31.064 -5.205 -14.965 1.00 88.19 353 TYR A CA 1
ATOM 2773 C C . TYR A 1 353 ? 31.037 -4.234 -16.149 1.00 88.19 353 TYR A C 1
ATOM 2775 O O . TYR A 1 353 ? 30.196 -4.391 -17.030 1.00 88.19 353 TYR A O 1
ATOM 2783 N N . ASP A 1 354 ? 31.992 -3.304 -16.243 1.00 85.12 354 ASP A N 1
ATOM 2784 C CA . ASP A 1 354 ? 32.028 -2.308 -17.324 1.00 85.12 354 ASP A CA 1
ATOM 2785 C C . ASP A 1 354 ? 32.257 -2.943 -18.706 1.00 85.12 354 ASP A C 1
ATOM 2787 O O . ASP A 1 354 ? 31.639 -2.540 -19.701 1.00 85.12 354 ASP A O 1
ATOM 2791 N N . ARG A 1 355 ? 33.117 -3.971 -18.775 1.00 87.50 355 ARG A N 1
ATOM 2792 C CA . ARG A 1 355 ? 33.463 -4.665 -20.026 1.00 87.50 355 ARG A CA 1
ATOM 2793 C C . ARG A 1 355 ? 32.326 -5.540 -20.553 1.00 87.50 355 ARG A C 1
ATOM 2795 O O . ARG A 1 355 ? 32.192 -5.688 -21.765 1.00 87.50 355 ARG A O 1
ATOM 2802 N N . LEU A 1 356 ? 31.552 -6.155 -19.661 1.00 85.94 356 LEU A N 1
ATOM 2803 C CA . LEU A 1 356 ? 30.530 -7.153 -19.995 1.00 85.94 356 LEU A CA 1
ATOM 2804 C C . LEU A 1 356 ? 29.117 -6.699 -19.611 1.00 85.94 356 LEU A C 1
ATOM 2806 O O . LEU A 1 356 ? 28.216 -7.521 -19.499 1.00 85.94 356 LEU A O 1
ATOM 2810 N N . GLN A 1 357 ? 28.894 -5.391 -19.465 1.00 78.19 357 GLN A N 1
ATOM 2811 C CA . GLN A 1 357 ? 27.622 -4.818 -19.005 1.00 78.19 357 GLN A CA 1
ATOM 2812 C C . GLN A 1 357 ? 26.387 -5.201 -19.847 1.00 78.19 357 GLN A C 1
ATOM 2814 O O . GLN A 1 357 ? 25.272 -4.984 -19.392 1.00 78.19 357 GLN A O 1
ATOM 2819 N N . TYR A 1 358 ? 26.563 -5.736 -21.061 1.00 76.81 358 TYR A N 1
ATOM 2820 C CA . TYR A 1 358 ? 25.484 -6.199 -21.950 1.00 76.81 358 TYR A CA 1
ATOM 2821 C C . TYR A 1 358 ? 25.436 -7.730 -22.114 1.00 76.81 358 TYR A C 1
ATOM 2823 O O . TYR A 1 358 ? 24.615 -8.237 -22.872 1.00 76.81 358 TYR A O 1
ATOM 2831 N N . ASP A 1 359 ? 26.321 -8.467 -21.437 1.00 83.56 359 ASP A N 1
ATOM 2832 C CA . ASP A 1 359 ? 26.417 -9.930 -21.477 1.00 83.56 359 ASP A CA 1
ATOM 2833 C C . ASP A 1 359 ? 26.249 -10.486 -20.056 1.00 83.56 359 ASP A C 1
ATOM 2835 O O . ASP A 1 359 ? 27.198 -10.872 -19.365 1.00 83.56 359 ASP A O 1
ATOM 2839 N N . LYS A 1 360 ? 24.999 -10.434 -19.585 1.00 84.00 360 LYS A N 1
ATOM 2840 C CA . LYS A 1 360 ? 24.623 -10.764 -18.207 1.00 84.00 360 LYS A CA 1
ATOM 2841 C C . LYS A 1 360 ? 24.979 -12.199 -17.812 1.00 84.00 360 LYS A C 1
ATOM 2843 O O . LYS A 1 360 ? 25.451 -12.416 -16.699 1.00 84.00 360 LYS A O 1
ATOM 2848 N N . GLU A 1 361 ? 24.753 -13.163 -18.703 1.00 86.12 361 GLU A N 1
ATOM 2849 C CA . GLU A 1 361 ? 25.052 -14.577 -18.433 1.00 86.12 361 GLU A CA 1
ATOM 2850 C C . GLU A 1 361 ? 26.556 -14.771 -18.241 1.00 86.12 361 GLU A C 1
ATOM 2852 O O . GLU A 1 361 ? 26.992 -15.367 -17.259 1.00 86.12 361 GLU A O 1
ATOM 2857 N N . ARG A 1 362 ? 27.375 -14.131 -19.081 1.00 87.69 362 ARG A N 1
ATOM 2858 C CA . ARG A 1 362 ? 28.825 -14.183 -18.912 1.00 87.69 362 ARG A CA 1
ATOM 2859 C C . ARG A 1 362 ? 29.303 -13.497 -17.634 1.00 87.69 362 ARG A C 1
ATOM 2861 O O . ARG A 1 362 ? 30.256 -13.974 -17.027 1.00 87.69 362 ARG A O 1
ATOM 2868 N N . LEU A 1 363 ? 28.661 -12.403 -17.206 1.00 88.94 363 LEU A N 1
ATOM 2869 C CA . LEU A 1 363 ? 28.930 -11.771 -15.906 1.00 88.94 363 LEU A CA 1
ATOM 2870 C C . LEU A 1 363 ? 28.598 -12.696 -14.727 1.00 88.94 363 LEU A C 1
ATOM 2872 O O . LEU A 1 363 ? 29.331 -12.710 -13.739 1.00 88.94 363 LEU A O 1
ATOM 2876 N N . ARG A 1 364 ? 27.520 -13.478 -14.837 1.00 89.62 364 ARG A N 1
ATOM 2877 C CA . ARG A 1 364 ? 27.155 -14.495 -13.845 1.00 89.62 364 ARG A CA 1
ATOM 2878 C C . ARG A 1 364 ? 28.207 -15.604 -13.781 1.00 89.62 364 ARG A C 1
ATOM 2880 O O . ARG A 1 364 ? 28.654 -15.930 -12.684 1.00 89.62 364 ARG A O 1
ATOM 2887 N N . ASP A 1 365 ? 28.660 -16.095 -14.933 1.00 87.44 365 ASP A N 1
ATOM 2888 C CA . ASP A 1 365 ? 29.644 -17.183 -15.034 1.00 87.44 365 ASP A CA 1
ATOM 2889 C C . ASP A 1 365 ? 31.021 -16.823 -14.459 1.00 87.44 365 ASP A C 1
ATOM 2891 O O . ASP A 1 365 ? 31.698 -17.676 -13.885 1.00 87.44 365 ASP A O 1
ATOM 2895 N N . ILE A 1 366 ? 31.452 -15.567 -14.611 1.00 87.50 366 ILE A N 1
ATOM 2896 C CA . ILE A 1 366 ? 32.753 -15.106 -14.093 1.00 87.50 366 ILE A CA 1
ATOM 2897 C C . ILE A 1 366 ? 32.684 -14.580 -12.657 1.00 87.50 366 ILE A C 1
ATOM 2899 O O . ILE A 1 366 ? 33.724 -14.268 -12.077 1.00 87.50 366 ILE A O 1
ATOM 2903 N N . SER A 1 367 ? 31.483 -14.452 -12.088 1.00 90.00 367 SER A N 1
ATOM 2904 C CA . SER A 1 367 ? 31.319 -13.961 -10.724 1.00 90.00 367 SER A CA 1
ATOM 2905 C C . SER A 1 367 ? 31.994 -14.897 -9.717 1.00 90.00 367 SER A C 1
ATOM 2907 O O . SER A 1 367 ? 32.000 -16.122 -9.858 1.00 90.00 367 SER A O 1
ATOM 2909 N N . ILE A 1 368 ? 32.600 -14.315 -8.685 1.00 87.50 368 ILE A N 1
ATOM 2910 C CA . ILE A 1 368 ? 33.349 -15.068 -7.679 1.00 87.50 368 ILE A CA 1
ATOM 2911 C C . ILE A 1 368 ? 32.442 -15.262 -6.459 1.00 87.50 368 ILE A C 1
ATOM 2913 O O . ILE A 1 368 ? 31.966 -14.269 -5.909 1.00 87.50 368 ILE A O 1
ATOM 2917 N N . PRO A 1 369 ? 32.198 -16.493 -5.986 1.00 86.56 369 PRO A N 1
ATOM 2918 C CA . PRO A 1 369 ? 31.415 -16.698 -4.775 1.00 86.56 369 PRO A CA 1
ATOM 2919 C C . PRO A 1 369 ? 32.137 -16.112 -3.559 1.00 86.56 369 PRO A C 1
ATOM 2921 O O . PRO A 1 369 ? 33.335 -16.316 -3.375 1.00 86.56 369 PRO A O 1
ATOM 2924 N N . VAL A 1 370 ? 31.387 -15.389 -2.734 1.00 86.69 370 VAL A N 1
ATOM 2925 C CA . VAL A 1 370 ? 31.848 -14.795 -1.473 1.00 86.69 370 VAL A CA 1
ATOM 2926 C C . VAL A 1 370 ? 31.428 -15.657 -0.287 1.00 86.69 370 VAL A C 1
ATOM 2928 O O . VAL A 1 370 ? 32.198 -15.822 0.648 1.00 86.69 370 VAL A O 1
ATOM 2931 N N . GLY A 1 371 ? 30.215 -16.210 -0.316 1.00 85.00 371 GLY A N 1
ATOM 2932 C CA . GLY A 1 371 ? 29.680 -17.031 0.767 1.00 85.00 371 GLY A CA 1
ATOM 2933 C C . GLY A 1 371 ? 28.165 -17.169 0.687 1.00 85.00 371 GLY A C 1
ATOM 2934 O O . GLY A 1 371 ? 27.551 -16.806 -0.320 1.00 85.00 371 GLY A O 1
ATOM 2935 N N . ILE A 1 372 ? 27.557 -17.692 1.749 1.00 86.44 372 ILE A N 1
ATOM 2936 C CA . ILE A 1 372 ? 26.106 -17.866 1.854 1.00 86.44 372 ILE A CA 1
ATOM 2937 C C . ILE A 1 372 ? 25.595 -17.055 3.044 1.00 86.44 372 ILE A C 1
ATOM 2939 O O . ILE A 1 372 ? 26.071 -17.234 4.162 1.00 86.44 372 ILE A O 1
ATOM 2943 N N . VAL A 1 373 ? 24.594 -16.205 2.818 1.00 86.69 373 VAL A N 1
ATOM 2944 C CA . VAL A 1 373 ? 23.848 -15.538 3.895 1.00 86.69 373 VAL A CA 1
ATOM 2945 C C . VAL A 1 373 ? 22.459 -16.144 4.023 1.00 86.69 373 VAL A C 1
ATOM 2947 O O . VAL A 1 373 ? 21.818 -16.476 3.025 1.00 86.69 373 VAL A O 1
ATOM 2950 N N . VAL A 1 374 ? 21.981 -16.278 5.257 1.00 84.75 374 VAL A N 1
ATOM 2951 C CA . VAL A 1 374 ? 20.592 -16.647 5.538 1.00 84.75 374 VAL A CA 1
ATOM 2952 C C . VAL A 1 374 ? 19.898 -15.433 6.135 1.00 84.75 374 VAL A C 1
ATOM 2954 O O . VAL A 1 374 ? 20.225 -15.006 7.241 1.00 84.75 374 VAL A O 1
ATOM 2957 N N . VAL A 1 375 ? 18.952 -14.869 5.393 1.00 80.69 375 VAL A N 1
ATOM 2958 C CA . VAL A 1 375 ? 18.190 -13.676 5.789 1.00 80.69 375 VAL A CA 1
ATOM 2959 C C . VAL A 1 375 ? 16.704 -13.996 5.824 1.00 80.69 375 VAL A C 1
ATOM 2961 O O . VAL A 1 375 ? 16.269 -15.008 5.284 1.00 80.69 375 VAL A O 1
ATOM 2964 N N . ARG A 1 376 ? 15.897 -13.151 6.461 1.00 72.69 376 ARG A N 1
ATOM 2965 C CA . ARG A 1 376 ? 14.438 -13.286 6.382 1.00 72.69 376 ARG A CA 1
ATOM 2966 C C . ARG A 1 376 ? 13.934 -12.889 4.992 1.00 72.69 376 ARG A C 1
ATOM 2968 O O . ARG A 1 376 ? 14.566 -12.074 4.321 1.00 72.69 376 ARG A O 1
ATOM 2975 N N . GLY A 1 377 ? 12.793 -13.423 4.560 1.00 63.81 377 GLY A N 1
ATOM 2976 C CA . GLY A 1 377 ? 12.238 -13.084 3.244 1.00 63.81 377 GLY A CA 1
ATOM 2977 C C . GLY A 1 377 ? 11.753 -11.635 3.092 1.00 63.81 377 GLY A C 1
ATOM 2978 O O . GLY A 1 377 ? 11.620 -11.138 1.973 1.00 63.81 377 GLY A O 1
ATOM 2979 N N . ASP A 1 378 ? 11.543 -10.945 4.210 1.00 62.31 378 ASP A N 1
ATOM 2980 C CA . ASP A 1 378 ? 11.238 -9.517 4.323 1.00 62.31 378 ASP A CA 1
ATOM 2981 C C . ASP A 1 378 ? 12.474 -8.659 4.646 1.00 62.31 378 ASP A C 1
ATOM 2983 O O . ASP A 1 378 ? 12.332 -7.512 5.052 1.00 62.31 378 ASP A O 1
ATOM 2987 N N . CYS A 1 379 ? 13.691 -9.184 4.474 1.00 76.25 379 CYS A N 1
ATOM 2988 C CA . CYS A 1 379 ? 14.910 -8.415 4.716 1.00 76.25 379 CYS A CA 1
ATOM 2989 C C . CYS A 1 379 ? 15.118 -7.343 3.636 1.00 76.25 379 CYS A C 1
ATOM 2991 O O . CYS A 1 379 ? 15.130 -7.660 2.441 1.00 76.25 379 CYS A O 1
ATOM 2993 N N . ASP A 1 380 ? 15.327 -6.091 4.046 1.00 78.06 380 ASP A N 1
ATOM 2994 C CA . ASP A 1 380 ? 15.813 -5.029 3.159 1.00 78.06 380 ASP A CA 1
ATOM 2995 C C . ASP A 1 380 ? 17.317 -5.173 2.852 1.00 78.06 380 ASP A C 1
ATOM 2997 O O . ASP A 1 380 ? 18.036 -5.956 3.487 1.00 78.06 380 ASP A O 1
ATOM 3001 N N . LEU A 1 381 ? 17.798 -4.463 1.826 1.00 83.38 381 LEU A N 1
ATOM 3002 C CA . LEU A 1 381 ? 19.203 -4.544 1.413 1.00 83.38 381 LEU A CA 1
ATOM 3003 C C . LEU A 1 381 ? 20.166 -3.928 2.429 1.00 83.38 381 LEU A C 1
ATOM 3005 O O . LEU A 1 381 ? 21.282 -4.425 2.566 1.00 83.38 381 LEU A O 1
ATOM 3009 N N . GLU A 1 382 ? 19.742 -2.892 3.156 1.00 80.38 382 GLU A N 1
ATOM 3010 C CA . GLU A 1 382 ? 20.564 -2.242 4.185 1.00 80.38 382 GLU A CA 1
ATOM 3011 C C . GLU A 1 382 ? 20.865 -3.221 5.330 1.00 80.38 382 GLU A C 1
ATOM 3013 O O . GLU A 1 382 ? 22.006 -3.364 5.770 1.00 80.38 382 GLU A O 1
ATOM 3018 N N . THR A 1 383 ? 19.857 -3.987 5.739 1.00 78.38 383 THR A N 1
ATOM 3019 C CA . THR A 1 383 ? 19.975 -5.064 6.718 1.00 78.38 383 THR A CA 1
ATOM 3020 C C . THR A 1 383 ? 20.764 -6.239 6.142 1.00 78.38 383 THR A C 1
ATOM 3022 O O . THR A 1 383 ? 21.662 -6.750 6.809 1.00 78.38 383 THR A O 1
ATOM 3025 N N . CYS A 1 384 ? 20.496 -6.655 4.897 1.00 86.69 384 CYS A N 1
ATOM 3026 C CA . CYS A 1 384 ? 21.212 -7.752 4.232 1.00 86.69 384 CYS A CA 1
ATOM 3027 C C . CYS A 1 384 ? 22.720 -7.476 4.119 1.00 86.69 384 CYS A C 1
ATOM 3029 O O . CYS A 1 384 ? 23.538 -8.365 4.366 1.00 86.69 384 CYS A O 1
ATOM 3031 N N . ARG A 1 385 ? 23.103 -6.224 3.840 1.00 90.94 385 ARG A N 1
ATOM 3032 C CA . ARG A 1 385 ? 24.500 -5.773 3.830 1.00 90.94 385 ARG A CA 1
ATOM 3033 C C . ARG A 1 385 ? 25.213 -6.089 5.139 1.00 90.94 385 ARG A C 1
ATOM 3035 O O . ARG A 1 385 ? 26.330 -6.587 5.085 1.00 90.94 385 ARG A O 1
ATOM 3042 N N . LEU A 1 386 ? 24.563 -5.906 6.291 1.00 82.81 386 LEU A N 1
ATOM 3043 C CA . LEU A 1 386 ? 25.156 -6.244 7.591 1.00 82.81 386 LEU A CA 1
ATOM 3044 C C . LEU A 1 386 ? 25.491 -7.739 7.710 1.00 82.81 386 LEU A C 1
ATOM 3046 O O . LEU A 1 386 ? 26.475 -8.089 8.358 1.00 82.81 386 LEU A O 1
ATOM 3050 N N . TYR A 1 387 ? 24.701 -8.628 7.097 1.00 83.19 387 TYR A N 1
ATOM 3051 C CA . TYR A 1 387 ? 25.004 -10.065 7.062 1.00 83.19 387 TYR A CA 1
ATOM 3052 C C . TYR A 1 387 ? 26.183 -10.369 6.133 1.00 83.19 387 TYR A C 1
ATOM 3054 O O . TYR A 1 387 ? 27.056 -11.156 6.493 1.00 83.19 387 TYR A O 1
ATOM 3062 N N . ILE A 1 388 ? 26.240 -9.721 4.966 1.00 88.44 388 ILE A N 1
ATOM 3063 C CA . ILE A 1 388 ? 27.342 -9.881 4.003 1.00 88.44 388 ILE A CA 1
ATOM 3064 C C . ILE A 1 388 ? 28.657 -9.337 4.577 1.00 88.44 388 ILE A C 1
ATOM 3066 O O . ILE A 1 388 ? 29.696 -9.980 4.444 1.00 88.44 388 ILE A O 1
ATOM 3070 N N . ASP A 1 389 ? 28.622 -8.199 5.270 1.00 83.94 389 ASP A N 1
ATOM 3071 C CA . ASP A 1 389 ? 29.802 -7.619 5.913 1.00 83.94 389 ASP A CA 1
ATOM 3072 C C . ASP A 1 389 ? 30.317 -8.526 7.050 1.00 83.94 389 ASP A C 1
ATOM 3074 O O . ASP A 1 389 ? 31.527 -8.688 7.200 1.00 83.94 389 ASP A O 1
ATOM 3078 N N . ARG A 1 390 ? 29.430 -9.215 7.789 1.00 79.19 390 ARG A N 1
ATOM 3079 C CA . ARG A 1 390 ? 29.827 -10.208 8.810 1.00 79.19 390 ARG A CA 1
ATOM 3080 C C . ARG A 1 390 ? 30.478 -11.462 8.231 1.00 79.19 390 ARG A C 1
ATOM 3082 O O . ARG A 1 390 ? 31.380 -11.997 8.873 1.00 79.19 390 ARG A O 1
ATOM 3089 N N . LEU A 1 391 ? 30.095 -11.899 7.023 1.00 77.88 391 LEU A N 1
ATOM 3090 C CA . LEU A 1 391 ? 30.797 -13.001 6.341 1.00 77.88 391 LEU A CA 1
ATOM 3091 C C . LEU A 1 391 ? 32.297 -12.705 6.180 1.00 77.88 391 LEU A C 1
ATOM 3093 O O . LEU A 1 391 ? 33.106 -13.624 6.189 1.00 77.88 391 LEU A O 1
ATOM 3097 N N . GLN A 1 392 ? 32.677 -11.427 6.073 1.00 67.00 392 GLN A N 1
ATOM 3098 C CA . GLN A 1 392 ? 34.078 -11.010 5.965 1.00 67.00 392 GLN A CA 1
ATOM 3099 C C . GLN A 1 392 ? 34.817 -11.027 7.317 1.00 67.00 392 GLN A C 1
ATOM 3101 O O . GLN A 1 392 ? 36.046 -11.121 7.350 1.00 67.00 392 GLN A O 1
ATOM 3106 N N . GLU A 1 393 ? 34.102 -10.904 8.438 1.00 63.03 393 GLU A N 1
ATOM 3107 C CA . GLU A 1 393 ? 34.696 -10.819 9.779 1.00 63.03 393 GLU A CA 1
ATOM 3108 C C . GLU A 1 393 ? 34.972 -12.205 10.387 1.00 63.03 393 GLU A C 1
ATOM 3110 O O . GLU A 1 393 ? 36.026 -12.396 11.003 1.00 63.03 393 GLU A O 1
ATOM 3115 N N . ASP A 1 394 ? 34.093 -13.189 10.166 1.00 53.59 394 ASP A N 1
ATOM 3116 C CA . ASP A 1 394 ? 34.238 -14.543 10.728 1.00 53.59 394 ASP A CA 1
ATOM 3117 C C . ASP A 1 394 ? 35.343 -15.379 10.048 1.00 53.59 394 ASP A C 1
ATOM 3119 O O . ASP A 1 394 ? 36.006 -16.174 10.720 1.00 53.59 394 ASP A O 1
ATOM 3123 N N . GLU A 1 395 ? 35.668 -15.125 8.771 1.00 52.9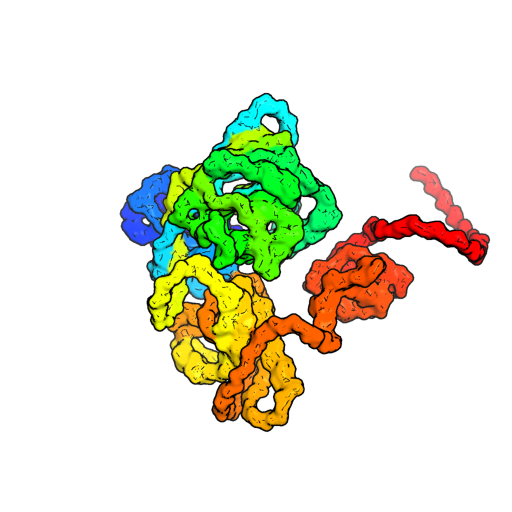1 395 GLU A N 1
ATOM 3124 C CA . GLU A 1 395 ? 36.841 -15.728 8.100 1.00 52.91 395 GLU A CA 1
ATOM 3125 C C . GLU A 1 395 ? 38.186 -15.292 8.719 1.00 52.91 395 GLU A C 1
ATOM 3127 O O . GLU A 1 395 ? 39.221 -15.919 8.494 1.00 52.91 395 GLU A O 1
ATOM 3132 N N . SER A 1 396 ? 38.202 -14.230 9.533 1.00 48.59 396 SER A N 1
ATOM 3133 C CA . SER A 1 396 ? 39.432 -13.685 10.122 1.00 48.59 396 SER A CA 1
ATOM 3134 C C . SER A 1 396 ? 39.869 -14.393 11.415 1.00 48.59 396 SER A C 1
ATOM 3136 O O . SER A 1 396 ? 40.970 -14.131 11.907 1.00 48.59 396 SER A O 1
ATOM 3138 N N . ARG A 1 397 ? 39.022 -15.252 12.009 1.00 49.59 397 ARG A N 1
ATOM 3139 C CA . ARG A 1 397 ? 39.216 -15.780 13.377 1.00 49.59 397 ARG A CA 1
ATOM 3140 C C . ARG A 1 397 ? 39.586 -17.268 13.475 1.00 49.59 397 ARG A C 1
ATOM 3142 O O . ARG A 1 397 ? 39.845 -17.730 14.585 1.00 49.59 397 ARG A O 1
ATOM 3149 N N . GLY A 1 398 ? 39.718 -18.007 12.371 1.00 49.81 398 GLY A N 1
ATOM 3150 C CA . GLY A 1 398 ? 40.145 -19.410 12.428 1.00 49.81 398 GLY A CA 1
ATOM 3151 C C . GLY A 1 398 ? 40.730 -19.951 11.123 1.00 49.81 398 GLY A C 1
ATOM 3152 O O . GLY A 1 398 ? 40.045 -19.975 10.113 1.00 49.81 398 GLY A O 1
ATOM 3153 N N . VAL A 1 399 ? 41.954 -20.494 11.214 1.00 42.47 399 VAL A N 1
ATOM 3154 C CA . VAL A 1 399 ? 42.737 -21.247 10.199 1.00 42.47 399 VAL A CA 1
ATOM 3155 C C . VAL A 1 399 ? 43.686 -20.406 9.302 1.00 42.47 399 VAL A C 1
ATOM 3157 O O . VAL A 1 399 ? 43.288 -19.374 8.766 1.00 42.47 399 VAL A O 1
ATOM 3160 N N . PRO A 1 400 ? 44.971 -20.813 9.119 1.00 40.03 400 PRO A N 1
ATOM 3161 C CA . PRO A 1 400 ? 45.917 -20.135 8.227 1.00 40.03 400 PRO A CA 1
ATOM 3162 C C . PRO A 1 400 ? 45.504 -20.229 6.752 1.00 40.03 400 PRO A C 1
ATOM 3164 O O . PRO A 1 400 ? 45.090 -21.282 6.272 1.00 40.03 400 PRO A O 1
ATOM 3167 N N . ARG A 1 401 ? 45.688 -19.117 6.031 1.00 49.06 401 ARG A N 1
ATOM 3168 C CA . ARG A 1 401 ? 45.283 -18.893 4.635 1.00 49.06 401 ARG A CA 1
ATOM 3169 C C . ARG A 1 401 ? 45.713 -20.023 3.693 1.00 49.06 401 ARG A C 1
ATOM 3171 O O . ARG A 1 401 ? 46.897 -20.172 3.398 1.00 49.06 401 ARG A O 1
ATOM 3178 N N . THR A 1 402 ? 44.730 -20.688 3.093 1.00 36.34 402 THR A N 1
ATOM 3179 C CA . THR A 1 402 ? 44.863 -21.283 1.758 1.00 36.34 402 THR A CA 1
ATOM 3180 C C . THR A 1 402 ? 43.732 -20.715 0.886 1.00 36.34 402 THR A C 1
ATOM 3182 O O . THR A 1 402 ? 42.570 -20.798 1.255 1.00 36.34 402 THR A O 1
ATOM 3185 N N . SER A 1 403 ? 44.102 -20.048 -0.219 1.00 39.69 403 SER A N 1
ATOM 3186 C CA . SER A 1 403 ? 43.262 -19.452 -1.293 1.00 39.69 403 SER A CA 1
ATOM 3187 C C . SER A 1 403 ? 42.329 -18.235 -1.018 1.00 39.69 403 SER A C 1
ATOM 3189 O O . SER A 1 403 ? 41.218 -18.355 -0.530 1.00 39.69 403 SER A O 1
ATOM 3191 N N . SER A 1 404 ? 42.795 -17.053 -1.465 1.00 44.38 404 SER A N 1
ATOM 3192 C CA . SER A 1 404 ? 42.118 -16.052 -2.340 1.00 44.38 404 SER A CA 1
ATOM 3193 C C . SER A 1 404 ? 40.799 -15.309 -2.010 1.00 44.38 404 SER A C 1
ATOM 3195 O O . SER A 1 404 ? 40.280 -14.652 -2.918 1.00 44.38 404 SER A O 1
ATOM 3197 N N . THR A 1 405 ? 40.281 -15.241 -0.782 1.00 47.72 405 THR A N 1
ATOM 3198 C CA . THR A 1 405 ? 39.238 -14.232 -0.463 1.00 47.72 405 THR A CA 1
ATOM 3199 C C . THR A 1 405 ? 39.882 -12.865 -0.175 1.00 47.72 405 THR A C 1
ATOM 3201 O O . THR A 1 405 ? 40.467 -12.611 0.879 1.00 47.72 405 THR A O 1
ATOM 3204 N N . SER A 1 406 ? 39.888 -11.965 -1.167 1.00 57.81 406 SER A N 1
ATOM 3205 C CA . SER A 1 406 ? 40.179 -10.546 -0.916 1.00 57.81 406 SER A CA 1
ATOM 3206 C C . SER A 1 406 ? 38.973 -9.914 -0.224 1.00 57.81 406 SER A C 1
ATOM 3208 O O . SER A 1 406 ? 37.838 -10.158 -0.635 1.00 57.81 406 SER A O 1
ATOM 3210 N N . ARG A 1 407 ? 39.233 -9.113 0.814 1.00 68.19 407 ARG A N 1
ATOM 3211 C CA . ARG A 1 407 ? 38.203 -8.372 1.544 1.00 68.19 407 ARG A CA 1
ATOM 3212 C C . ARG A 1 407 ? 37.433 -7.480 0.570 1.00 68.19 407 ARG A C 1
ATOM 3214 O O . ARG A 1 407 ? 38.073 -6.789 -0.220 1.00 68.19 407 ARG A O 1
ATOM 3221 N N . LEU A 1 408 ? 36.103 -7.509 0.631 1.00 75.81 408 LEU A N 1
ATOM 3222 C CA . LEU A 1 408 ? 35.259 -6.615 -0.170 1.00 75.81 408 LEU A CA 1
ATOM 3223 C C . LEU A 1 408 ? 35.604 -5.150 0.116 1.00 75.81 408 LEU A C 1
ATOM 3225 O O . LEU A 1 408 ? 35.905 -4.800 1.266 1.00 75.81 408 LEU A O 1
ATOM 3229 N N . SER A 1 409 ? 35.529 -4.286 -0.901 1.00 76.12 409 SER A N 1
ATOM 3230 C CA . SER A 1 409 ? 35.745 -2.859 -0.679 1.00 76.12 409 SER A CA 1
ATOM 3231 C C . SER A 1 409 ? 34.695 -2.287 0.285 1.00 76.12 409 SER A C 1
ATOM 3233 O O . SER A 1 409 ? 33.526 -2.659 0.213 1.00 76.12 409 SER A O 1
ATOM 3235 N N . PRO A 1 410 ? 35.028 -1.316 1.152 1.00 72.75 410 PRO A N 1
ATOM 3236 C CA . PRO A 1 410 ? 34.043 -0.679 2.039 1.00 72.75 410 PRO A CA 1
ATOM 3237 C C . PRO A 1 410 ? 32.880 0.017 1.303 1.00 72.75 410 PRO A C 1
ATOM 3239 O O . PRO A 1 410 ? 31.906 0.450 1.924 1.00 72.75 410 PRO A O 1
ATOM 3242 N N . SER A 1 411 ? 33.006 0.182 -0.015 1.00 81.12 411 SER A N 1
ATOM 3243 C CA . SER A 1 411 ? 32.081 0.893 -0.891 1.00 81.12 411 SER A CA 1
ATOM 3244 C C . SER A 1 411 ? 31.288 -0.020 -1.832 1.00 81.12 411 SER A C 1
ATOM 3246 O O . SER A 1 411 ? 30.544 0.515 -2.655 1.00 81.12 411 SER A O 1
ATOM 3248 N N . TRP A 1 412 ? 31.411 -1.355 -1.731 1.00 91.31 412 TRP A N 1
ATOM 3249 C CA . TRP A 1 412 ? 30.725 -2.317 -2.610 1.00 91.31 412 TRP A CA 1
ATOM 3250 C C . TRP A 1 412 ? 29.217 -2.028 -2.728 1.00 91.31 412 TRP A C 1
ATOM 3252 O O . TRP A 1 412 ? 28.595 -1.534 -1.786 1.00 91.31 412 TRP A O 1
ATOM 3262 N N . SER A 1 413 ? 28.600 -2.312 -3.879 1.00 91.44 413 SER A N 1
ATOM 3263 C CA . SER A 1 413 ? 27.169 -2.034 -4.140 1.00 91.44 413 SER A CA 1
ATOM 3264 C C . SER A 1 413 ? 26.397 -3.291 -4.535 1.00 91.44 413 SER A C 1
ATOM 3266 O O . SER A 1 413 ? 26.975 -4.194 -5.128 1.00 91.44 413 SER A O 1
ATOM 3268 N N . PHE A 1 414 ? 25.093 -3.352 -4.261 1.00 94.44 414 PHE A N 1
ATOM 3269 C CA . PHE A 1 414 ? 24.251 -4.437 -4.777 1.00 94.44 414 PHE A CA 1
ATOM 3270 C C . PHE A 1 414 ? 24.006 -4.297 -6.283 1.00 94.44 414 PHE A C 1
ATOM 3272 O O . PHE A 1 414 ? 23.963 -3.188 -6.827 1.00 94.44 414 PHE A O 1
ATOM 3279 N N . LEU A 1 415 ? 23.815 -5.435 -6.947 1.00 90.81 415 LEU A N 1
ATOM 3280 C CA . LEU A 1 415 ? 23.398 -5.521 -8.339 1.00 90.81 415 LEU A CA 1
ATOM 3281 C C . LEU A 1 415 ? 22.008 -6.161 -8.426 1.00 90.81 415 LEU A C 1
ATOM 3283 O O . LEU A 1 415 ? 21.817 -7.312 -8.033 1.00 90.81 415 LEU A O 1
ATOM 3287 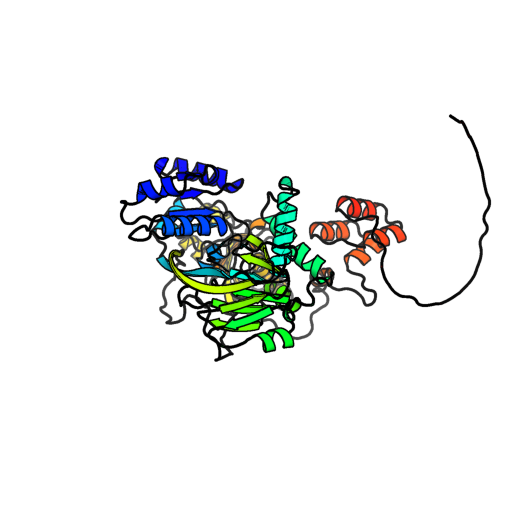N N . ASP A 1 416 ? 21.051 -5.426 -8.990 1.00 85.31 416 ASP A N 1
ATOM 3288 C CA . ASP A 1 416 ? 19.754 -5.960 -9.390 1.00 85.31 416 ASP A CA 1
ATOM 3289 C C . ASP A 1 416 ? 19.936 -6.924 -10.564 1.00 85.31 416 ASP A C 1
ATOM 3291 O O . ASP A 1 416 ? 20.371 -6.552 -11.660 1.00 85.31 416 ASP A O 1
ATOM 3295 N N . SER A 1 417 ? 19.599 -8.183 -10.298 1.00 85.25 417 SER A N 1
ATOM 3296 C CA . SER A 1 417 ? 19.698 -9.306 -11.223 1.00 85.25 417 SER A CA 1
ATOM 3297 C C . SER A 1 417 ? 18.355 -9.676 -11.858 1.00 85.25 417 SER A C 1
ATOM 3299 O O . SER A 1 417 ? 18.298 -10.614 -12.652 1.00 85.25 417 SER A O 1
ATOM 3301 N N . THR A 1 418 ? 17.264 -8.968 -11.559 1.00 74.25 418 THR A N 1
ATOM 3302 C CA . THR A 1 418 ? 15.925 -9.304 -12.078 1.00 74.25 418 THR A CA 1
ATOM 3303 C C . THR A 1 418 ? 15.729 -8.920 -13.542 1.00 74.25 418 THR A C 1
ATOM 3305 O O . THR A 1 418 ? 14.874 -9.484 -14.230 1.00 74.25 418 THR A O 1
ATOM 3308 N N . SER A 1 419 ? 16.550 -7.999 -14.047 1.00 68.06 419 SER A N 1
ATOM 3309 C CA . SER A 1 419 ? 16.490 -7.525 -15.432 1.00 68.06 419 SER A CA 1
ATOM 3310 C C . SER A 1 419 ? 16.987 -8.579 -16.423 1.00 68.06 419 SER A C 1
ATOM 3312 O O . SER A 1 419 ? 17.822 -9.420 -16.095 1.00 68.06 419 SER A O 1
ATOM 3314 N N . ALA A 1 420 ? 16.453 -8.573 -17.643 1.00 62.28 420 ALA A N 1
ATOM 3315 C CA . ALA A 1 420 ? 16.697 -9.635 -18.618 1.00 62.28 420 ALA A CA 1
ATOM 3316 C C . ALA A 1 420 ? 18.064 -9.560 -19.307 1.00 62.28 420 ALA A C 1
ATOM 3318 O O . ALA A 1 420 ? 18.618 -10.589 -19.678 1.00 62.28 420 ALA A O 1
ATOM 3319 N N . ASP A 1 421 ? 18.557 -8.347 -19.499 1.00 67.88 421 ASP A N 1
ATOM 3320 C CA . ASP A 1 421 ? 19.623 -7.981 -20.427 1.00 67.88 421 ASP A CA 1
ATOM 3321 C C . ASP A 1 421 ? 20.934 -7.633 -19.717 1.00 67.88 421 ASP A C 1
ATOM 3323 O O . ASP A 1 421 ? 22.010 -7.851 -20.268 1.00 67.88 421 ASP A O 1
ATOM 3327 N N . ARG A 1 422 ? 20.858 -7.122 -18.485 1.00 80.56 422 ARG A N 1
ATOM 3328 C CA . ARG A 1 422 ? 22.034 -6.729 -17.702 1.00 80.56 422 ARG A CA 1
ATOM 3329 C C . ARG A 1 422 ? 21.774 -6.674 -16.206 1.00 80.56 422 ARG A C 1
ATOM 3331 O O . ARG A 1 422 ? 20.634 -6.742 -15.753 1.00 80.56 422 ARG A O 1
ATOM 3338 N N . PHE A 1 423 ? 22.850 -6.517 -15.446 1.00 83.62 423 PHE A N 1
ATOM 3339 C CA . PHE A 1 423 ? 22.786 -6.124 -14.044 1.00 83.62 423 PHE A CA 1
ATOM 3340 C C . PHE A 1 423 ? 22.605 -4.608 -13.925 1.00 83.62 423 PHE A C 1
ATOM 3342 O O . PHE A 1 423 ? 23.146 -3.852 -14.734 1.00 83.62 423 PHE A O 1
ATOM 3349 N N . TYR A 1 424 ? 21.864 -4.159 -12.914 1.00 81.81 424 TYR A N 1
ATOM 3350 C CA . TYR A 1 424 ? 21.738 -2.736 -12.592 1.00 81.81 424 TYR A CA 1
ATOM 3351 C C . TYR A 1 424 ? 22.292 -2.466 -11.200 1.00 81.81 424 TYR A C 1
ATOM 3353 O O . TYR A 1 424 ? 21.891 -3.094 -10.227 1.00 81.81 424 TYR A O 1
ATOM 3361 N N . ARG A 1 425 ? 23.216 -1.512 -11.097 1.00 85.88 425 ARG A N 1
ATOM 3362 C CA . ARG A 1 425 ? 23.765 -1.091 -9.810 1.00 85.88 425 ARG A CA 1
ATOM 3363 C C . ARG A 1 425 ? 22.702 -0.381 -8.975 1.00 85.88 425 ARG A C 1
ATOM 3365 O O . ARG A 1 425 ? 22.088 0.572 -9.446 1.00 85.88 425 ARG A O 1
ATOM 3372 N N . ILE A 1 426 ? 22.568 -0.807 -7.724 1.00 80.31 426 ILE A N 1
ATOM 3373 C CA . ILE A 1 426 ? 21.756 -0.142 -6.705 1.00 80.31 426 ILE A CA 1
ATOM 3374 C C . ILE A 1 426 ? 22.681 0.755 -5.891 1.00 80.31 426 ILE A C 1
ATOM 3376 O O . ILE A 1 426 ? 23.710 0.304 -5.379 1.00 80.31 426 ILE A O 1
ATOM 3380 N N . ASP A 1 427 ? 22.350 2.041 -5.810 1.00 74.75 427 ASP A N 1
ATOM 3381 C CA . ASP A 1 427 ? 23.118 2.972 -4.990 1.00 74.75 427 ASP A CA 1
ATOM 3382 C C . ASP A 1 427 ? 22.910 2.670 -3.501 1.00 74.75 427 ASP A C 1
ATOM 3384 O O . ASP A 1 427 ? 21.812 2.305 -3.080 1.00 74.75 427 ASP A O 1
ATOM 3388 N N . LYS A 1 428 ? 23.945 2.876 -2.682 1.00 76.31 428 LYS A N 1
ATOM 3389 C CA . LYS A 1 428 ? 23.875 2.633 -1.237 1.00 76.31 428 LYS A CA 1
ATOM 3390 C C . LYS A 1 428 ? 22.736 3.414 -0.573 1.00 76.31 428 LYS A C 1
ATOM 3392 O O . LYS A 1 428 ? 22.066 2.896 0.314 1.00 76.31 428 LYS A O 1
ATOM 3397 N N . ALA A 1 429 ? 22.454 4.633 -1.037 1.00 67.50 429 ALA A N 1
ATOM 3398 C CA . ALA A 1 429 ? 21.347 5.441 -0.528 1.00 67.50 429 ALA A CA 1
ATOM 3399 C C . ALA A 1 429 ? 19.957 4.868 -0.868 1.00 67.50 429 ALA A C 1
ATOM 3401 O O . ALA A 1 429 ? 18.963 5.310 -0.297 1.00 67.50 429 ALA A O 1
ATOM 3402 N N . GLN A 1 430 ? 19.868 3.907 -1.791 1.00 65.69 430 GLN A N 1
ATOM 3403 C CA . GLN A 1 430 ? 18.624 3.270 -2.227 1.00 65.69 430 GLN A CA 1
ATOM 3404 C C . GLN A 1 430 ? 18.382 1.908 -1.562 1.00 65.69 430 GLN A C 1
ATOM 3406 O O . GLN A 1 430 ? 17.305 1.350 -1.731 1.00 65.69 430 GLN A O 1
ATOM 3411 N N . GLU A 1 431 ? 19.322 1.372 -0.782 1.00 77.44 431 GLU A N 1
ATOM 3412 C CA . GLU A 1 431 ? 19.220 0.013 -0.222 1.00 77.44 431 GLU A CA 1
ATOM 3413 C C . GLU A 1 431 ? 17.997 -0.186 0.683 1.00 77.44 431 GLU A C 1
ATOM 3415 O O . GLU A 1 431 ? 17.282 -1.173 0.544 1.00 77.44 431 GLU A O 1
ATOM 3420 N N . HIS A 1 432 ? 17.672 0.801 1.517 1.00 69.56 432 HIS A N 1
ATOM 3421 C CA . HIS A 1 432 ? 16.474 0.816 2.369 1.00 69.56 432 HIS A CA 1
ATOM 3422 C C . HIS A 1 432 ? 15.139 0.926 1.592 1.00 69.56 432 HIS A C 1
ATOM 3424 O O . HIS A 1 432 ? 14.055 0.958 2.182 1.00 69.56 432 HIS A O 1
ATOM 3430 N N . LEU A 1 433 ? 15.187 1.094 0.264 1.00 60.75 433 LEU A N 1
ATOM 3431 C CA . LEU A 1 433 ? 14.005 1.115 -0.605 1.00 60.75 433 LEU A CA 1
ATOM 3432 C C . LEU A 1 433 ? 13.696 -0.254 -1.208 1.00 60.75 433 LEU A C 1
ATOM 3434 O O . LEU A 1 433 ? 12.610 -0.405 -1.771 1.00 60.75 433 LEU A O 1
ATOM 3438 N N . HIS A 1 434 ? 14.625 -1.205 -1.087 1.00 67.81 434 HIS A N 1
ATOM 3439 C CA . HIS A 1 434 ? 14.570 -2.495 -1.750 1.00 67.81 434 HIS A CA 1
ATOM 3440 C C . HIS A 1 434 ? 14.613 -3.648 -0.755 1.00 67.81 434 HIS A C 1
ATOM 3442 O O . HIS A 1 434 ? 15.424 -3.665 0.172 1.00 67.81 434 HIS A O 1
ATOM 3448 N N . PHE A 1 435 ? 13.776 -4.651 -1.002 1.00 76.69 435 PHE A N 1
ATOM 3449 C CA . PHE A 1 435 ? 13.891 -5.947 -0.340 1.00 76.69 435 PHE A CA 1
ATOM 3450 C C . PHE A 1 435 ? 14.804 -6.871 -1.135 1.00 76.69 435 PHE A C 1
ATOM 3452 O O . PHE A 1 435 ? 14.901 -6.773 -2.357 1.00 76.69 435 PHE A O 1
ATOM 3459 N N . VAL A 1 436 ? 15.447 -7.818 -0.455 1.00 81.19 436 VAL A N 1
ATOM 3460 C CA . VAL A 1 436 ? 16.332 -8.782 -1.123 1.00 81.19 436 VAL A CA 1
ATOM 3461 C C . VAL A 1 436 ? 15.584 -9.571 -2.209 1.00 81.19 436 VAL A C 1
ATOM 3463 O O . VAL A 1 436 ? 16.092 -9.753 -3.313 1.00 81.19 436 VAL A O 1
ATOM 3466 N N . THR A 1 437 ? 14.322 -9.919 -1.948 1.00 77.62 437 THR A N 1
ATOM 3467 C CA . THR A 1 437 ? 13.427 -10.593 -2.908 1.00 77.62 437 THR A CA 1
ATOM 3468 C C . THR A 1 437 ? 13.057 -9.763 -4.139 1.00 77.62 437 THR A C 1
ATOM 3470 O O . THR A 1 437 ? 12.503 -10.313 -5.094 1.00 77.62 437 THR A O 1
ATOM 3473 N N . GLU A 1 438 ? 13.317 -8.453 -4.135 1.00 75.44 438 GLU A N 1
ATOM 3474 C CA . GLU A 1 438 ? 13.059 -7.572 -5.280 1.00 75.44 438 GLU A CA 1
ATOM 3475 C C . GLU A 1 438 ? 14.218 -7.556 -6.280 1.00 75.44 438 GLU A C 1
ATOM 3477 O O . GLU A 1 438 ? 14.005 -7.163 -7.423 1.00 75.44 438 GLU A O 1
ATOM 3482 N N . ILE A 1 439 ? 15.422 -7.975 -5.874 1.00 79.62 439 ILE A N 1
ATOM 3483 C CA . ILE A 1 439 ? 16.647 -7.826 -6.679 1.00 79.62 439 ILE A CA 1
ATOM 3484 C C . ILE A 1 439 ? 17.283 -9.168 -7.057 1.00 79.62 439 ILE A C 1
ATOM 3486 O O . ILE A 1 439 ? 18.100 -9.243 -7.983 1.00 79.62 439 ILE A O 1
ATOM 3490 N N . CYS A 1 440 ? 16.922 -10.236 -6.344 1.00 78.81 440 CYS A N 1
ATOM 3491 C CA . CYS A 1 440 ? 17.400 -11.590 -6.577 1.00 78.81 440 CYS A CA 1
ATOM 3492 C C . CYS A 1 440 ? 16.406 -12.651 -6.078 1.00 78.81 440 CYS A C 1
ATOM 3494 O O . CYS A 1 440 ? 15.388 -12.344 -5.460 1.00 78.81 440 CYS A O 1
ATOM 3496 N N . GLN A 1 441 ? 16.697 -13.915 -6.396 1.00 69.00 441 GLN A N 1
ATOM 3497 C CA . GLN A 1 441 ? 15.952 -15.084 -5.913 1.00 69.00 441 GLN A CA 1
ATOM 3498 C C . GLN A 1 441 ? 16.838 -15.918 -4.990 1.00 69.00 441 GLN A C 1
ATOM 3500 O O . GLN A 1 441 ? 16.684 -15.842 -3.776 1.00 69.00 441 GLN A O 1
ATOM 3505 N N . ASP A 1 442 ? 17.817 -16.619 -5.569 1.00 78.56 442 ASP A N 1
ATOM 3506 C CA . ASP A 1 442 ? 18.715 -17.524 -4.832 1.00 78.56 442 ASP A CA 1
ATOM 3507 C C . ASP A 1 442 ? 20.165 -17.010 -4.770 1.00 78.56 442 ASP A C 1
ATOM 3509 O O . ASP A 1 442 ? 20.954 -17.408 -3.912 1.00 78.56 442 ASP A O 1
ATOM 3513 N N . GLU A 1 443 ? 20.532 -16.107 -5.683 1.00 89.19 443 GLU A N 1
ATOM 3514 C CA . GLU A 1 443 ? 21.887 -15.574 -5.820 1.00 89.19 443 GLU A CA 1
ATOM 3515 C C . GLU A 1 443 ? 21.872 -14.049 -5.802 1.00 89.19 443 GLU A C 1
ATOM 3517 O O . GLU A 1 443 ? 21.264 -13.421 -6.668 1.00 89.19 443 GLU A O 1
ATOM 3522 N N . VAL A 1 444 ? 22.564 -13.445 -4.840 1.00 93.25 444 VAL A N 1
ATOM 3523 C CA . VAL A 1 444 ? 22.754 -11.995 -4.773 1.00 93.25 444 VAL A CA 1
ATOM 3524 C C . VAL A 1 444 ? 24.111 -11.628 -5.363 1.00 93.25 444 VAL A C 1
ATOM 3526 O O . VAL A 1 444 ? 25.133 -12.221 -5.015 1.00 93.25 444 VAL A O 1
ATOM 3529 N N . PHE A 1 445 ? 24.123 -10.645 -6.261 1.00 93.94 445 PHE A N 1
ATOM 3530 C CA . PHE A 1 445 ? 25.343 -10.159 -6.897 1.00 93.94 445 PHE A CA 1
ATOM 3531 C C . PHE A 1 445 ? 25.753 -8.822 -6.286 1.00 93.94 445 PHE A C 1
ATOM 3533 O O . PHE A 1 445 ? 24.917 -7.938 -6.086 1.00 93.94 445 PHE A O 1
ATOM 3540 N N . ILE A 1 446 ? 27.043 -8.671 -6.003 1.00 94.75 446 ILE A N 1
ATOM 3541 C CA . ILE A 1 446 ? 27.627 -7.430 -5.496 1.00 94.75 446 ILE A CA 1
ATOM 3542 C C . ILE A 1 446 ? 28.734 -6.946 -6.427 1.00 94.75 446 ILE A C 1
ATOM 3544 O O . ILE A 1 446 ? 29.504 -7.734 -6.973 1.00 94.75 446 ILE A O 1
ATOM 3548 N N . LEU A 1 447 ? 28.799 -5.636 -6.610 1.00 91.69 447 LEU A N 1
ATOM 3549 C CA . LEU A 1 447 ? 29.819 -4.949 -7.378 1.00 91.69 447 LEU A CA 1
ATOM 3550 C C . LEU A 1 447 ? 30.914 -4.465 -6.435 1.00 91.69 447 LEU A C 1
ATOM 3552 O O . LEU A 1 447 ? 30.666 -3.600 -5.590 1.00 91.69 447 LEU A O 1
ATOM 3556 N N . ASP A 1 448 ? 32.111 -5.011 -6.604 1.00 89.25 448 ASP A N 1
ATOM 3557 C CA . ASP A 1 448 ? 33.298 -4.586 -5.875 1.00 89.25 448 ASP A CA 1
ATOM 3558 C C . ASP A 1 448 ? 34.002 -3.463 -6.650 1.00 89.25 448 ASP A C 1
ATOM 3560 O O . ASP A 1 448 ? 34.470 -3.663 -7.777 1.00 89.25 448 ASP A O 1
ATOM 3564 N N . HIS A 1 449 ? 34.035 -2.262 -6.064 1.00 82.19 449 HIS A N 1
ATOM 3565 C CA . HIS A 1 449 ? 34.613 -1.072 -6.711 1.00 82.19 449 HIS A CA 1
ATOM 3566 C C . HIS A 1 449 ? 36.141 -1.062 -6.682 1.00 82.19 449 HIS A C 1
ATOM 3568 O O . HIS A 1 449 ? 36.754 -0.288 -7.414 1.00 82.19 449 HIS A O 1
ATOM 3574 N N . GLU A 1 450 ? 36.760 -1.924 -5.873 1.00 66.81 450 GLU A N 1
ATOM 3575 C CA . GLU A 1 450 ? 38.212 -2.076 -5.803 1.00 66.81 450 GLU A CA 1
ATOM 3576 C C . GLU A 1 450 ? 38.566 -3.523 -6.176 1.00 66.81 450 GLU A C 1
ATOM 3578 O O . GLU A 1 450 ? 38.167 -4.477 -5.519 1.00 66.81 450 GLU A O 1
ATOM 3583 N N . GLY A 1 451 ? 39.235 -3.702 -7.317 1.00 52.28 451 GLY A N 1
ATOM 3584 C CA . GLY A 1 451 ? 39.338 -5.009 -7.972 1.00 52.28 451 GLY A CA 1
ATOM 3585 C C . GLY A 1 451 ? 40.147 -6.064 -7.191 1.00 52.28 451 GLY A C 1
ATOM 3586 O O . GLY A 1 451 ? 41.235 -5.755 -6.701 1.00 52.28 451 GLY A O 1
ATOM 3587 N N . PRO A 1 452 ? 39.711 -7.339 -7.161 1.00 47.06 452 PRO A N 1
ATOM 3588 C CA . PRO A 1 452 ? 40.562 -8.460 -6.771 1.00 47.06 452 PRO A CA 1
ATOM 3589 C C . PRO A 1 452 ? 41.541 -8.856 -7.884 1.00 47.06 452 PRO A C 1
ATOM 3591 O O . PRO A 1 452 ? 41.169 -8.979 -9.051 1.00 47.06 452 PRO A O 1
ATOM 3594 N N . THR A 1 453 ? 42.785 -9.156 -7.513 1.00 39.12 453 THR A N 1
ATOM 3595 C CA . THR A 1 453 ? 43.724 -9.915 -8.345 1.00 39.12 453 THR A CA 1
ATOM 3596 C C . THR A 1 453 ? 43.252 -11.369 -8.479 1.00 39.12 453 THR A C 1
ATOM 3598 O O . THR A 1 453 ? 42.918 -12.033 -7.499 1.00 39.12 453 THR A O 1
ATOM 3601 N N . VAL A 1 454 ? 43.192 -11.850 -9.720 1.00 33.97 454 VAL A N 1
ATOM 3602 C CA . VAL A 1 454 ? 42.684 -13.173 -10.118 1.00 33.97 454 VAL A CA 1
ATOM 3603 C C . VAL A 1 454 ? 43.459 -14.308 -9.437 1.00 33.97 454 VAL A C 1
ATOM 3605 O O . VAL A 1 454 ? 44.684 -14.334 -9.513 1.00 33.97 454 VAL A O 1
ATOM 3608 N N . ASN A 1 455 ? 42.752 -15.280 -8.847 1.00 33.84 455 ASN A N 1
ATOM 3609 C CA . ASN A 1 455 ? 43.133 -16.698 -8.886 1.00 33.84 455 ASN A CA 1
ATOM 3610 C C . ASN A 1 455 ? 41.933 -17.598 -8.543 1.00 33.84 455 ASN A C 1
ATOM 3612 O O . ASN A 1 455 ? 41.246 -17.383 -7.548 1.00 33.84 455 ASN A O 1
ATOM 3616 N N . GLN A 1 456 ? 41.684 -18.590 -9.403 1.00 39.09 456 GLN A N 1
ATOM 3617 C CA . GLN A 1 456 ? 40.613 -19.584 -9.283 1.00 39.09 456 GLN A CA 1
ATOM 3618 C C . GLN A 1 456 ? 40.864 -20.529 -8.095 1.00 39.09 456 GLN A C 1
ATOM 3620 O O . GLN A 1 456 ? 41.965 -21.057 -7.948 1.00 39.09 456 GLN A O 1
ATOM 3625 N N . GLY A 1 457 ? 39.836 -20.778 -7.279 1.00 30.94 457 GLY A N 1
ATOM 3626 C CA . GLY A 1 457 ? 39.886 -21.717 -6.157 1.00 30.94 457 GLY A CA 1
ATOM 3627 C C . GLY A 1 457 ? 38.492 -22.079 -5.630 1.00 30.94 457 GLY A C 1
ATOM 3628 O O . GLY A 1 457 ? 37.585 -21.255 -5.648 1.00 30.94 457 GLY A O 1
ATOM 3629 N N . SER A 1 458 ? 38.343 -23.341 -5.222 1.00 40.72 458 SER A N 1
ATOM 3630 C CA . SER A 1 458 ? 37.127 -24.026 -4.750 1.00 40.72 458 SER A CA 1
ATOM 3631 C C . SER A 1 458 ? 36.482 -23.407 -3.495 1.00 40.72 458 SER A C 1
ATOM 3633 O O . SER A 1 458 ? 37.176 -22.875 -2.637 1.00 40.72 458 SER A O 1
ATOM 3635 N N . MET A 1 459 ? 35.154 -23.555 -3.379 1.00 33.34 459 MET A N 1
ATOM 3636 C CA . MET A 1 459 ? 34.269 -23.007 -2.333 1.00 33.34 459 MET A CA 1
ATOM 3637 C C . MET A 1 459 ? 34.494 -23.641 -0.936 1.00 33.34 459 MET A C 1
ATOM 3639 O O . MET A 1 459 ? 34.575 -24.870 -0.862 1.00 33.34 459 MET A O 1
ATOM 3643 N N . PRO A 1 460 ? 34.512 -22.861 0.165 1.00 34.03 460 PRO A N 1
ATOM 3644 C CA . PRO A 1 460 ? 34.256 -23.354 1.518 1.00 34.03 460 PRO A CA 1
ATOM 3645 C C . PRO A 1 460 ? 32.765 -23.228 1.894 1.00 34.03 460 PRO A C 1
ATOM 3647 O O . PRO A 1 460 ? 32.103 -22.240 1.581 1.00 34.03 460 PRO A O 1
ATOM 3650 N N . ASP A 1 461 ? 32.239 -24.242 2.579 1.00 33.59 461 ASP A N 1
ATOM 3651 C CA . ASP A 1 461 ? 30.832 -24.366 2.980 1.00 33.59 461 ASP A CA 1
ATOM 3652 C C . ASP A 1 461 ? 30.640 -23.749 4.385 1.00 33.59 461 ASP A C 1
ATOM 3654 O O . ASP A 1 461 ? 30.622 -24.452 5.395 1.00 33.59 461 ASP A O 1
ATOM 3658 N N . LEU A 1 462 ? 30.592 -22.412 4.478 1.00 38.59 462 LEU A N 1
ATOM 3659 C CA . LEU A 1 462 ? 30.325 -21.701 5.738 1.00 38.59 462 LEU A CA 1
ATOM 3660 C C . LEU A 1 462 ? 28.883 -21.169 5.743 1.00 38.59 462 LEU A C 1
ATOM 3662 O O . LEU A 1 462 ? 28.548 -20.223 5.030 1.00 38.59 462 LEU A O 1
ATOM 3666 N N . VAL A 1 463 ? 28.017 -21.794 6.544 1.00 37.62 463 VAL A N 1
ATOM 3667 C CA . VAL A 1 463 ? 26.636 -21.349 6.784 1.00 37.62 463 VAL A CA 1
ATOM 3668 C C . VAL A 1 463 ? 26.607 -20.590 8.109 1.00 37.62 463 VAL A C 1
ATOM 3670 O O . VAL A 1 463 ? 26.823 -21.184 9.163 1.00 37.62 463 VAL A O 1
ATOM 3673 N N . VAL A 1 464 ? 26.340 -19.283 8.069 1.00 40.94 464 VAL A N 1
ATOM 3674 C CA . VAL A 1 464 ? 26.148 -18.480 9.286 1.00 40.94 464 VAL A CA 1
ATOM 3675 C C . VAL A 1 464 ? 24.669 -18.521 9.677 1.00 40.94 464 VAL A C 1
ATOM 3677 O O . VAL A 1 464 ? 23.831 -17.878 9.045 1.00 40.94 464 VAL A O 1
ATOM 3680 N N . GLU A 1 465 ? 24.347 -19.283 10.723 1.00 32.25 465 GLU A N 1
ATOM 3681 C CA . GLU A 1 465 ? 23.038 -19.267 11.387 1.00 32.25 465 GLU A CA 1
ATOM 3682 C C . GLU A 1 465 ? 23.115 -18.518 12.729 1.00 32.25 465 GLU A C 1
ATOM 3684 O O . GLU A 1 465 ? 24.147 -18.562 13.405 1.00 32.25 465 GLU A O 1
ATOM 3689 N N . PRO A 1 466 ? 22.036 -17.848 13.175 1.00 28.33 466 PRO A N 1
ATOM 3690 C CA . PRO A 1 466 ? 22.032 -17.196 14.477 1.00 28.33 466 PRO A CA 1
ATOM 3691 C C . PRO A 1 466 ? 21.993 -18.254 15.590 1.00 28.33 466 PRO A C 1
ATOM 3693 O O . PRO A 1 466 ? 20.959 -18.876 15.823 1.00 28.33 466 PRO A O 1
ATOM 3696 N N . THR A 1 467 ? 23.105 -18.444 16.304 1.00 26.62 467 THR A N 1
ATOM 3697 C CA . THR A 1 467 ? 23.143 -19.246 17.536 1.00 26.62 467 THR A CA 1
ATOM 3698 C C . THR A 1 467 ? 22.966 -18.368 18.773 1.00 26.62 467 THR A C 1
ATOM 3700 O O . THR A 1 467 ? 23.571 -17.307 18.932 1.00 26.62 467 THR A O 1
ATOM 3703 N N . THR A 1 468 ? 22.107 -18.828 19.680 1.00 36.94 468 THR A N 1
ATOM 3704 C CA . THR A 1 468 ? 21.899 -18.255 21.009 1.00 36.94 468 THR A CA 1
ATOM 3705 C C . THR A 1 468 ? 23.058 -18.644 21.929 1.00 36.94 468 THR A C 1
ATOM 3707 O O . THR A 1 468 ? 23.084 -19.763 22.436 1.00 36.94 468 THR A O 1
ATOM 3710 N N . GLY A 1 469 ? 24.002 -17.735 22.185 1.00 29.20 469 GLY A N 1
ATOM 3711 C CA . GLY A 1 469 ? 24.957 -17.904 23.287 1.00 29.20 469 GLY A CA 1
ATOM 3712 C C . GLY A 1 469 ? 26.313 -17.227 23.102 1.00 29.20 469 GLY A C 1
ATOM 3713 O O . GLY A 1 469 ? 27.070 -17.584 22.215 1.00 29.20 469 GLY A O 1
ATOM 3714 N N . TYR A 1 470 ? 26.616 -16.308 24.027 1.00 33.09 470 TYR A N 1
ATOM 3715 C CA . TYR A 1 470 ? 27.905 -15.650 24.296 1.00 33.09 470 TYR A CA 1
ATOM 3716 C C . TYR A 1 470 ? 28.546 -14.850 23.153 1.00 33.09 470 TYR A C 1
ATOM 3718 O O . TYR A 1 470 ? 29.447 -15.284 22.443 1.00 33.09 470 TYR A O 1
ATOM 3726 N N . VAL A 1 471 ? 28.119 -13.590 23.077 1.00 28.25 471 VAL A N 1
ATOM 3727 C CA . VAL A 1 471 ? 28.653 -12.571 22.174 1.00 28.25 471 VAL A CA 1
ATOM 3728 C C . VAL A 1 471 ? 29.933 -11.959 22.761 1.00 28.25 471 VAL A C 1
ATOM 3730 O O . VAL A 1 471 ? 29.940 -11.447 23.883 1.00 28.25 471 VAL A O 1
ATOM 3733 N N . SER A 1 472 ? 31.020 -12.031 21.989 1.00 27.52 472 SER A N 1
ATOM 3734 C CA . SER A 1 472 ? 32.325 -11.434 22.297 1.00 27.52 472 SER A CA 1
ATOM 3735 C C . SER A 1 472 ? 32.303 -9.900 22.179 1.00 27.52 472 SER A C 1
ATOM 3737 O O . SER A 1 472 ? 31.468 -9.317 21.491 1.00 27.52 472 SER A O 1
ATOM 3739 N N . ARG A 1 473 ? 33.245 -9.250 22.871 1.00 30.84 473 ARG A N 1
ATOM 3740 C CA . ARG A 1 473 ? 33.293 -7.834 23.293 1.00 30.84 473 ARG A CA 1
ATOM 3741 C C . ARG A 1 473 ? 33.212 -6.738 22.212 1.00 30.84 473 ARG A C 1
ATOM 3743 O O . ARG A 1 473 ? 33.164 -5.574 22.593 1.00 30.84 473 ARG A O 1
ATOM 3750 N N . ASP A 1 474 ? 33.103 -7.066 20.928 1.00 31.64 474 ASP A N 1
ATOM 3751 C CA . ASP A 1 474 ? 33.148 -6.079 19.833 1.00 31.64 474 ASP A CA 1
ATOM 3752 C C . ASP A 1 474 ? 31.769 -5.758 19.217 1.00 31.64 474 ASP A C 1
ATOM 3754 O O . ASP A 1 474 ? 31.616 -4.774 18.498 1.00 31.64 474 ASP A O 1
ATOM 3758 N N . THR A 1 475 ? 30.716 -6.505 19.570 1.00 30.34 475 THR A N 1
ATOM 3759 C CA . THR A 1 475 ? 29.325 -6.254 19.122 1.00 30.34 475 THR A CA 1
ATOM 3760 C C . THR A 1 475 ? 28.639 -5.106 19.888 1.00 30.34 475 THR A C 1
ATOM 3762 O O . THR A 1 475 ? 27.473 -4.786 19.658 1.00 30.34 475 THR A O 1
ATOM 3765 N N . TYR A 1 476 ? 29.361 -4.436 20.791 1.00 34.41 476 TYR A N 1
ATOM 3766 C CA . TYR A 1 476 ? 28.829 -3.344 21.607 1.00 34.41 476 TYR A CA 1
ATOM 3767 C C . TYR A 1 476 ? 28.525 -2.058 20.826 1.00 34.41 476 TYR A C 1
ATOM 3769 O O . TYR A 1 476 ? 27.795 -1.225 21.349 1.00 34.41 476 TYR A O 1
ATOM 3777 N N . ASN A 1 477 ? 29.003 -1.881 19.589 1.00 37.88 477 ASN A N 1
ATOM 3778 C CA . ASN A 1 477 ? 28.957 -0.565 18.935 1.00 37.88 477 ASN A CA 1
ATOM 3779 C C . ASN A 1 477 ? 27.653 -0.221 18.195 1.00 37.88 477 ASN A C 1
ATOM 3781 O O . ASN A 1 477 ? 27.409 0.955 17.947 1.00 37.88 477 ASN A O 1
ATOM 3785 N N . ILE A 1 478 ? 26.781 -1.192 17.899 1.00 35.34 478 ILE A N 1
ATOM 3786 C CA . ILE A 1 478 ? 25.509 -0.925 17.191 1.00 35.34 478 ILE A CA 1
ATOM 3787 C C . ILE A 1 478 ? 24.303 -1.060 18.137 1.00 35.34 478 ILE A C 1
ATOM 3789 O O . ILE A 1 478 ? 23.334 -0.314 18.023 1.00 35.34 478 ILE A O 1
ATOM 3793 N N . LEU A 1 479 ? 24.402 -1.911 19.168 1.00 32.41 479 LEU A N 1
ATOM 3794 C CA . LEU A 1 479 ? 23.395 -1.997 20.235 1.00 32.41 479 LEU A CA 1
ATOM 3795 C C . LEU A 1 479 ? 23.468 -0.818 21.232 1.00 32.41 479 LEU A C 1
ATOM 3797 O O . LEU A 1 479 ? 22.504 -0.565 21.953 1.00 32.41 479 LEU A O 1
ATOM 3801 N N . PHE A 1 480 ? 24.584 -0.074 21.281 1.00 39.28 480 PHE A N 1
ATOM 3802 C CA . PHE A 1 480 ? 24.781 1.032 22.234 1.00 39.28 480 PHE A CA 1
ATOM 3803 C C . PHE A 1 480 ? 23.805 2.199 22.029 1.00 39.28 480 PHE A C 1
ATOM 3805 O O . PHE A 1 480 ? 23.529 2.944 22.968 1.00 39.28 480 PHE A O 1
ATOM 3812 N N . LEU A 1 481 ? 23.266 2.376 20.820 1.00 44.12 481 LEU A N 1
ATOM 3813 C CA . LEU A 1 481 ? 22.488 3.569 20.472 1.00 44.12 481 LEU A CA 1
ATOM 3814 C C . LEU A 1 481 ? 21.095 3.609 21.124 1.00 44.12 481 LEU A C 1
ATOM 3816 O O . LEU A 1 481 ? 20.529 4.693 21.265 1.00 44.12 481 LEU A O 1
ATOM 3820 N N . LEU A 1 482 ? 20.577 2.465 21.589 1.00 42.66 482 LEU A N 1
ATOM 3821 C CA . LEU A 1 482 ? 19.228 2.345 22.164 1.00 42.66 482 LEU A CA 1
ATOM 3822 C C . LEU A 1 482 ? 19.202 1.869 23.627 1.00 42.66 482 LEU A C 1
ATOM 3824 O O . LEU A 1 482 ? 18.152 1.915 24.270 1.00 42.66 482 LEU A O 1
ATOM 3828 N N . VAL A 1 483 ? 20.341 1.459 24.193 1.00 44.03 483 VAL A N 1
ATOM 3829 C CA . VAL A 1 483 ? 20.427 0.998 25.588 1.00 44.03 483 VAL A CA 1
ATOM 3830 C C . VAL A 1 483 ? 20.586 2.195 26.534 1.00 44.03 483 VAL A C 1
ATOM 3832 O O . VAL A 1 483 ? 21.436 3.065 26.335 1.00 44.03 483 VAL A O 1
ATOM 3835 N N . ARG A 1 484 ? 19.756 2.245 27.583 1.00 52.28 484 ARG A N 1
ATOM 3836 C CA . ARG A 1 484 ? 19.869 3.215 28.684 1.00 52.28 484 ARG A CA 1
ATOM 3837 C C . ARG A 1 484 ? 20.476 2.536 29.909 1.00 52.28 484 ARG A C 1
ATOM 3839 O O . ARG A 1 484 ? 20.113 1.404 30.219 1.00 52.28 484 ARG A O 1
ATOM 3846 N N . ASP A 1 485 ? 21.368 3.229 30.617 1.00 54.31 485 ASP A N 1
ATOM 3847 C CA . ASP A 1 485 ? 21.841 2.768 31.928 1.00 54.31 485 ASP A CA 1
ATOM 3848 C C . ASP A 1 485 ? 2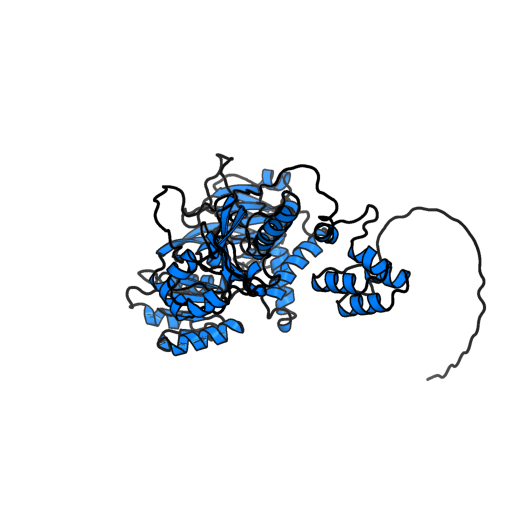0.701 2.795 32.971 1.00 54.31 485 ASP A C 1
ATOM 3850 O O . ASP A 1 485 ? 19.617 3.335 32.733 1.00 54.31 485 ASP A O 1
ATOM 3854 N N . SER A 1 486 ? 20.941 2.239 34.160 1.00 46.69 486 SER A N 1
ATOM 3855 C CA . SER A 1 486 ? 19.976 2.218 35.274 1.00 46.69 486 SER A CA 1
ATOM 3856 C C . SER A 1 486 ? 19.545 3.609 35.772 1.00 46.69 486 SER A C 1
ATOM 3858 O O . SER A 1 486 ? 18.637 3.715 36.594 1.00 46.69 486 SER A O 1
ATOM 3860 N N . ARG A 1 487 ? 20.165 4.682 35.264 1.00 53.09 487 ARG A N 1
ATOM 3861 C CA . ARG A 1 487 ? 19.834 6.090 35.528 1.00 53.09 487 ARG A CA 1
ATOM 3862 C C . ARG A 1 487 ? 19.196 6.773 34.310 1.00 53.09 487 ARG A C 1
ATOM 3864 O O . ARG A 1 487 ? 19.082 7.996 34.279 1.00 53.09 487 ARG A O 1
ATOM 3871 N N . GLY A 1 488 ? 18.819 6.008 33.284 1.00 53.72 488 GLY A N 1
ATOM 3872 C CA . GLY A 1 488 ? 18.187 6.504 32.062 1.00 53.72 488 GLY A CA 1
ATOM 3873 C C . GLY A 1 488 ? 19.141 7.163 31.056 1.00 53.72 488 GLY A C 1
ATOM 3874 O O . GLY A 1 488 ? 18.670 7.795 30.110 1.00 53.72 488 GLY A O 1
ATOM 3875 N N . CYS A 1 489 ? 20.463 7.051 31.223 1.00 59.03 489 CYS A N 1
ATOM 3876 C CA . CYS A 1 489 ? 21.455 7.672 30.342 1.00 59.03 489 CYS A CA 1
ATOM 3877 C C . CYS A 1 489 ? 21.695 6.815 29.091 1.00 59.03 489 CYS A C 1
ATOM 3879 O O . CYS A 1 489 ? 22.148 5.681 29.199 1.00 59.03 489 CYS A O 1
ATOM 3881 N N . SER A 1 490 ? 21.437 7.375 27.909 1.00 65.38 490 SER A N 1
ATOM 3882 C CA . SER A 1 490 ? 21.820 6.780 26.615 1.00 65.38 490 SER A CA 1
ATOM 3883 C C . SER A 1 490 ? 23.301 6.997 26.272 1.00 65.38 490 SER A C 1
ATOM 3885 O O . SER A 1 490 ? 23.968 7.852 26.861 1.00 65.38 490 SER A O 1
ATOM 3887 N N . ALA A 1 491 ? 23.795 6.295 25.249 1.00 64.25 491 ALA A N 1
ATOM 3888 C CA . ALA A 1 491 ? 25.123 6.511 24.668 1.00 64.25 491 ALA A CA 1
ATOM 3889 C C . ALA A 1 491 ? 25.417 7.983 24.345 1.00 64.25 491 ALA A C 1
ATOM 3891 O O . ALA A 1 491 ? 26.491 8.488 24.668 1.00 64.25 491 ALA A O 1
ATOM 3892 N N . LEU A 1 492 ? 24.432 8.699 23.790 1.00 68.50 492 LEU A N 1
ATOM 3893 C CA . LEU A 1 492 ? 24.553 10.122 23.477 1.00 68.50 492 LEU A CA 1
ATOM 3894 C C . LEU A 1 492 ? 24.750 10.977 24.736 1.00 68.50 492 LEU A C 1
ATOM 3896 O O . LEU A 1 492 ? 25.537 11.916 24.721 1.00 68.50 492 LEU A O 1
ATOM 3900 N N . HIS A 1 493 ? 24.090 10.637 25.847 1.00 68.00 493 HIS A N 1
ATOM 3901 C CA . HIS A 1 493 ? 24.289 11.336 27.118 1.00 68.00 493 HIS A CA 1
ATOM 3902 C C . HIS A 1 493 ? 25.717 11.184 27.639 1.00 68.00 493 HIS A C 1
ATOM 3904 O O . HIS A 1 493 ? 26.267 12.141 28.175 1.00 68.00 493 HIS A O 1
ATOM 3910 N N . ILE A 1 494 ? 26.302 9.995 27.490 1.00 68.38 494 ILE A N 1
ATOM 3911 C CA . ILE A 1 494 ? 27.653 9.682 27.968 1.00 68.38 494 ILE A CA 1
ATOM 3912 C C . ILE A 1 494 ? 28.700 10.317 27.043 1.00 68.38 494 ILE A C 1
ATOM 3914 O O . ILE A 1 494 ? 29.644 10.935 27.532 1.00 68.38 494 ILE A O 1
ATOM 3918 N N . ALA A 1 495 ? 28.513 10.240 25.722 1.00 72.75 495 ALA A N 1
ATOM 3919 C CA . ALA A 1 495 ? 29.378 10.903 24.745 1.00 72.75 495 ALA A CA 1
ATOM 3920 C C . ALA A 1 495 ? 29.364 12.430 24.929 1.00 72.75 495 ALA A C 1
ATOM 3922 O O . ALA A 1 495 ? 30.415 13.070 24.942 1.00 72.75 495 ALA A O 1
ATOM 3923 N N . ALA A 1 496 ? 28.181 13.002 25.174 1.00 73.44 496 ALA A N 1
ATOM 3924 C CA . ALA A 1 496 ? 28.021 14.426 25.432 1.00 73.44 496 ALA A CA 1
ATOM 3925 C C . ALA A 1 496 ? 28.601 14.860 26.791 1.00 73.44 496 ALA A C 1
ATOM 3927 O O . ALA A 1 496 ? 29.190 15.934 26.890 1.00 73.44 496 ALA A O 1
ATOM 3928 N N . GLN A 1 497 ? 28.478 14.023 27.829 1.00 74.44 497 GLN A N 1
ATOM 3929 C CA . GLN A 1 497 ? 29.066 14.268 29.152 1.00 74.44 497 GLN A CA 1
ATOM 3930 C C . GLN A 1 497 ? 30.601 14.310 29.101 1.00 74.44 497 GLN A C 1
ATOM 3932 O O . GLN A 1 497 ? 31.209 15.137 29.777 1.00 74.44 497 GLN A O 1
ATOM 3937 N N . ASN A 1 498 ? 31.216 13.436 28.300 1.00 70.94 498 ASN A N 1
ATOM 3938 C CA . ASN A 1 498 ? 32.672 13.291 28.218 1.00 70.94 498 ASN A CA 1
ATOM 3939 C C . ASN A 1 498 ? 33.322 14.120 27.095 1.00 70.94 498 ASN A C 1
ATOM 3941 O O . ASN A 1 498 ? 34.532 14.054 26.917 1.00 70.94 498 ASN A O 1
ATOM 3945 N N . GLY A 1 499 ? 32.546 14.916 26.350 1.00 71.00 499 GLY A N 1
ATOM 3946 C CA . GLY A 1 499 ? 33.090 15.816 25.327 1.00 71.00 499 GLY A CA 1
ATOM 3947 C C . GLY A 1 499 ? 33.538 15.122 24.035 1.00 71.00 499 GLY A C 1
ATOM 3948 O O . GLY A 1 499 ? 34.384 15.657 23.327 1.00 71.00 499 GLY A O 1
ATOM 3949 N N . HIS A 1 500 ? 32.999 13.941 23.712 1.00 74.44 500 HIS A N 1
ATOM 3950 C CA . HIS A 1 500 ? 33.381 13.183 22.514 1.00 74.44 500 HIS A CA 1
ATOM 3951 C C . HIS A 1 500 ? 32.701 13.754 21.259 1.00 74.44 500 HIS A C 1
ATOM 3953 O O . HIS A 1 500 ? 31.679 13.238 20.806 1.00 74.44 500 HIS A O 1
ATOM 3959 N N . GLU A 1 501 ? 33.258 14.840 20.723 1.00 67.31 501 GLU A N 1
ATOM 3960 C CA . GLU A 1 501 ? 32.680 15.638 19.634 1.00 67.31 501 GLU A CA 1
ATOM 3961 C C . GLU A 1 501 ? 32.352 14.817 18.376 1.00 67.31 501 GLU A C 1
ATOM 3963 O O . GLU A 1 501 ? 31.218 14.866 17.898 1.00 67.31 501 GLU A O 1
ATOM 3968 N N . ASP A 1 502 ? 33.292 13.997 17.904 1.00 63.53 502 ASP A N 1
ATOM 3969 C CA . ASP A 1 502 ? 33.129 13.194 16.684 1.00 63.53 502 ASP A CA 1
ATOM 3970 C C . ASP A 1 502 ? 32.037 12.131 16.833 1.00 63.53 502 ASP A C 1
ATOM 3972 O O . ASP A 1 502 ? 31.219 11.916 15.938 1.00 63.53 502 ASP A O 1
ATOM 3976 N N . LEU A 1 503 ? 31.978 11.502 18.009 1.00 60.59 503 LEU A N 1
ATOM 3977 C CA . LEU A 1 503 ? 30.975 10.491 18.321 1.00 60.59 503 LEU A CA 1
ATOM 3978 C C . LEU A 1 503 ? 29.588 11.125 18.475 1.00 60.59 503 LEU A C 1
ATOM 3980 O O . LEU A 1 503 ? 28.599 10.557 18.024 1.00 60.59 503 LEU A O 1
ATOM 3984 N N . VAL A 1 504 ? 29.502 12.323 19.061 1.00 65.19 504 VAL A N 1
ATOM 3985 C CA . VAL A 1 504 ? 28.250 13.088 19.115 1.00 65.19 504 VAL A CA 1
ATOM 3986 C C . VAL A 1 504 ? 27.807 13.488 17.708 1.00 65.19 504 VAL A C 1
ATOM 3988 O O . VAL A 1 504 ? 26.634 13.325 17.387 1.00 65.19 504 VAL A O 1
ATOM 3991 N N . GLY A 1 505 ? 28.722 13.952 16.852 1.00 59.66 505 GLY A N 1
ATOM 3992 C CA . GLY A 1 505 ? 28.427 14.281 15.455 1.00 59.66 505 GLY A CA 1
ATOM 3993 C C . GLY A 1 505 ? 27.895 13.082 14.670 1.00 59.66 505 GLY A C 1
ATOM 3994 O O . GLY A 1 505 ? 26.868 13.193 14.001 1.00 59.66 505 GLY A O 1
ATOM 3995 N N . PHE A 1 506 ? 28.537 11.923 14.822 1.00 54.84 506 PHE A N 1
ATOM 3996 C CA . PHE A 1 506 ? 28.107 10.666 14.212 1.00 54.84 506 PHE A CA 1
ATOM 3997 C C . PHE A 1 506 ? 26.715 10.231 14.697 1.00 54.84 506 PHE A C 1
ATOM 3999 O O . PHE A 1 506 ? 25.856 9.888 13.890 1.00 54.84 506 PHE A O 1
ATOM 4006 N N . ILE A 1 507 ? 26.449 10.312 16.006 1.00 60.38 507 ILE A N 1
ATOM 4007 C CA . ILE A 1 507 ? 25.148 9.937 16.581 1.00 60.38 507 ILE A CA 1
ATOM 4008 C C . ILE A 1 507 ? 24.043 10.930 16.174 1.00 60.38 507 ILE A C 1
ATOM 4010 O O . ILE A 1 507 ? 22.910 10.522 15.931 1.00 60.38 507 ILE A O 1
ATOM 4014 N N . LEU A 1 508 ? 24.354 12.225 16.051 1.00 54.84 508 LEU A N 1
ATOM 4015 C CA . LEU A 1 508 ? 23.392 13.247 15.619 1.00 54.84 508 LEU A CA 1
ATOM 4016 C C . LEU A 1 508 ? 23.041 13.144 14.132 1.00 54.84 508 LEU A C 1
ATOM 4018 O O . LEU A 1 508 ? 21.896 13.404 13.771 1.00 54.84 508 LEU A O 1
ATOM 4022 N N . GLN A 1 509 ? 23.976 12.715 13.279 1.00 52.41 509 GLN A N 1
ATOM 4023 C CA . GLN A 1 509 ? 23.684 12.392 11.875 1.00 52.41 509 GLN A CA 1
ATOM 4024 C C . GLN A 1 509 ? 22.699 11.218 11.732 1.00 52.41 509 GLN A C 1
ATOM 4026 O O . GLN A 1 509 ? 22.023 11.123 10.713 1.00 52.41 509 GLN A O 1
ATOM 4031 N N . GLN A 1 510 ? 22.582 10.381 12.767 1.00 43.75 510 GLN A N 1
ATOM 4032 C CA . GLN A 1 510 ? 21.653 9.250 12.862 1.00 43.75 510 GLN A CA 1
ATOM 4033 C C . GLN A 1 510 ? 20.352 9.583 13.635 1.00 43.75 510 GLN A C 1
ATOM 4035 O O . GLN A 1 510 ? 19.523 8.705 13.847 1.00 43.75 510 GLN A O 1
ATOM 4040 N N . GLY A 1 511 ? 20.133 10.851 14.020 1.00 44.88 511 GLY A N 1
ATOM 4041 C CA . GLY A 1 511 ? 18.804 11.385 14.360 1.00 44.88 511 GLY A CA 1
ATOM 4042 C C . GLY A 1 511 ? 18.246 11.107 15.764 1.00 44.88 511 GLY A C 1
ATOM 4043 O O . GLY A 1 511 ? 17.112 10.654 15.885 1.00 44.88 511 GLY A O 1
ATOM 4044 N N . VAL A 1 512 ? 18.964 11.442 16.846 1.00 48.47 512 VAL A N 1
ATOM 4045 C CA . VAL A 1 512 ? 18.419 11.329 18.220 1.00 48.47 512 VAL A CA 1
ATOM 4046 C C . VAL A 1 512 ? 18.820 12.528 19.084 1.00 48.47 512 VAL A C 1
ATOM 4048 O O . VAL A 1 512 ? 20.008 12.820 19.206 1.00 48.47 512 VAL A O 1
ATOM 4051 N N . GLY A 1 513 ? 17.871 13.208 19.744 1.00 52.59 513 GLY A N 1
ATOM 4052 C CA . GLY A 1 513 ? 18.238 14.269 20.688 1.00 52.59 513 GLY A CA 1
ATOM 4053 C C . GLY A 1 513 ? 17.102 14.984 21.418 1.00 52.59 513 GLY A C 1
ATOM 4054 O O . GLY A 1 513 ? 16.680 16.051 21.002 1.00 52.59 513 GLY A O 1
ATOM 4055 N N . ASP A 1 514 ? 16.735 14.484 22.598 1.00 50.47 514 ASP A N 1
ATOM 4056 C CA . ASP A 1 514 ? 16.118 15.281 23.664 1.00 50.47 514 ASP A CA 1
ATOM 4057 C C . ASP A 1 514 ? 16.843 14.947 24.982 1.00 50.47 514 ASP A C 1
ATOM 4059 O O . ASP A 1 514 ? 16.964 13.777 25.336 1.00 50.47 514 ASP A O 1
ATOM 4063 N N . THR A 1 515 ? 17.339 15.965 25.702 1.00 61.44 515 THR A N 1
ATOM 4064 C CA . THR A 1 515 ? 18.045 15.943 27.021 1.00 61.44 515 THR A CA 1
ATOM 4065 C C . THR A 1 515 ? 19.573 15.711 27.086 1.00 61.44 515 THR A C 1
ATOM 4067 O O . THR A 1 515 ? 20.169 15.929 28.145 1.00 61.44 515 THR A O 1
ATOM 4070 N N . ALA A 1 516 ? 20.273 15.455 25.972 1.00 63.66 516 ALA A N 1
ATOM 4071 C CA . ALA A 1 516 ? 21.751 15.414 25.950 1.00 63.66 516 ALA A CA 1
ATOM 4072 C C . ALA A 1 516 ? 22.419 16.790 26.184 1.00 63.66 516 ALA A C 1
ATOM 4074 O O . ALA A 1 516 ? 23.493 16.872 26.788 1.00 63.66 516 ALA A O 1
ATOM 4075 N N . LEU A 1 517 ? 21.746 17.873 25.773 1.00 65.31 517 LEU A N 1
ATOM 4076 C CA . LEU A 1 517 ? 22.236 19.252 25.883 1.00 65.31 517 LEU A CA 1
ATOM 4077 C C . LEU A 1 517 ? 22.493 19.675 27.336 1.00 65.31 517 LEU A C 1
ATOM 4079 O O . LEU A 1 517 ? 23.527 20.266 27.637 1.00 65.31 517 LEU A O 1
ATOM 4083 N N . HIS A 1 518 ? 21.604 19.297 28.255 1.00 64.00 518 HIS A N 1
ATOM 4084 C CA . HIS A 1 518 ? 21.742 19.618 29.676 1.00 64.00 518 HIS A CA 1
ATOM 4085 C C . HIS A 1 518 ? 22.978 18.965 30.306 1.00 64.00 518 HIS A C 1
ATOM 4087 O O . HIS A 1 518 ? 23.664 19.589 31.116 1.00 64.00 518 HIS A O 1
ATOM 4093 N N . LYS A 1 519 ? 23.314 17.731 29.905 1.00 68.06 519 LYS A N 1
ATOM 4094 C CA . LYS A 1 519 ? 24.508 17.043 30.418 1.00 68.06 519 LYS A CA 1
ATOM 4095 C C . LYS A 1 519 ? 25.795 17.655 29.875 1.00 68.06 519 LYS A C 1
ATOM 4097 O O . LYS A 1 519 ? 26.693 17.920 30.674 1.00 68.06 519 LYS A O 1
ATOM 4102 N N . ALA A 1 520 ? 25.850 17.963 28.577 1.00 72.31 520 ALA A N 1
ATOM 4103 C CA . ALA A 1 520 ? 26.980 18.680 27.981 1.00 72.31 520 ALA A CA 1
ATOM 4104 C C . ALA A 1 520 ? 27.201 20.049 28.649 1.00 72.31 520 ALA A C 1
ATOM 4106 O O . ALA A 1 520 ? 28.330 20.399 28.996 1.00 72.31 520 ALA A O 1
ATOM 4107 N N . ALA A 1 521 ? 26.118 20.789 28.912 1.00 65.12 521 ALA A N 1
ATOM 4108 C CA . ALA A 1 521 ? 26.171 22.082 29.587 1.00 65.12 521 ALA A CA 1
ATOM 4109 C C . ALA A 1 521 ? 26.650 21.962 31.045 1.00 65.12 521 ALA A C 1
ATOM 4111 O O . ALA A 1 521 ? 27.528 22.719 31.459 1.00 65.12 521 ALA A O 1
ATOM 4112 N N . SER A 1 522 ? 26.152 20.973 31.803 1.00 66.94 522 SER A N 1
ATOM 4113 C CA . SER A 1 522 ? 26.562 20.733 33.199 1.00 66.94 522 SER A CA 1
ATOM 4114 C C . SER A 1 522 ? 28.057 20.427 33.354 1.00 66.94 522 SER A C 1
ATOM 4116 O O . SER A 1 522 ? 28.658 20.778 34.365 1.00 66.94 522 SER A O 1
ATOM 4118 N N . GLN A 1 523 ? 28.665 19.827 32.326 1.00 73.81 523 GLN A N 1
ATOM 4119 C CA . GLN A 1 523 ? 30.092 19.497 32.274 1.00 73.81 523 GLN A CA 1
ATOM 4120 C C . GLN A 1 523 ? 30.918 20.515 31.474 1.00 73.81 523 GLN A C 1
ATOM 4122 O O . GLN A 1 523 ? 32.081 20.263 31.174 1.00 73.81 523 GLN A O 1
ATOM 4127 N N . LYS A 1 524 ? 30.333 21.673 31.130 1.00 74.12 524 LYS A N 1
ATOM 4128 C CA . LYS A 1 524 ? 30.997 22.781 30.417 1.00 74.12 524 LYS A CA 1
ATOM 4129 C C . LYS A 1 524 ? 31.589 22.391 29.050 1.00 74.12 524 LYS A C 1
ATOM 4131 O O . LYS A 1 524 ? 32.559 22.990 28.591 1.00 74.12 524 LYS A O 1
ATOM 4136 N N . GLN A 1 525 ? 30.986 21.426 28.358 1.00 77.12 525 GLN A N 1
ATOM 4137 C CA . GLN A 1 525 ? 31.441 20.963 27.042 1.00 77.12 525 GLN A CA 1
ATOM 4138 C C . GLN A 1 525 ? 30.900 21.862 25.917 1.00 77.12 525 GLN A C 1
ATOM 4140 O O . GLN A 1 525 ? 29.940 21.536 25.218 1.00 77.12 525 GLN A O 1
ATOM 4145 N N . HIS A 1 526 ? 31.507 23.039 25.747 1.00 71.44 526 HIS A N 1
ATOM 4146 C CA . HIS A 1 526 ? 30.993 24.107 24.877 1.00 71.44 526 HIS A CA 1
ATOM 4147 C C . HIS A 1 526 ? 30.879 23.739 23.383 1.00 71.44 526 HIS A C 1
ATOM 4149 O O . HIS A 1 526 ? 29.955 24.209 22.720 1.00 71.44 526 HIS A O 1
ATOM 4155 N N . ALA A 1 527 ? 31.788 22.921 22.841 1.00 72.62 527 ALA A N 1
ATOM 4156 C CA . ALA A 1 527 ? 31.753 22.498 21.434 1.00 72.62 527 ALA A CA 1
ATOM 4157 C C . ALA A 1 527 ? 30.568 21.562 21.148 1.00 72.62 527 ALA A C 1
ATOM 4159 O O . ALA A 1 527 ? 29.776 21.802 20.236 1.00 72.62 527 ALA A O 1
ATOM 4160 N N . VAL A 1 528 ? 30.372 20.583 22.028 1.00 71.56 528 VAL A N 1
ATOM 4161 C CA . VAL A 1 528 ? 29.256 19.635 21.986 1.00 71.56 528 VAL A CA 1
ATOM 4162 C C . VAL A 1 528 ? 27.907 20.345 22.135 1.00 71.56 528 VAL A C 1
ATOM 4164 O O . VAL A 1 528 ? 26.973 20.047 21.394 1.00 71.56 528 VAL A O 1
ATOM 4167 N N . CYS A 1 529 ? 27.799 21.341 23.024 1.00 67.88 529 CYS A N 1
ATOM 4168 C CA . CYS A 1 529 ? 26.585 22.155 23.156 1.00 67.88 529 CYS A CA 1
ATOM 4169 C C . CYS A 1 529 ? 26.214 22.870 21.847 1.00 67.88 529 CYS A C 1
ATOM 4171 O O . CYS A 1 529 ? 25.042 22.894 21.475 1.00 67.88 529 CYS A O 1
ATOM 4173 N N . ARG A 1 530 ? 27.200 23.419 21.120 1.00 69.12 530 ARG A N 1
ATOM 4174 C CA . ARG A 1 530 ? 26.956 24.074 19.824 1.00 69.12 530 ARG A CA 1
ATOM 4175 C C . ARG A 1 530 ? 26.463 23.088 18.769 1.00 69.12 530 ARG A C 1
ATOM 4177 O O . ARG A 1 530 ? 25.544 23.424 18.027 1.00 69.12 530 ARG A O 1
ATOM 4184 N N . LEU A 1 531 ? 27.038 21.886 18.716 1.00 69.56 531 LEU A N 1
ATOM 4185 C CA . LEU A 1 531 ? 26.595 20.837 17.793 1.00 69.56 531 LEU A CA 1
ATOM 4186 C C . LEU A 1 531 ? 25.168 20.374 18.096 1.00 69.56 531 LEU A C 1
ATOM 4188 O O . LEU A 1 531 ? 24.356 20.278 17.182 1.00 69.56 531 LEU A O 1
ATOM 4192 N N . LEU A 1 532 ? 24.844 20.165 19.373 1.00 65.12 532 LEU A N 1
ATOM 4193 C CA . LEU A 1 532 ? 23.510 19.749 19.809 1.00 65.12 532 LEU A CA 1
ATOM 4194 C C . LEU A 1 532 ? 22.441 20.805 19.496 1.00 65.12 532 LEU A C 1
ATOM 4196 O O . LEU A 1 532 ? 21.376 20.459 18.992 1.00 65.12 532 LEU A O 1
ATOM 4200 N N . VAL A 1 533 ? 22.727 22.092 19.726 1.00 64.94 533 VAL A N 1
ATOM 4201 C CA . VAL A 1 533 ? 21.811 23.191 19.362 1.00 64.94 533 VAL A CA 1
ATOM 4202 C C . VAL A 1 533 ? 21.656 23.299 17.842 1.00 64.94 533 VAL A C 1
ATOM 4204 O O . VAL A 1 533 ? 20.538 23.430 17.350 1.00 64.94 533 VAL A O 1
ATOM 4207 N N . LYS A 1 534 ? 22.749 23.176 17.075 1.00 64.62 534 LYS A N 1
ATOM 4208 C CA . LYS A 1 534 ? 22.704 23.186 15.601 1.00 64.62 534 LYS A CA 1
ATOM 4209 C C . LYS A 1 534 ? 21.907 22.004 15.030 1.00 64.62 534 LYS A C 1
ATOM 4211 O O . LYS A 1 534 ? 21.315 22.139 13.964 1.00 64.62 534 LYS A O 1
ATOM 4216 N N . ALA A 1 535 ? 21.874 20.880 15.744 1.00 56.91 535 ALA A N 1
ATOM 4217 C CA . ALA A 1 535 ? 21.092 19.693 15.407 1.00 56.91 535 ALA A CA 1
ATOM 4218 C C . ALA A 1 535 ? 19.633 19.733 15.915 1.00 56.91 535 ALA A C 1
ATOM 4220 O O . ALA A 1 535 ? 18.904 18.766 15.720 1.00 56.91 535 ALA A O 1
ATOM 4221 N N . GLY A 1 536 ? 19.190 20.836 16.535 1.00 52.06 536 GLY A N 1
ATOM 4222 C CA . GLY A 1 536 ? 17.787 21.054 16.913 1.00 52.06 536 GLY A CA 1
ATOM 4223 C C . GLY A 1 536 ? 17.423 20.738 18.369 1.00 52.06 536 GLY A C 1
ATOM 4224 O O . GLY A 1 536 ? 16.237 20.694 18.689 1.00 52.06 536 GLY A O 1
ATOM 4225 N N . ALA A 1 537 ? 18.394 20.536 19.269 1.00 59.47 537 ALA A N 1
ATOM 4226 C CA . ALA A 1 537 ? 18.106 20.288 20.685 1.00 59.47 537 ALA A CA 1
ATOM 4227 C C . ALA A 1 537 ? 17.473 21.518 21.375 1.00 59.47 537 ALA A C 1
ATOM 4229 O O . ALA A 1 537 ? 18.031 22.616 21.337 1.00 59.47 537 ALA A O 1
ATOM 4230 N N . SER A 1 538 ? 16.332 21.323 22.048 1.00 51.62 538 SER A N 1
ATOM 4231 C CA . SER A 1 538 ? 15.616 22.389 22.768 1.00 51.62 538 SER A CA 1
ATOM 4232 C C . SER A 1 538 ? 16.324 22.807 24.066 1.00 51.62 538 SER A C 1
ATOM 4234 O O . SER A 1 538 ? 16.771 21.963 24.848 1.00 51.62 538 SER A O 1
ATOM 4236 N N . LEU A 1 539 ? 16.381 24.121 24.312 1.00 51.53 539 LEU A N 1
ATOM 4237 C CA . LEU A 1 539 ? 16.963 24.741 25.510 1.00 51.53 539 LEU A CA 1
ATOM 4238 C C . LEU A 1 539 ? 16.026 24.720 26.733 1.00 51.53 539 LEU A C 1
ATOM 4240 O O . LEU A 1 539 ? 16.482 24.997 27.837 1.00 51.53 539 LEU A O 1
ATOM 4244 N N . GLU A 1 540 ? 14.743 24.384 26.563 1.00 49.06 540 GLU A N 1
ATOM 4245 C CA . GLU A 1 540 ? 13.709 24.612 27.591 1.00 49.06 540 GLU A CA 1
ATOM 4246 C C . GLU A 1 540 ? 13.188 23.333 28.282 1.00 49.06 540 GLU A C 1
ATOM 4248 O O . GLU A 1 540 ? 12.347 23.406 29.177 1.00 49.06 540 GLU A O 1
ATOM 4253 N N . LYS A 1 541 ? 13.686 22.139 27.924 1.00 49.28 541 LYS A N 1
ATOM 4254 C CA . LYS A 1 541 ? 13.222 20.863 28.513 1.00 49.28 541 LYS A CA 1
ATOM 4255 C C . LYS A 1 541 ? 13.998 20.477 29.779 1.00 49.28 541 LYS A C 1
ATOM 4257 O O . LYS A 1 541 ? 15.102 19.945 29.689 1.00 49.28 541 LYS A O 1
ATOM 4262 N N . THR A 1 542 ? 13.406 20.656 30.957 1.00 43.69 542 THR A N 1
ATOM 4263 C CA . THR A 1 542 ? 13.959 20.186 32.240 1.00 43.69 542 THR A CA 1
ATOM 4264 C C . THR A 1 542 ? 13.668 18.696 32.488 1.00 43.69 542 THR A C 1
ATOM 4266 O O . THR A 1 542 ? 12.597 18.185 32.163 1.00 43.69 542 THR A O 1
ATOM 4269 N N . ASN A 1 543 ? 14.635 17.969 33.062 1.00 39.22 543 ASN A N 1
ATOM 4270 C CA . ASN A 1 543 ? 14.465 16.560 33.433 1.00 39.22 543 ASN A CA 1
ATOM 4271 C C . ASN A 1 543 ? 13.477 16.407 34.600 1.00 39.22 543 ASN A C 1
ATOM 4273 O O . ASN A 1 543 ? 13.677 16.979 35.670 1.00 39.22 543 ASN A O 1
ATOM 4277 N N . PHE A 1 544 ? 12.494 15.523 34.439 1.00 33.81 544 PHE A N 1
ATOM 4278 C CA . PHE A 1 544 ? 11.835 14.854 35.557 1.00 33.81 544 PHE A CA 1
ATOM 4279 C C . PHE A 1 544 ? 12.741 13.724 36.053 1.00 33.81 544 PHE A C 1
ATOM 4281 O O . PHE A 1 544 ? 13.007 12.809 35.281 1.00 33.81 544 PHE A O 1
ATOM 4288 N N . GLN A 1 545 ? 13.163 13.744 37.324 1.00 36.88 545 GLN A N 1
ATOM 4289 C CA . GLN A 1 545 ? 13.075 12.564 38.197 1.00 36.88 545 GLN A CA 1
ATOM 4290 C C . GLN A 1 545 ? 13.387 12.868 39.680 1.00 36.88 545 GLN A C 1
ATOM 4292 O O . GLN A 1 545 ? 14.445 13.377 40.025 1.00 36.88 545 GLN A O 1
ATOM 4297 N N . VAL A 1 546 ? 12.425 12.437 40.509 1.00 28.61 546 VAL A N 1
ATOM 4298 C CA . VAL A 1 546 ? 12.518 11.829 41.852 1.00 28.61 546 VAL A CA 1
ATOM 4299 C C . VAL A 1 546 ? 13.065 12.667 43.018 1.00 28.61 546 VAL A C 1
ATOM 4301 O O . VAL A 1 546 ? 14.259 12.856 43.209 1.00 28.61 546 VAL A O 1
ATOM 4304 N N . ASN A 1 547 ? 12.122 13.027 43.897 1.00 30.70 547 ASN A N 1
ATOM 4305 C CA . ASN A 1 547 ? 12.320 13.287 45.320 1.00 30.70 547 ASN A CA 1
ATOM 4306 C C . ASN A 1 547 ? 13.150 12.181 45.994 1.00 30.70 547 ASN A C 1
ATOM 4308 O O . ASN A 1 547 ? 12.638 11.086 46.217 1.00 30.70 547 ASN A O 1
ATOM 4312 N N . THR A 1 548 ? 14.344 12.517 46.473 1.00 26.30 548 THR A N 1
ATOM 4313 C CA . THR A 1 548 ? 14.912 11.913 47.686 1.00 26.30 548 THR A CA 1
ATOM 4314 C C . THR A 1 548 ? 15.607 12.993 48.500 1.00 26.30 548 THR A C 1
ATOM 4316 O O . THR A 1 548 ? 16.522 13.666 48.033 1.00 26.30 548 THR A O 1
ATOM 4319 N N . HIS A 1 549 ? 15.120 13.174 49.723 1.00 27.47 549 HIS A N 1
ATOM 4320 C CA . HIS A 1 549 ? 15.688 14.050 50.731 1.00 27.47 549 HIS A CA 1
ATOM 4321 C C . HIS A 1 549 ? 17.078 13.561 51.148 1.00 27.47 549 HIS A C 1
ATOM 4323 O O . HIS A 1 549 ? 17.178 12.477 51.709 1.00 27.47 549 HIS A O 1
ATOM 4329 N N . THR A 1 550 ? 18.094 14.414 51.038 1.00 25.48 550 THR A N 1
ATOM 4330 C CA . THR A 1 550 ? 19.187 14.470 52.021 1.00 25.48 550 THR A CA 1
ATOM 4331 C C . THR A 1 550 ? 19.702 15.901 52.117 1.00 25.48 550 THR A C 1
ATOM 4333 O O . THR A 1 550 ? 20.328 16.424 51.199 1.00 25.48 550 THR A O 1
ATOM 4336 N N . ARG A 1 551 ? 19.413 16.534 53.259 1.00 28.27 551 ARG A N 1
ATOM 4337 C CA . ARG A 1 551 ? 20.111 17.721 53.759 1.00 28.27 551 ARG A CA 1
ATOM 4338 C C . ARG A 1 551 ? 21.591 17.392 53.946 1.00 28.27 551 ARG A C 1
ATOM 4340 O O . ARG A 1 551 ? 21.887 16.490 54.718 1.00 28.27 551 ARG A O 1
ATOM 4347 N N . THR A 1 552 ? 22.470 18.233 53.414 1.00 26.58 552 THR A N 1
ATOM 4348 C CA . THR A 1 552 ? 23.706 18.647 54.098 1.00 26.58 552 THR A CA 1
ATOM 4349 C C . THR A 1 552 ? 24.055 20.082 53.697 1.00 26.58 552 THR A C 1
ATOM 4351 O O . THR A 1 552 ? 24.186 20.391 52.517 1.00 26.58 552 THR A O 1
ATOM 4354 N N . HIS A 1 553 ? 24.157 20.946 54.711 1.00 26.94 553 HIS A N 1
ATOM 4355 C CA . HIS A 1 553 ? 24.729 22.301 54.699 1.00 26.94 553 HIS A CA 1
ATOM 4356 C C . HIS A 1 553 ? 26.155 22.300 54.077 1.00 26.94 553 HIS A C 1
ATOM 4358 O O . HIS A 1 553 ? 26.810 21.268 54.129 1.00 26.94 553 HIS A O 1
ATOM 4364 N N . THR A 1 554 ? 26.716 23.362 53.481 1.00 27.44 554 THR A N 1
ATOM 4365 C CA . THR A 1 554 ? 27.073 24.647 54.112 1.00 27.44 554 THR A CA 1
ATOM 4366 C C . THR A 1 554 ? 27.586 25.671 53.068 1.00 27.44 554 THR A C 1
ATOM 4368 O O . THR A 1 554 ? 28.279 25.315 52.125 1.00 27.44 554 THR A O 1
ATOM 4371 N N . HIS A 1 555 ? 27.258 26.949 53.316 1.00 26.11 555 HIS A N 1
ATOM 4372 C CA . HIS A 1 555 ? 27.992 28.213 53.071 1.00 26.11 555 HIS A CA 1
ATOM 4373 C C . HIS A 1 555 ? 28.791 28.482 51.773 1.00 26.11 555 HIS A C 1
ATOM 4375 O O . HIS A 1 555 ? 29.844 27.898 51.561 1.00 26.11 555 HIS A O 1
ATOM 4381 N N . ALA A 1 556 ? 28.458 29.589 51.084 1.00 27.70 556 ALA A N 1
ATOM 4382 C CA . ALA A 1 556 ? 29.343 30.767 51.008 1.00 27.70 556 ALA A CA 1
ATOM 4383 C C . ALA A 1 556 ? 28.614 32.029 50.494 1.00 27.70 556 ALA A C 1
ATOM 4385 O O . ALA A 1 556 ? 27.718 31.973 49.661 1.00 27.70 556 ALA A O 1
ATOM 4386 N N . HIS A 1 557 ? 29.017 33.157 51.073 1.00 27.05 557 HIS A N 1
ATOM 4387 C CA . HIS A 1 557 ? 28.409 34.484 51.103 1.00 27.05 557 HIS A CA 1
ATOM 4388 C C . HIS A 1 557 ? 28.167 35.216 49.772 1.00 27.05 557 HIS A C 1
ATOM 4390 O O . HIS A 1 557 ? 28.971 35.188 48.846 1.00 27.05 557 HIS A O 1
ATOM 4396 N N . ALA A 1 558 ? 27.095 36.012 49.793 1.00 27.73 558 ALA A N 1
ATOM 4397 C CA . ALA A 1 558 ? 26.851 37.167 48.941 1.00 27.73 558 ALA A CA 1
ATOM 4398 C C . ALA A 1 558 ? 27.774 38.351 49.285 1.00 27.73 558 ALA A C 1
ATOM 4400 O O . ALA A 1 558 ? 27.953 38.640 50.466 1.00 27.73 558 ALA A O 1
ATOM 4401 N N . HIS A 1 559 ? 28.238 39.080 48.263 1.00 28.00 559 HIS A N 1
ATOM 4402 C CA . HIS A 1 559 ? 28.482 40.536 48.246 1.00 28.00 559 HIS A CA 1
ATOM 4403 C C . HIS A 1 559 ? 28.478 41.000 46.772 1.00 28.00 559 HIS A C 1
ATOM 4405 O O . HIS A 1 559 ? 29.290 40.548 45.972 1.00 28.00 559 HIS A O 1
ATOM 4411 N N . THR A 1 560 ? 27.385 41.612 46.303 1.00 28.14 560 THR A N 1
ATOM 4412 C CA . THR A 1 560 ? 27.218 43.067 46.075 1.00 28.14 560 THR A CA 1
ATOM 4413 C C . THR A 1 560 ? 28.251 43.722 45.151 1.00 28.14 560 THR A C 1
ATOM 4415 O O . THR A 1 560 ? 29.383 43.983 45.541 1.00 28.14 560 THR A O 1
ATOM 4418 N N . ARG A 1 561 ? 27.780 44.180 43.981 1.00 26.34 561 ARG A N 1
ATOM 4419 C CA . ARG A 1 561 ? 27.964 45.581 43.572 1.00 26.34 561 ARG A CA 1
ATOM 4420 C C . ARG A 1 561 ? 26.870 46.034 42.605 1.00 26.34 561 ARG A C 1
ATOM 4422 O O . ARG A 1 561 ? 26.748 45.574 41.478 1.00 26.34 561 ARG A O 1
ATOM 4429 N N . THR A 1 562 ? 26.070 46.940 43.141 1.00 28.53 562 THR A N 1
ATOM 4430 C CA . THR A 1 562 ? 25.129 47.858 42.510 1.00 28.53 562 THR A CA 1
ATOM 4431 C C . THR A 1 562 ? 25.812 48.768 41.490 1.00 28.53 562 THR A C 1
ATOM 4433 O O . THR A 1 562 ? 26.861 49.324 41.800 1.00 28.53 562 THR A O 1
ATOM 4436 N N . HIS A 1 563 ? 25.156 49.037 40.361 1.00 29.53 563 HIS A N 1
ATOM 4437 C CA . HIS A 1 563 ? 25.062 50.402 39.839 1.00 29.53 563 HIS A CA 1
ATOM 4438 C C . HIS A 1 563 ? 23.714 50.603 39.143 1.00 29.53 563 HIS A C 1
ATOM 4440 O O . HIS A 1 563 ? 23.406 50.015 38.112 1.00 29.53 563 HIS A O 1
ATOM 4446 N N . THR A 1 564 ? 22.906 51.430 39.791 1.00 30.88 564 THR A N 1
ATOM 4447 C CA . THR A 1 564 ? 21.692 52.080 39.314 1.00 30.88 564 THR A CA 1
ATOM 4448 C C . THR A 1 564 ? 22.021 53.113 38.239 1.00 30.88 564 THR A C 1
ATOM 4450 O O . THR A 1 564 ? 22.891 53.950 38.463 1.00 30.88 564 THR A O 1
ATOM 4453 N N . HIS A 1 565 ? 21.254 53.139 37.150 1.00 31.03 565 HI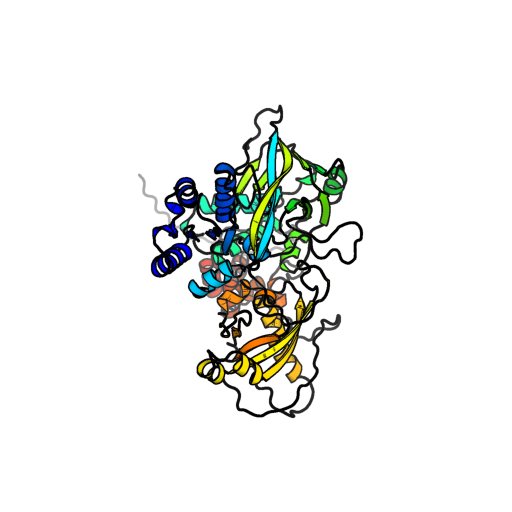S A N 1
ATOM 4454 C CA . HIS A 1 565 ? 20.880 54.394 36.500 1.00 31.03 565 HIS A CA 1
ATOM 4455 C C . HIS A 1 565 ? 19.449 54.294 35.968 1.00 31.03 565 HIS A C 1
ATOM 4457 O O . HIS A 1 565 ? 19.152 53.604 34.999 1.00 31.03 565 HIS A O 1
ATOM 4463 N N . THR A 1 566 ? 18.567 54.987 36.676 1.00 30.67 566 THR A N 1
ATOM 4464 C CA . THR A 1 566 ? 17.246 55.437 36.251 1.00 30.67 566 THR A CA 1
ATOM 4465 C C . THR A 1 566 ? 17.383 56.567 35.233 1.00 30.67 566 THR A C 1
ATOM 4467 O O . THR A 1 566 ? 18.110 57.523 35.499 1.00 30.67 566 THR A O 1
ATOM 4470 N N . HIS A 1 567 ? 16.619 56.507 34.144 1.00 34.38 567 HIS A N 1
ATOM 4471 C CA . HIS A 1 567 ? 16.039 57.689 33.508 1.00 34.38 567 HIS A CA 1
ATOM 4472 C C . HIS A 1 567 ? 14.662 57.327 32.929 1.00 34.38 567 HIS A C 1
ATOM 4474 O O . HIS A 1 567 ? 14.546 56.508 32.024 1.00 34.38 567 HIS A O 1
ATOM 4480 N N . THR A 1 568 ? 13.641 57.926 33.542 1.00 44.16 568 THR A N 1
ATOM 4481 C CA . THR A 1 568 ? 12.288 58.240 33.045 1.00 44.16 568 THR A CA 1
ATOM 4482 C C . THR A 1 568 ? 12.383 58.985 31.701 1.00 44.16 568 THR A C 1
ATOM 4484 O O . THR A 1 568 ? 13.351 59.717 31.494 1.00 44.16 568 THR A O 1
ATOM 4487 N N . LEU A 1 569 ? 11.475 58.834 30.733 1.00 39.31 569 LEU A N 1
ATOM 4488 C CA . LEU A 1 569 ? 10.004 58.882 30.750 1.00 39.31 569 LEU A CA 1
ATOM 4489 C C . LEU A 1 569 ? 9.382 57.834 29.821 1.00 39.31 569 LEU A C 1
ATOM 4491 O O . LEU A 1 569 ? 10.012 57.538 28.781 1.00 39.31 569 LEU A O 1
#

InterPro domains:
  IPR000756 Diacylglycerol kinase, accessory domain [PF00609] (143-300)
  IPR000756 Diacylglycerol kinase, accessory domain [SM00045] (143-300)
  IPR001206 Diacylglycerol kinase, catalytic domain [PF00781] (10-105)
  IPR001206 Diacylglycerol kinase, catalytic domain [PS50146] (1-127)
  IPR001206 Diacylglycerol kinase, catalytic domain [SM00046] (2-121)
  IPR002110 Ankyrin repeat [PF12796] (483-542)
  IPR002110 Ankyrin repeat [PS50088] (487-519)
  IPR002110 Ankyrin repeat [SM00248] (487-511)
  IPR002110 Ankyrin repeat [SM00248] (512-541)
  IPR016064 NAD kinase/diacylglycerol kinase-like domain superfamily [SSF111331] (13-316)
  IPR017438 Inorganic polyphosphate/ATP-NAD kinase, N-terminal [G3DSA:3.40.50.10330] (13-122)
  IPR036770 Ankyrin repeat-containing domain superfamily [G3DSA:1.25.40.20] (432-563)
  IPR036770 Ankyrin repeat-containing domain superfamily [SSF48403] (478-545)
  IPR037607 Diacylglycerol kinase [PTHR11255] (10-328)
  IPR056383 Diacylglycerol kinase iota-like domain [PF23578] (340-448)

Organism: Cyclopterus lumpus (NCBI:txid8103)

pLDDT: mean 74.53, std 21.24, range [25.48, 98.62]

Radius of gyration: 27.78 Å; chains: 1; bounding box: 74×85×83 Å

Secondary structure (DSSP, 8-state):
--EEE--SHHHHHHHHHHHHHS-GGGEEEGGG--HHHHHHTTTT-TT--EEEEE-HHHHHHHHHHHHHHT-SSPPPEEEEE-SS--HHHHHTTS-SS-----HHHHHHHHHHPEEEEEEEEEEEEEEPS----SSBSS-S-SEESSEEEEEHHHHHHHHHHHHHHH-GGGGS-HHHHHHHHHHHHHHHHHS-TTTTGGGSEEEEETTEE-HHHHHHHT-SEEEEESSS-BTTTB-TT---TT-TTSPPP-SSSS-EEEEEE-HHHHHHGGGT--PEEEEEESEEEEEESS-EEEEETTEEEEE-SEEEEEEEEEEEEEEEPPP---S----S-TT---SEEEEEEEEEEHHHHHHSTT-HHHHHHHPEEEEEEEEETT-BHHHHHHHHHHHHHHTTSSS---S--PPPPTT-EEEE--SSS--EEPPGGGGGG-BHHHH-SSEEEEEESSPPPP---PPP--B-----S---TTTHHHHTTTPPPTTS--HHHHHHHTT-HHHHHHHHHT---SSHHHHHHHTT-HHHHHHHHHTT--SS-PPP-------------------------